Protein AF-A0AAD3SQS2-F1 (afdb_monomer)

Organism: Nepenthes gracilis (NCBI:txid150966)

Foldseek 3Di:
DDDDDDDDDDDDDDPVVVVVVVVVVVVVVVPPDPQLEAEDQEPVSVVVVLVVCLQVQAKEKEWEAEPPDPLSVVCPVLLSVVSVVDVRHRHYYYHCVRYVPVCVVVVPDAPGKMFIDGSNDTPDIDHGNDSVVVSVVVVVVVVVVVVVVVVVVVVVVVVVVVVVVVVVVDDDDDPDDPDPDDDDDDDDDDDDDDDDDDDDDDDDDDDDDDPPVPPFDWDFQPAAGDTEGPQEAADNQEHAHHQEYYYHLEYYEHCEYHEHLEYHDHNEYAEHCEYAEYNEYEDQEYAYYNEYEYEQEYFAAAFDAWDQDPVRDIDGQDADHGEYHYELEYAEYNEYAYAARPDGHYHEANEYHYPCEYHGHLEAAYYNEYHYACEYEYYNEYEYACEYEAHNEYEDYPEYEYHQEYEHHNHYHDHHDPDHDYDYDDDDDPPVVVVVVVVVVVVVVVVVVPD

Sequence (451 aa):
MGPEVTSGRKGRRSKWARAAEAERDMESQEQTNKSRVIKVDSQETWDFYISQAKDQGCPIVVHFTASWCMPSVAMNSFFEELASAYQDVLFLTVDVDDVKAVASKMEVKAMPTFLILRDGAQVDKLVGANPDEIKKRVDSFVQSIRVNLAAARGHLKNLVRSFNSRAASAKNHSALCRKECASVYFSAFHLSTCSFDLQGSSLGDAANADCVEAEVEFQKWNNGGGIFHQLAFIDPTATIEVGGVVHSRATLGADVHIGSGAIVGPGVVIGKSTKIGYNVALSNCTIGESCVIHNGVSIGQDGFGFFVDEHGNISKKLQTLSARIGNHVEIGANTCIDRGSWRDTVIGDHAKIDNLVQIGHNVIIGNRCMLCGQVGIAGSVTIGDDVILGGRVAVRDHVSIISKVRLAAGSCVTKDIKEPGDYGGFPAVPIREWRRQIAAHRRNSKKVKTQ

Nearest PDB structures (foldseek):
  6ued-assembly1_A-2  TM=9.236E-01  e=2.265E-17  Pseudomonas aeruginosa PAO1
  3pmo-assembly1_A  TM=9.241E-01  e=8.076E-16  Pseudomonas aeruginosa
  4ihf-assembly1_D  TM=8.822E-01  e=4.524E-16  Escherichia coli K-12
  4ihh-assembly2_E  TM=7.109E-01  e=2.122E-15  Escherichia coli K-12
  4e75-assembly1_B  TM=6.943E-01  e=6.544E-14  Acinetobacter baumannii

Secondary structure (DSSP, 8-state):
--------------HHHHHHHHHHHHHHHS-----SSEEE-SHHHHHHHHHHHHHHT--EEEEEE-TT-HHHHHHHHHHHHHHHH-TTSEEEEEETTT-HHHHHHTT--SSSEEEEEETTEEEEEEES--HHHHHHHHHHHHHHHHHHHHHHHHHHHHHHHHHHHHHTT---S-----S--SS---------PPPPP---------------------EE-TTTB-EE-TT-EE-TT-EEBTT-EE-TT-EE-TT-EE-TT-EE-TT-EE-TT-EE-TT-EE-SEEE-SS-EE-TT-EEEE--S-EEE-TT--EEEPP----EEE-SS-EE-TT-EEEPPSSS-EEE-TT-EE-TT-EE-TT-EE-TT-EE-TT-EE-TT-EE-TT-EE-TT-EE-TT-EE-SSEEEPTT-EE-S-B-S-EEE-------HHHHHHHHHHHHHHHHHGGG-

InterPro domains:
  IPR001451 Hexapeptide repeat [PF00132] (344-379)
  IPR007691 UDP-3-O-[3-hydroxymyristoyl] glucosamine N-acyltransferase LpxD [PTHR43378] (171-449)
  IPR007691 UDP-3-O-[3-hydroxymyristoyl] glucosamine N-acyltransferase LpxD [cd03352] (232-435)
  IPR011004 Trimeric LpxA-like superfamily [SSF51161] (220-438)
  IPR013766 Thioredoxin domain [PF00085] (40-139)
  IPR013766 Thioredoxin domain [PS51352] (17-143)
  IPR018357 Hexapeptide transferase, conserved site [PS00101] (252-280)
  IPR036249 Thioredoxin-like superfamily [SSF52833] (29-144)

Mean predicted aligned error: 19.14 Å

Structure (mmCIF, N/CA/C/O backbone):
data_AF-A0AAD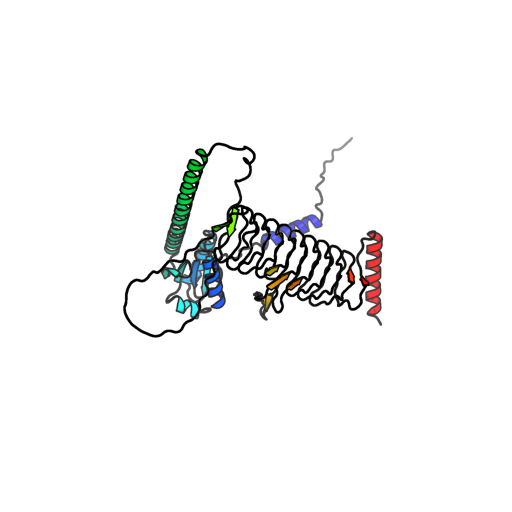3SQS2-F1
#
_entry.id   AF-A0AAD3SQS2-F1
#
loop_
_atom_site.group_PDB
_atom_site.id
_atom_site.type_symbol
_atom_site.label_atom_id
_atom_site.label_alt_id
_atom_site.label_comp_id
_atom_site.label_asym_id
_atom_site.label_entity_id
_atom_site.label_seq_id
_atom_site.pdbx_PDB_ins_code
_atom_site.Cartn_x
_atom_site.Cartn_y
_atom_site.Cartn_z
_atom_site.occupancy
_atom_site.B_iso_or_equiv
_atom_site.auth_seq_id
_atom_site.auth_comp_id
_atom_site.auth_asym_id
_atom_site.auth_atom_id
_atom_site.pdbx_PDB_model_num
ATOM 1 N N . MET A 1 1 ? 73.111 -47.332 1.647 1.00 40.31 1 MET A N 1
ATOM 2 C CA . MET A 1 1 ? 73.072 -45.924 1.200 1.00 40.31 1 MET A CA 1
ATOM 3 C C . MET A 1 1 ? 71.622 -45.506 1.078 1.00 40.31 1 MET A C 1
ATOM 5 O O . MET A 1 1 ? 70.905 -46.090 0.281 1.00 40.31 1 MET A O 1
ATOM 9 N N . GLY A 1 2 ? 71.199 -44.542 1.883 1.00 29.47 2 GLY A N 1
ATOM 10 C CA . GLY A 1 2 ? 69.888 -43.910 1.781 1.00 29.47 2 GLY A CA 1
ATOM 11 C C . GLY A 1 2 ? 69.818 -42.801 2.824 1.00 29.47 2 GLY A C 1
ATOM 12 O O . GLY A 1 2 ? 69.833 -43.134 4.007 1.00 29.47 2 GLY A O 1
ATOM 13 N N . PRO A 1 3 ? 69.850 -41.516 2.429 1.00 42.69 3 PRO A N 1
ATOM 14 C CA . PRO A 1 3 ? 69.696 -40.421 3.362 1.00 42.69 3 PRO A CA 1
ATOM 15 C C . PRO A 1 3 ? 68.233 -39.982 3.473 1.00 42.69 3 PRO A C 1
ATOM 17 O O . PRO A 1 3 ? 67.421 -40.108 2.557 1.00 42.69 3 PRO A O 1
ATOM 20 N N . GLU A 1 4 ? 67.965 -39.444 4.648 1.00 37.12 4 GLU A N 1
ATOM 21 C CA . GLU A 1 4 ? 66.775 -38.760 5.122 1.00 37.12 4 GLU A CA 1
ATOM 22 C C . GLU A 1 4 ? 66.639 -37.368 4.470 1.00 37.12 4 GLU A C 1
ATOM 24 O O . GLU A 1 4 ? 67.631 -36.649 4.354 1.00 37.12 4 GLU A O 1
ATOM 29 N N . VAL A 1 5 ? 65.423 -36.957 4.079 1.00 35.09 5 VAL A N 1
ATOM 30 C CA . VAL A 1 5 ? 65.080 -35.539 3.842 1.00 35.09 5 VAL A CA 1
ATOM 31 C C . VAL A 1 5 ? 63.652 -35.264 4.317 1.00 35.09 5 VAL A C 1
ATOM 33 O O . VAL A 1 5 ? 62.677 -35.792 3.784 1.00 35.09 5 VAL A O 1
ATOM 36 N N . THR A 1 6 ? 63.544 -34.378 5.304 1.00 40.91 6 THR A N 1
ATOM 37 C CA . THR A 1 6 ? 62.323 -33.711 5.765 1.00 40.91 6 THR A CA 1
ATOM 38 C C . THR A 1 6 ? 62.098 -32.403 4.988 1.00 40.91 6 THR A C 1
ATOM 40 O O . THR A 1 6 ? 63.033 -31.657 4.722 1.00 40.91 6 THR A O 1
ATOM 43 N N . SER A 1 7 ? 60.851 -32.102 4.608 1.00 34.06 7 SER A N 1
ATOM 44 C CA . SER A 1 7 ? 60.273 -30.749 4.409 1.00 34.06 7 SER A CA 1
ATOM 45 C C . SER A 1 7 ? 58.816 -30.939 3.940 1.00 34.06 7 SER A C 1
ATOM 47 O O . SER A 1 7 ? 58.523 -31.824 3.149 1.00 34.06 7 SER A O 1
ATOM 49 N N . GLY A 1 8 ? 57.780 -30.266 4.437 1.00 29.58 8 GLY A N 1
ATOM 50 C CA . GLY A 1 8 ? 57.664 -28.844 4.740 1.00 29.58 8 GLY A CA 1
ATOM 51 C C . GLY A 1 8 ? 56.624 -28.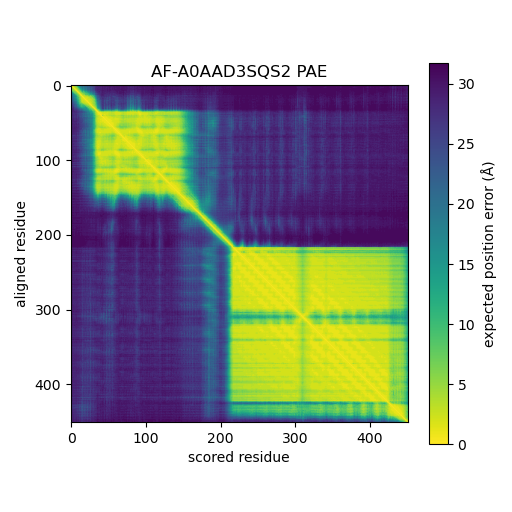205 3.805 1.00 29.58 8 GLY A C 1
ATOM 52 O O . GLY A 1 8 ? 56.941 -27.274 3.074 1.00 29.58 8 GLY A O 1
ATOM 53 N N . ARG A 1 9 ? 55.375 -28.701 3.773 1.00 30.22 9 ARG A N 1
ATOM 54 C CA . ARG A 1 9 ? 54.280 -28.083 2.994 1.00 30.22 9 ARG A CA 1
ATOM 55 C C . ARG A 1 9 ? 53.650 -26.935 3.797 1.00 30.22 9 ARG A C 1
ATOM 57 O O . ARG A 1 9 ? 52.666 -27.130 4.502 1.00 30.22 9 ARG A O 1
ATOM 64 N N . LYS A 1 10 ? 54.201 -25.721 3.682 1.00 33.78 10 LYS A N 1
ATOM 65 C CA . LYS A 1 10 ? 53.494 -24.484 4.070 1.00 33.78 10 LYS A CA 1
ATOM 66 C C . LYS A 1 10 ? 52.565 -24.060 2.929 1.00 33.78 10 LYS A C 1
ATOM 68 O O . LYS A 1 10 ? 53.013 -23.767 1.822 1.00 33.78 10 LYS A O 1
ATOM 73 N N . GLY A 1 11 ? 51.261 -24.067 3.204 1.00 34.84 11 GLY A N 1
ATOM 74 C CA . GLY A 1 11 ? 50.206 -23.673 2.273 1.00 34.84 11 GLY A CA 1
ATOM 75 C C . GLY A 1 11 ? 50.316 -22.205 1.853 1.00 34.84 11 GLY A C 1
ATOM 76 O O . GLY A 1 11 ? 50.394 -21.297 2.678 1.00 34.84 11 GLY A O 1
ATOM 77 N N . ARG A 1 12 ? 50.301 -21.974 0.542 1.00 38.31 12 ARG A N 1
ATOM 78 C CA . ARG A 1 12 ? 50.255 -20.653 -0.090 1.00 38.31 12 ARG A CA 1
ATOM 79 C C . ARG A 1 12 ? 48.801 -20.149 -0.008 1.00 38.31 12 ARG A C 1
ATOM 81 O O . ARG A 1 12 ? 47.984 -20.526 -0.844 1.00 38.31 12 ARG A O 1
ATOM 88 N N . ARG A 1 13 ? 48.444 -19.350 1.013 1.00 42.84 13 ARG A N 1
ATOM 89 C CA . ARG A 1 13 ? 47.134 -18.655 1.061 1.00 42.84 13 ARG A CA 1
ATOM 90 C C . ARG A 1 13 ? 47.023 -17.757 -0.180 1.00 42.84 13 ARG A C 1
ATOM 92 O O . ARG A 1 13 ? 47.961 -17.031 -0.512 1.00 42.84 13 ARG A O 1
ATOM 99 N N . SER A 1 14 ? 45.910 -17.869 -0.905 1.00 47.06 14 SER A N 1
ATOM 100 C CA . SER A 1 14 ? 45.703 -17.176 -2.178 1.00 47.06 14 SER A CA 1
ATOM 101 C C . SER A 1 14 ? 45.622 -15.659 -1.974 1.00 47.06 14 SER A C 1
ATOM 103 O O . SER A 1 14 ? 45.182 -15.173 -0.935 1.00 47.06 14 SER A O 1
ATOM 105 N N . LYS A 1 15 ? 46.040 -14.900 -2.992 1.00 41.97 15 LYS A N 1
ATOM 106 C CA . LYS A 1 15 ? 46.033 -13.424 -3.012 1.00 41.97 15 LYS A CA 1
ATOM 107 C C . LYS A 1 15 ? 44.643 -12.829 -2.697 1.00 41.97 15 LYS A C 1
ATOM 109 O O . LYS A 1 15 ? 44.562 -11.746 -2.136 1.00 41.97 15 LYS A O 1
ATOM 114 N N . TRP A 1 16 ? 43.580 -13.587 -2.977 1.00 39.62 16 TRP A N 1
ATOM 115 C CA . TRP A 1 16 ? 42.179 -13.273 -2.677 1.00 39.62 16 TRP A CA 1
ATOM 116 C C . TRP A 1 16 ? 41.833 -13.372 -1.186 1.00 39.62 16 TRP A C 1
ATOM 118 O O . TRP A 1 16 ? 41.059 -12.567 -0.686 1.00 39.62 16 TRP A O 1
ATOM 128 N N . ALA A 1 17 ? 42.446 -14.309 -0.453 1.00 45.84 17 ALA A N 1
ATOM 129 C CA . ALA A 1 17 ? 42.212 -14.464 0.981 1.00 45.84 17 ALA A CA 1
ATOM 130 C C . ALA A 1 17 ? 42.796 -13.297 1.789 1.00 45.84 17 ALA A C 1
ATOM 132 O O . ALA A 1 17 ? 42.183 -12.884 2.759 1.00 45.84 17 ALA A O 1
ATOM 133 N N . ARG A 1 18 ? 43.936 -12.731 1.359 1.00 48.28 18 ARG A N 1
ATOM 134 C CA . ARG A 1 18 ? 44.535 -11.539 1.992 1.00 48.28 18 ARG A CA 1
ATOM 135 C C . ARG A 1 18 ? 43.775 -10.252 1.665 1.00 48.28 18 ARG A C 1
ATOM 137 O O . ARG A 1 18 ? 43.750 -9.364 2.501 1.00 48.28 18 ARG A O 1
ATOM 144 N N . ALA A 1 19 ? 43.149 -10.164 0.488 1.00 46.31 19 ALA A N 1
ATOM 145 C CA . ALA A 1 19 ? 42.287 -9.036 0.127 1.00 46.31 19 ALA A CA 1
ATOM 146 C C . ALA A 1 19 ? 40.985 -9.036 0.947 1.00 46.31 19 ALA A C 1
ATOM 148 O O . ALA A 1 19 ? 40.616 -8.005 1.481 1.00 46.31 19 ALA A O 1
ATOM 149 N N . ALA A 1 20 ? 40.372 -10.207 1.156 1.00 46.00 20 ALA A N 1
ATOM 150 C CA . ALA A 1 20 ? 39.173 -10.353 1.989 1.00 46.00 20 ALA A CA 1
ATOM 151 C C . ALA A 1 20 ? 39.442 -10.276 3.510 1.00 46.00 20 ALA A C 1
ATOM 153 O O . ALA A 1 20 ? 38.509 -10.172 4.302 1.00 46.00 20 ALA A O 1
ATOM 154 N N . GLU A 1 21 ? 40.695 -10.434 3.946 1.00 49.69 21 GLU A N 1
ATOM 155 C CA . GLU A 1 21 ? 41.133 -10.184 5.332 1.00 49.69 21 GLU A CA 1
ATOM 156 C C . GLU A 1 21 ? 41.386 -8.674 5.503 1.00 49.69 21 GLU A C 1
ATOM 158 O O . GLU A 1 21 ? 40.859 -8.085 6.431 1.00 49.69 21 GLU A O 1
ATOM 163 N N . ALA A 1 22 ? 42.019 -8.017 4.519 1.00 47.19 22 ALA A N 1
ATOM 164 C CA . ALA A 1 22 ? 42.195 -6.561 4.492 1.00 47.19 22 ALA A CA 1
ATOM 165 C C . ALA A 1 22 ? 40.879 -5.765 4.347 1.00 47.19 22 ALA A C 1
ATOM 167 O O . ALA A 1 22 ? 40.765 -4.702 4.941 1.00 47.19 22 ALA A O 1
ATOM 168 N N . GLU A 1 23 ? 39.883 -6.267 3.605 1.00 48.03 23 GLU A N 1
ATOM 169 C CA . GLU A 1 23 ? 38.534 -5.670 3.530 1.00 48.03 23 GLU A CA 1
ATOM 170 C C . GLU A 1 23 ? 37.773 -5.817 4.857 1.00 48.03 23 GLU A C 1
ATOM 172 O O . GLU A 1 23 ? 37.104 -4.880 5.275 1.00 48.03 23 GLU A O 1
ATOM 177 N N . ARG A 1 24 ? 37.946 -6.939 5.575 1.00 46.44 24 ARG A N 1
ATOM 178 C CA . ARG A 1 24 ? 37.391 -7.125 6.930 1.00 46.44 24 ARG A CA 1
ATOM 179 C C . ARG A 1 24 ? 38.115 -6.298 7.991 1.00 46.44 24 ARG A C 1
ATOM 181 O O . ARG A 1 24 ? 37.488 -5.842 8.945 1.00 46.44 24 ARG A O 1
ATOM 188 N N . ASP A 1 25 ? 39.412 -6.074 7.820 1.00 40.31 25 ASP A N 1
ATOM 189 C CA . ASP A 1 25 ? 40.198 -5.184 8.675 1.00 40.31 25 ASP A CA 1
ATOM 190 C C . ASP A 1 25 ? 39.879 -3.698 8.384 1.00 40.31 25 ASP A C 1
ATOM 192 O O . ASP A 1 25 ? 39.887 -2.885 9.303 1.00 40.31 25 ASP A O 1
ATOM 196 N N . MET A 1 26 ? 39.502 -3.343 7.144 1.00 35.69 26 MET A N 1
ATOM 197 C CA . MET A 1 26 ? 38.949 -2.022 6.790 1.00 35.69 26 MET A CA 1
ATOM 198 C C . MET A 1 26 ? 37.529 -1.816 7.341 1.00 35.69 26 MET A C 1
ATOM 200 O O . MET A 1 26 ? 37.269 -0.785 7.957 1.00 35.69 26 MET A O 1
ATOM 204 N N . GLU A 1 27 ? 36.635 -2.804 7.211 1.00 34.97 27 GLU A N 1
ATOM 205 C CA . GLU A 1 27 ? 35.270 -2.748 7.770 1.00 34.97 27 GLU A CA 1
ATOM 206 C C . GLU A 1 27 ? 35.262 -2.734 9.309 1.00 34.97 27 GLU A C 1
ATOM 208 O O . GLU A 1 27 ? 34.355 -2.171 9.918 1.00 34.97 27 GLU A O 1
ATOM 213 N N . SER A 1 28 ? 36.285 -3.295 9.962 1.00 35.97 28 SER A N 1
ATOM 214 C CA . SER A 1 28 ? 36.425 -3.243 11.427 1.00 35.97 28 SER A CA 1
ATOM 215 C C . SER A 1 28 ? 37.118 -1.978 11.949 1.00 35.97 28 SER A C 1
ATOM 217 O O . SER A 1 28 ? 37.019 -1.693 13.143 1.00 35.97 28 SER A O 1
ATOM 219 N N . GLN A 1 29 ? 37.749 -1.176 11.083 1.00 36.47 29 GLN A N 1
ATOM 220 C CA . GLN A 1 29 ? 38.338 0.123 11.444 1.00 36.47 29 GLN A CA 1
ATOM 221 C C . GLN A 1 29 ? 37.417 1.322 11.145 1.00 36.47 29 GLN A C 1
ATOM 223 O O . GLN A 1 29 ? 37.604 2.390 11.732 1.00 36.47 29 GLN A O 1
ATOM 228 N N . GLU A 1 30 ? 36.369 1.144 10.336 1.00 33.88 30 GLU A N 1
ATOM 229 C CA . GLU A 1 30 ? 35.344 2.169 10.058 1.00 33.88 30 GLU A CA 1
ATOM 230 C C . GLU A 1 30 ? 34.159 2.149 11.052 1.00 33.88 30 GLU A C 1
ATOM 232 O O . GLU A 1 30 ? 33.222 2.939 10.955 1.00 33.88 30 GLU A O 1
ATOM 237 N N . GLN A 1 31 ? 34.238 1.302 12.085 1.00 34.62 31 GLN A N 1
ATOM 238 C CA . GLN A 1 31 ? 33.359 1.318 13.259 1.00 34.62 31 GLN A CA 1
ATOM 239 C C . GLN A 1 31 ? 34.001 2.102 14.422 1.00 34.62 31 GLN A C 1
ATOM 241 O O . GLN A 1 31 ? 34.016 1.658 15.569 1.00 34.62 31 GLN A O 1
ATOM 246 N N . THR A 1 32 ? 34.576 3.271 14.144 1.00 34.38 32 THR A N 1
ATOM 247 C CA . THR A 1 32 ? 35.073 4.188 15.177 1.00 34.38 32 THR A CA 1
ATOM 248 C C . THR A 1 32 ? 33.967 5.179 15.564 1.00 34.38 32 THR A C 1
ATOM 250 O O . THR A 1 32 ? 33.590 6.051 14.793 1.00 34.38 32 THR A O 1
ATOM 253 N N . ASN A 1 33 ? 33.403 4.980 16.765 1.00 44.25 33 ASN A N 1
ATOM 254 C CA . ASN A 1 33 ? 32.611 5.920 17.576 1.00 44.25 33 ASN A CA 1
ATOM 255 C C . ASN A 1 33 ? 31.754 6.965 16.829 1.00 44.25 33 ASN A C 1
ATOM 257 O O . ASN A 1 33 ? 32.101 8.144 16.772 1.00 44.25 33 ASN A O 1
ATOM 261 N N . LYS A 1 34 ? 30.546 6.588 16.391 1.00 51.88 34 LYS A N 1
ATOM 262 C CA . LYS A 1 34 ? 29.464 7.583 16.297 1.00 51.88 34 LYS A CA 1
ATOM 263 C C . LYS A 1 34 ? 29.008 7.908 17.721 1.00 51.88 34 LYS A C 1
ATOM 265 O O . LYS A 1 34 ? 28.424 7.051 18.383 1.00 51.88 34 LYS A O 1
ATOM 270 N N . SER A 1 35 ? 29.330 9.111 18.195 1.00 66.06 35 SER A N 1
ATOM 271 C CA . SER A 1 35 ? 28.882 9.629 19.494 1.00 66.06 35 SER A CA 1
ATOM 272 C C . SER A 1 35 ? 27.354 9.525 19.604 1.00 66.06 35 SER A C 1
ATOM 274 O O . SER A 1 35 ? 26.637 9.866 18.664 1.00 66.06 35 SER A O 1
ATOM 276 N N . ARG A 1 36 ? 26.847 9.003 20.732 1.00 84.88 36 ARG A N 1
ATOM 277 C CA . ARG A 1 36 ? 25.397 8.899 21.018 1.00 84.88 36 ARG A CA 1
ATOM 278 C C . ARG A 1 36 ? 24.776 10.243 21.398 1.00 84.88 36 ARG A C 1
ATOM 280 O O . ARG A 1 36 ? 23.557 10.340 21.516 1.00 84.88 36 ARG A O 1
ATOM 287 N N . VAL A 1 37 ? 25.613 11.250 21.620 1.00 89.44 37 VAL A N 1
ATOM 288 C CA . VAL A 1 37 ? 25.188 12.608 21.921 1.00 89.44 37 VAL A CA 1
ATOM 289 C C . VAL A 1 37 ? 24.850 13.308 20.614 1.00 89.44 37 VAL A C 1
ATOM 291 O O . VAL A 1 37 ? 25.672 13.384 19.701 1.00 89.44 37 VAL A O 1
ATOM 294 N N . ILE A 1 38 ? 23.631 13.822 20.519 1.00 91.88 38 ILE A N 1
ATOM 295 C CA . ILE A 1 38 ? 23.159 14.499 19.317 1.00 91.88 38 ILE A CA 1
ATOM 296 C C . ILE A 1 38 ? 23.431 15.995 19.452 1.00 91.88 38 ILE A C 1
ATOM 298 O O . ILE A 1 38 ? 22.922 16.643 20.368 1.00 91.88 38 ILE A O 1
ATOM 302 N N . LYS A 1 39 ? 24.207 16.564 18.524 1.00 91.88 39 LYS A N 1
ATOM 303 C CA . LYS A 1 39 ? 24.377 18.018 18.439 1.00 91.88 39 LYS A CA 1
ATOM 304 C C . LYS A 1 39 ? 23.126 18.646 17.818 1.00 91.88 39 LYS A C 1
ATOM 306 O O . LYS A 1 39 ? 22.680 18.221 16.756 1.00 91.88 39 LYS A O 1
ATOM 311 N N . VAL A 1 40 ? 22.587 19.666 18.473 1.00 91.75 40 VAL A N 1
ATOM 312 C CA . VAL A 1 40 ? 21.490 20.498 17.974 1.00 91.75 40 VAL A CA 1
ATOM 313 C C . VAL A 1 40 ? 22.088 21.743 17.326 1.00 91.75 40 VAL A C 1
ATOM 315 O O . VAL A 1 40 ? 22.815 22.495 17.972 1.00 91.75 40 VAL A O 1
ATOM 318 N N . ASP A 1 41 ? 21.789 21.939 16.048 1.00 88.06 41 ASP A N 1
ATOM 319 C CA . ASP A 1 41 ? 22.346 22.985 15.182 1.00 88.06 41 ASP A CA 1
ATOM 320 C C . ASP A 1 41 ? 21.349 24.103 14.841 1.00 88.06 41 ASP A C 1
ATOM 322 O O . ASP A 1 41 ? 21.748 25.175 14.395 1.00 88.06 41 ASP A O 1
ATOM 326 N N . SER A 1 42 ? 20.054 23.883 15.072 1.00 89.81 42 SER A N 1
ATOM 327 C CA . SER A 1 42 ? 18.998 24.851 14.786 1.00 89.81 42 SER A CA 1
ATOM 328 C C . SER A 1 42 ? 17.828 24.735 15.769 1.00 89.81 42 SER A C 1
ATOM 330 O O . SER A 1 42 ? 17.680 23.746 16.493 1.00 89.81 42 SER A O 1
ATOM 332 N N . GLN A 1 43 ? 16.961 25.752 15.787 1.00 88.38 43 GLN A N 1
ATOM 333 C CA . GLN A 1 43 ? 15.725 25.721 16.575 1.00 88.38 43 GLN A CA 1
ATOM 334 C C . GLN A 1 43 ? 14.741 24.653 16.065 1.00 88.38 43 GLN A C 1
ATOM 336 O O . GLN A 1 43 ? 14.052 24.027 16.865 1.00 88.38 43 GLN A O 1
ATOM 341 N N . GLU A 1 44 ? 14.713 24.397 14.758 1.00 87.12 44 GLU A N 1
ATOM 342 C CA . GLU A 1 44 ? 13.864 23.360 14.164 1.00 87.12 44 GLU A CA 1
ATOM 343 C C . GLU A 1 44 ? 14.309 21.962 14.615 1.00 87.12 44 GLU A C 1
ATOM 345 O O . GLU A 1 44 ? 13.485 21.142 15.022 1.00 87.12 44 GLU A O 1
ATOM 350 N N . THR A 1 45 ? 15.625 21.721 14.636 1.00 89.00 45 THR A N 1
ATOM 351 C CA . THR A 1 45 ? 16.230 20.483 15.146 1.00 89.00 45 THR A CA 1
ATOM 352 C C . THR A 1 45 ? 15.902 20.273 16.628 1.00 89.00 45 THR A C 1
ATOM 354 O O . THR A 1 45 ? 15.595 19.156 17.047 1.00 89.00 45 THR A O 1
ATOM 357 N N . TRP A 1 46 ? 15.917 21.343 17.431 1.00 90.88 46 TRP A N 1
ATOM 358 C CA . TRP A 1 46 ? 15.484 21.298 18.830 1.00 90.88 46 TRP A CA 1
ATOM 359 C C . TRP A 1 46 ? 14.021 20.863 18.957 1.00 90.88 46 TRP A C 1
ATOM 361 O O . TRP A 1 46 ? 13.733 19.877 19.637 1.00 90.88 46 TRP A O 1
ATOM 371 N N . ASP A 1 47 ? 13.104 21.563 18.285 1.00 89.56 47 ASP A N 1
ATOM 372 C CA . ASP A 1 47 ? 11.669 21.283 18.380 1.00 89.56 47 ASP A CA 1
ATOM 373 C C . ASP A 1 47 ? 11.342 19.858 17.885 1.00 89.56 47 ASP A C 1
ATOM 375 O O . ASP A 1 47 ? 10.516 19.169 18.491 1.00 89.56 47 ASP A O 1
ATOM 379 N N . PHE A 1 48 ? 12.062 19.365 16.869 1.00 89.62 48 PHE A N 1
ATOM 380 C CA . PHE A 1 48 ? 11.970 17.983 16.397 1.00 89.62 48 PHE A CA 1
ATOM 381 C C . PHE A 1 48 ? 12.326 16.960 17.485 1.00 89.62 48 PHE A C 1
ATOM 383 O O . PHE A 1 48 ? 11.520 16.069 17.766 1.00 89.62 48 PHE A O 1
ATOM 390 N N . TYR A 1 49 ? 13.494 17.080 18.129 1.00 89.75 49 TYR A N 1
ATOM 391 C CA . TYR A 1 49 ? 13.916 16.111 19.150 1.00 89.75 49 TYR A CA 1
ATOM 392 C C . TYR A 1 49 ? 13.060 16.175 20.415 1.00 89.75 49 TYR A C 1
ATOM 394 O O . TYR A 1 49 ? 12.780 15.134 21.011 1.00 89.75 49 TYR A O 1
ATOM 402 N N . ILE A 1 50 ? 12.591 17.364 20.804 1.00 89.56 50 ILE A N 1
ATOM 403 C CA . ILE A 1 50 ? 11.649 17.503 21.919 1.00 89.56 50 ILE A CA 1
ATOM 404 C C . ILE A 1 50 ? 10.312 16.824 21.588 1.00 89.56 50 ILE A C 1
ATOM 406 O O . ILE A 1 50 ? 9.794 16.077 22.422 1.00 89.56 50 ILE A O 1
ATOM 410 N N . SER A 1 51 ? 9.766 17.031 20.384 1.00 85.44 51 SER A N 1
ATOM 411 C CA . SER A 1 51 ? 8.520 16.378 19.953 1.00 85.44 51 SER A CA 1
ATOM 412 C C . SER A 1 51 ? 8.678 14.861 19.879 1.00 85.44 51 SER A C 1
ATOM 414 O O . SER A 1 51 ? 7.854 14.130 20.422 1.00 85.44 51 SER A O 1
ATOM 416 N N . GLN A 1 52 ? 9.767 14.377 19.277 1.00 84.94 52 GLN A N 1
ATOM 417 C CA . GLN A 1 52 ? 10.051 12.948 19.157 1.00 84.94 52 GLN A CA 1
ATOM 418 C C . GLN A 1 52 ? 10.171 12.274 20.529 1.00 84.94 52 GLN A C 1
ATOM 420 O O . GLN A 1 52 ? 9.608 11.202 20.749 1.00 84.94 52 GLN A O 1
ATOM 425 N N . ALA A 1 53 ? 10.891 12.897 21.461 1.00 82.75 53 ALA A N 1
ATOM 426 C CA . ALA A 1 53 ? 11.042 12.374 22.810 1.00 82.75 53 ALA A CA 1
ATOM 427 C C . ALA A 1 53 ? 9.714 12.377 23.580 1.00 82.75 53 ALA A C 1
ATOM 429 O O . ALA A 1 53 ? 9.430 11.415 24.293 1.00 82.75 53 ALA A O 1
ATOM 430 N N . LYS A 1 54 ? 8.873 13.402 23.393 1.00 82.94 54 LYS A N 1
ATOM 431 C CA . LYS A 1 54 ? 7.521 13.457 23.964 1.00 82.94 54 LYS A CA 1
ATOM 432 C C . LYS A 1 54 ? 6.637 12.322 23.440 1.00 82.94 54 LYS A C 1
ATOM 434 O O . LYS A 1 54 ? 6.010 11.635 24.239 1.00 82.94 54 LYS A O 1
ATOM 439 N N . ASP A 1 55 ? 6.643 12.073 22.133 1.00 75.62 55 ASP A N 1
ATOM 440 C CA . ASP A 1 55 ? 5.852 10.996 21.521 1.00 75.62 55 ASP A CA 1
ATOM 441 C C . ASP A 1 55 ? 6.284 9.605 22.009 1.00 75.62 55 ASP A C 1
ATOM 443 O O . ASP A 1 55 ? 5.464 8.696 22.143 1.00 75.62 55 ASP A O 1
ATOM 447 N N . GLN A 1 56 ? 7.575 9.437 22.301 1.00 76.50 56 GLN A N 1
ATOM 448 C CA . GLN A 1 56 ? 8.148 8.186 22.799 1.00 76.50 56 GLN A CA 1
ATOM 449 C C . GLN A 1 56 ? 8.095 8.052 24.330 1.00 76.50 56 GLN A C 1
ATOM 451 O O . GLN A 1 56 ? 8.460 7.000 24.858 1.00 76.50 56 GLN A O 1
ATOM 456 N N . GLY A 1 57 ? 7.687 9.099 25.057 1.00 80.38 57 GLY A N 1
ATOM 457 C CA . GLY A 1 57 ? 7.819 9.171 26.517 1.00 80.38 57 GLY A CA 1
ATOM 458 C C . GLY A 1 57 ? 9.272 9.022 26.992 1.00 80.38 57 GLY A C 1
ATOM 459 O O . GLY A 1 57 ? 9.522 8.515 28.090 1.00 80.38 57 GLY A O 1
ATOM 460 N N . CYS A 1 58 ? 10.232 9.404 26.145 1.00 83.31 58 CYS A N 1
ATOM 461 C CA . CYS A 1 58 ? 11.662 9.275 26.386 1.00 83.31 58 CYS A CA 1
ATOM 462 C C . CYS A 1 58 ? 12.171 10.488 27.184 1.00 83.31 58 CYS A C 1
ATOM 464 O O . CYS A 1 58 ? 11.924 11.631 26.788 1.00 83.31 58 CYS A O 1
ATOM 466 N N . PRO A 1 59 ? 12.886 10.290 28.302 1.00 89.88 59 PRO A N 1
ATOM 467 C CA . PRO A 1 59 ? 13.488 11.394 29.031 1.00 89.88 59 PRO A CA 1
ATOM 468 C C . PRO A 1 59 ? 14.696 11.967 28.284 1.00 89.88 59 PRO A C 1
ATOM 470 O O . PRO A 1 59 ? 15.431 11.235 27.619 1.00 89.88 59 PRO A O 1
ATOM 473 N N . ILE A 1 60 ? 14.929 13.272 28.425 1.00 93.12 60 ILE A N 1
ATOM 474 C CA . ILE A 1 60 ? 15.983 13.987 27.694 1.00 93.12 60 ILE A CA 1
ATOM 475 C C . ILE A 1 60 ? 16.940 14.637 28.685 1.00 93.12 60 ILE A C 1
ATOM 477 O O . ILE A 1 60 ? 16.508 15.253 29.660 1.00 93.12 60 ILE A O 1
ATOM 481 N N . VAL A 1 61 ? 18.236 14.555 28.408 1.00 93.88 61 VAL A N 1
ATOM 482 C CA . VAL A 1 61 ? 19.270 15.321 29.102 1.00 93.88 61 VAL A CA 1
ATOM 483 C C . VAL A 1 61 ? 19.964 16.214 28.083 1.00 93.88 61 VAL A C 1
ATOM 485 O O . VAL A 1 61 ? 20.455 15.742 27.060 1.00 93.88 61 VAL A O 1
ATOM 488 N N . VAL A 1 62 ? 19.998 17.513 28.354 1.00 94.94 62 VAL A N 1
ATOM 489 C CA . VAL A 1 62 ? 20.545 18.524 27.448 1.00 94.94 62 VAL A CA 1
ATOM 490 C C . VAL A 1 62 ? 21.764 19.171 28.079 1.00 94.94 62 VAL A C 1
ATOM 492 O O . VAL A 1 62 ? 21.672 19.681 29.191 1.00 94.94 62 VAL A O 1
ATOM 495 N N . HIS A 1 63 ? 22.881 19.204 27.361 1.00 95.12 63 HIS A N 1
ATOM 496 C CA . HIS A 1 63 ? 24.079 19.962 27.708 1.00 95.12 63 HIS A CA 1
ATOM 497 C C . HIS A 1 63 ? 24.148 21.237 26.866 1.00 95.12 63 HIS A C 1
ATOM 499 O O . HIS A 1 63 ? 24.414 21.190 25.667 1.00 95.12 63 HIS A O 1
ATOM 505 N N . PHE A 1 64 ? 23.927 22.386 27.499 1.00 93.88 64 PHE A N 1
ATOM 506 C CA . PHE A 1 64 ? 24.220 23.685 26.904 1.00 93.88 64 PHE A CA 1
ATOM 507 C C . PHE A 1 64 ? 25.705 23.991 27.073 1.00 93.88 64 PHE A C 1
ATOM 509 O O . PHE A 1 64 ? 26.201 24.086 28.204 1.00 93.88 64 PHE A O 1
ATOM 516 N N . THR A 1 65 ? 26.393 24.124 25.944 1.00 93.19 65 THR A N 1
ATOM 517 C CA . THR A 1 65 ? 27.837 24.325 25.848 1.00 93.19 65 THR A CA 1
ATOM 518 C C . THR A 1 65 ? 28.171 25.616 25.111 1.00 93.19 65 THR A C 1
ATOM 520 O O . THR A 1 65 ? 27.311 26.223 24.478 1.00 93.19 65 THR A O 1
ATOM 523 N N . ALA A 1 66 ? 29.428 26.035 25.210 1.00 89.75 66 ALA A N 1
ATOM 524 C CA . ALA A 1 66 ? 29.980 27.122 24.421 1.00 89.75 66 ALA A CA 1
ATOM 525 C C . ALA A 1 66 ? 31.458 26.854 24.152 1.00 89.75 66 ALA A C 1
ATOM 527 O O . ALA A 1 66 ? 32.201 26.482 25.069 1.00 89.75 66 ALA A O 1
ATOM 528 N N . SER A 1 67 ? 31.895 27.088 22.918 1.00 87.00 67 SER A N 1
ATOM 529 C CA . SER A 1 67 ? 33.287 26.875 22.493 1.00 87.00 67 SER A CA 1
ATOM 530 C C . SER A 1 67 ? 34.318 27.671 23.313 1.00 87.00 67 SER A C 1
ATOM 532 O O . SER A 1 67 ? 35.425 27.190 23.551 1.00 87.00 67 SER A O 1
ATOM 534 N N . TRP A 1 68 ? 33.950 28.853 23.817 1.00 86.62 68 TRP A N 1
ATOM 535 C CA . TRP A 1 68 ? 34.795 2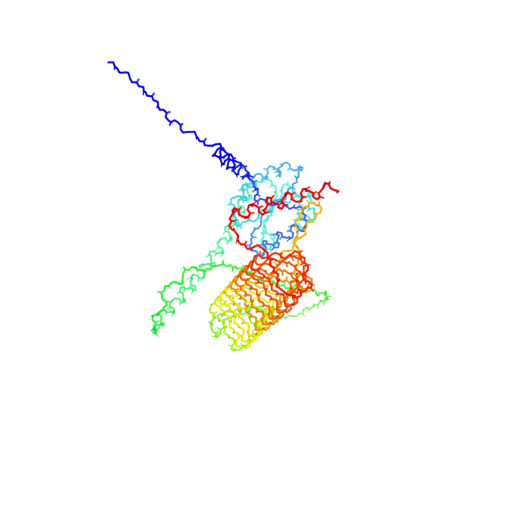9.704 24.667 1.00 86.62 68 TRP A CA 1
ATOM 536 C C . TRP A 1 68 ? 34.801 29.302 26.154 1.00 86.62 68 TRP A C 1
ATOM 538 O O . TRP A 1 68 ? 35.560 29.864 26.946 1.00 86.62 68 TRP A O 1
ATOM 548 N N . CYS A 1 69 ? 33.984 28.330 26.567 1.00 87.88 69 CYS A N 1
ATOM 549 C CA . CYS A 1 69 ? 33.890 27.883 27.955 1.00 87.88 69 CYS A CA 1
ATOM 550 C C . CYS A 1 69 ? 34.681 26.582 28.167 1.00 87.88 69 CYS A C 1
ATOM 552 O O . CYS A 1 69 ? 34.145 25.482 28.040 1.00 87.88 69 CYS A O 1
ATOM 554 N N . MET A 1 70 ? 35.954 26.695 28.558 1.00 87.75 70 MET A N 1
ATOM 555 C CA . MET A 1 70 ? 36.823 25.531 28.807 1.00 87.75 70 MET A CA 1
ATOM 556 C C . MET A 1 70 ? 36.244 24.502 29.801 1.00 87.75 70 MET A C 1
ATOM 558 O O . MET A 1 70 ? 36.324 23.308 29.509 1.00 87.75 70 MET A O 1
ATOM 562 N N . PRO A 1 71 ? 35.607 24.898 30.926 1.00 86.81 71 PRO A N 1
ATOM 563 C CA . PRO A 1 71 ? 34.917 23.945 31.798 1.00 86.81 71 PRO A CA 1
ATOM 564 C C . PRO A 1 71 ? 33.779 23.187 31.105 1.00 86.81 71 PRO A C 1
ATOM 566 O O . PRO A 1 71 ? 33.535 22.033 31.433 1.00 86.81 71 PRO A O 1
ATOM 569 N N . SER A 1 72 ? 33.091 23.805 30.141 1.00 88.44 72 SER A N 1
ATOM 570 C CA . SER A 1 72 ? 32.047 23.141 29.355 1.00 88.44 72 SER A CA 1
ATOM 571 C C . SER A 1 72 ? 32.634 22.146 28.358 1.00 88.44 72 SER A C 1
ATOM 573 O O . SER A 1 72 ? 32.156 21.020 28.265 1.00 88.44 72 SER A O 1
ATOM 575 N N . VAL A 1 73 ? 33.711 22.526 27.665 1.00 87.31 73 VAL A N 1
ATOM 576 C CA . VAL A 1 73 ? 34.421 21.637 26.731 1.00 87.31 73 VAL A CA 1
ATOM 577 C C . VAL A 1 73 ? 34.968 20.405 27.457 1.00 87.31 73 VAL A C 1
ATOM 579 O O . VAL A 1 73 ? 34.855 19.292 26.948 1.00 87.31 73 VAL A O 1
ATOM 582 N N . ALA A 1 74 ? 35.486 20.576 28.677 1.00 87.06 74 ALA A N 1
ATOM 583 C CA . ALA A 1 74 ? 35.956 19.469 29.512 1.00 87.06 74 ALA A CA 1
ATOM 584 C C . ALA A 1 74 ? 34.840 18.476 29.897 1.00 87.06 74 ALA A C 1
ATOM 586 O O . ALA A 1 74 ? 35.120 17.301 30.123 1.00 87.06 74 ALA A O 1
ATOM 587 N N . MET A 1 75 ? 33.580 18.923 29.942 1.00 90.19 75 MET A N 1
ATOM 588 C CA . MET A 1 75 ? 32.432 18.069 30.260 1.00 90.19 75 MET A CA 1
ATOM 589 C C . MET A 1 75 ? 31.962 17.207 29.081 1.00 90.19 75 MET A C 1
ATOM 591 O O . MET A 1 75 ? 31.241 16.241 29.319 1.00 90.19 75 MET A O 1
ATOM 595 N N . ASN A 1 76 ? 32.376 17.503 27.842 1.00 89.50 76 ASN A N 1
ATOM 596 C CA . ASN A 1 76 ? 31.921 16.778 26.650 1.00 89.50 76 ASN A CA 1
ATOM 597 C C . ASN A 1 76 ? 32.214 15.272 26.749 1.00 89.50 76 ASN A C 1
ATOM 599 O O . ASN A 1 76 ? 31.300 14.465 26.610 1.00 89.50 76 ASN A O 1
ATOM 603 N N . SER A 1 77 ? 33.456 14.885 27.068 1.00 89.12 77 SER A N 1
ATOM 604 C CA . SER A 1 77 ? 33.854 13.469 27.146 1.00 89.12 77 SER A CA 1
ATOM 605 C C . SER A 1 77 ? 33.067 12.696 28.207 1.00 89.12 77 SER A C 1
ATOM 607 O O . SER A 1 77 ? 32.687 11.547 28.007 1.00 89.12 77 SER A O 1
ATOM 609 N N . PHE A 1 78 ? 32.786 13.345 29.337 1.00 90.94 78 PHE A N 1
ATOM 610 C CA . PHE A 1 78 ? 31.984 12.761 30.405 1.00 90.94 78 PHE A CA 1
ATOM 611 C C . PHE A 1 78 ? 30.501 12.648 30.010 1.00 90.94 78 PHE A C 1
ATOM 613 O O . PHE A 1 78 ? 29.835 11.664 30.332 1.00 90.94 78 PHE A O 1
ATOM 620 N N . PHE A 1 79 ? 29.973 13.631 29.280 1.00 92.44 79 PHE A N 1
ATOM 621 C CA . PHE A 1 79 ? 28.602 13.593 28.777 1.00 92.44 79 PHE A CA 1
ATOM 622 C C . PHE A 1 79 ? 28.405 12.470 27.744 1.00 92.44 79 PHE A C 1
ATOM 624 O O . PHE A 1 79 ? 27.379 11.789 27.762 1.00 92.44 79 PHE A O 1
ATOM 631 N N . GLU A 1 80 ? 29.413 12.203 26.911 1.00 90.12 80 GLU A N 1
ATOM 632 C CA . GLU A 1 80 ? 29.435 11.048 26.003 1.00 90.12 80 GLU A CA 1
ATOM 633 C C . GLU A 1 80 ? 29.475 9.704 26.749 1.00 90.12 80 GLU A C 1
ATOM 635 O O . GLU A 1 80 ? 28.791 8.748 26.359 1.00 90.12 80 GLU A O 1
ATOM 640 N N . GLU A 1 81 ? 30.225 9.628 27.851 1.00 89.06 81 GLU A N 1
ATOM 641 C CA . GLU A 1 81 ? 30.242 8.453 28.728 1.00 89.06 81 GLU A CA 1
ATOM 642 C C . GLU A 1 81 ? 28.860 8.213 29.361 1.00 89.06 81 GLU A C 1
ATOM 644 O O . GLU A 1 81 ? 28.342 7.092 29.321 1.00 89.06 81 GLU A O 1
ATOM 649 N N . LEU A 1 82 ? 28.206 9.268 29.863 1.00 89.44 82 LEU A N 1
ATOM 650 C CA . LEU A 1 82 ? 26.837 9.187 30.387 1.00 89.44 82 LEU A CA 1
ATOM 651 C C . LEU A 1 82 ? 25.831 8.728 29.323 1.00 89.44 82 LEU A C 1
ATOM 653 O O . LEU A 1 82 ? 25.002 7.859 29.605 1.00 89.44 82 LEU A O 1
ATOM 657 N N . ALA A 1 83 ? 25.926 9.253 28.101 1.00 90.81 83 ALA A N 1
ATOM 658 C CA . ALA A 1 83 ? 25.064 8.854 26.987 1.00 90.81 83 ALA A CA 1
ATOM 659 C C . ALA A 1 83 ? 25.243 7.383 26.579 1.00 90.81 83 ALA A C 1
ATOM 661 O O . ALA A 1 83 ? 24.327 6.756 26.034 1.00 90.81 83 ALA A O 1
ATOM 662 N N . SER A 1 84 ? 26.420 6.818 26.851 1.00 87.94 84 SER A N 1
ATOM 663 C CA . SER A 1 84 ? 26.720 5.402 26.629 1.00 87.94 84 SER A CA 1
ATOM 664 C C . SER A 1 84 ? 26.195 4.514 27.762 1.00 87.94 84 SER A C 1
ATOM 666 O O . SER A 1 84 ? 25.750 3.393 27.505 1.00 87.94 84 SER A O 1
ATOM 668 N N . ALA A 1 85 ? 26.191 5.016 29.001 1.00 87.19 85 ALA A N 1
ATOM 669 C CA . ALA A 1 85 ? 25.657 4.308 30.165 1.00 87.19 85 ALA A CA 1
ATOM 670 C C . ALA A 1 85 ? 24.118 4.208 30.156 1.00 87.19 85 ALA A C 1
ATOM 672 O O . ALA A 1 85 ? 23.561 3.200 30.599 1.00 87.19 85 ALA A O 1
ATOM 673 N N . TYR A 1 86 ? 23.428 5.225 29.629 1.00 87.12 86 TYR A N 1
ATOM 674 C CA . TYR A 1 86 ? 21.966 5.318 29.633 1.00 87.12 86 TYR A CA 1
ATOM 675 C C . TYR A 1 86 ? 21.375 5.198 28.228 1.00 87.12 86 TYR A C 1
ATOM 677 O O . TYR A 1 86 ? 21.250 6.176 27.497 1.00 87.12 86 TYR A O 1
ATOM 685 N N . GLN A 1 87 ? 20.959 3.983 27.856 1.00 82.88 87 GLN A N 1
ATOM 686 C CA . GLN A 1 87 ? 20.378 3.726 26.531 1.00 82.88 87 GLN A CA 1
ATOM 687 C C . GLN A 1 87 ? 18.926 4.200 26.384 1.00 82.88 87 GLN A C 1
ATOM 689 O O . GLN A 1 87 ? 18.498 4.480 25.267 1.00 82.88 87 GLN A O 1
ATOM 694 N N . ASP A 1 88 ? 18.209 4.319 27.504 1.00 82.56 88 ASP A N 1
ATOM 695 C CA . ASP A 1 88 ? 16.787 4.682 27.570 1.00 82.56 88 ASP A CA 1
ATOM 696 C C . ASP A 1 88 ? 16.559 6.207 27.672 1.00 82.56 88 ASP A C 1
ATOM 698 O O . ASP A 1 88 ? 15.457 6.642 27.993 1.00 82.56 88 ASP A O 1
ATOM 702 N N . VAL A 1 89 ? 17.610 7.016 27.493 1.00 88.50 89 VAL A N 1
ATOM 703 C CA . VAL A 1 89 ? 17.598 8.477 27.665 1.00 88.50 89 VAL A CA 1
ATOM 704 C C . VAL A 1 89 ? 18.219 9.132 26.434 1.00 88.50 89 VAL A C 1
ATOM 706 O O . VAL A 1 89 ? 19.243 8.672 25.925 1.00 88.50 89 VAL A O 1
ATOM 709 N N . LEU A 1 90 ? 17.605 10.213 25.956 1.00 91.56 90 LEU A N 1
ATOM 710 C CA . LEU A 1 90 ? 18.099 10.999 24.829 1.00 91.56 90 LEU A CA 1
ATOM 711 C C . LEU A 1 90 ? 19.072 12.081 25.318 1.00 91.56 90 LEU A C 1
ATOM 713 O O . LEU A 1 90 ? 18.705 12.906 26.151 1.00 91.56 90 LEU A O 1
ATOM 717 N N . PHE A 1 91 ? 20.295 12.104 24.787 1.00 94.69 91 PHE A N 1
ATOM 718 C CA . PHE A 1 91 ? 21.315 13.095 25.146 1.00 94.69 91 PHE A CA 1
ATOM 719 C C . PHE A 1 91 ? 21.513 14.097 24.010 1.00 94.69 91 PHE A C 1
ATOM 721 O O . PHE A 1 91 ? 21.871 13.712 22.896 1.00 94.69 91 PHE A O 1
ATOM 728 N N . LEU A 1 92 ? 21.295 15.379 24.302 1.00 94.56 92 LEU A N 1
ATOM 729 C CA . LEU A 1 92 ? 21.428 16.480 23.349 1.00 94.56 92 LEU A CA 1
ATOM 730 C C . LEU A 1 92 ? 22.530 17.444 23.796 1.00 94.56 92 LEU A C 1
ATOM 732 O O . LEU A 1 92 ? 22.623 17.765 24.979 1.00 94.56 92 LEU A O 1
ATOM 736 N N . THR A 1 93 ? 23.303 17.975 22.855 1.00 94.62 93 THR A N 1
ATOM 737 C CA . THR A 1 93 ? 24.232 19.087 23.097 1.00 94.62 93 THR A CA 1
ATOM 738 C C . THR A 1 93 ? 23.817 20.288 22.263 1.00 94.62 93 THR A C 1
ATOM 740 O O . THR A 1 93 ? 23.633 20.173 21.054 1.00 94.62 93 THR A O 1
ATOM 743 N N . VAL A 1 94 ? 23.688 21.446 22.905 1.00 93.25 94 VAL A N 1
ATOM 744 C CA . VAL A 1 94 ? 23.290 22.710 22.276 1.00 93.25 94 VAL A CA 1
ATOM 745 C C . VAL A 1 94 ? 24.417 23.711 22.486 1.00 93.25 94 VAL A C 1
ATOM 747 O O . VAL A 1 94 ? 24.743 24.025 23.630 1.00 93.25 94 VAL A O 1
ATOM 750 N N . ASP A 1 95 ? 25.008 24.222 21.408 1.00 91.06 95 ASP A N 1
ATOM 751 C CA . ASP A 1 95 ? 25.911 25.368 21.523 1.00 91.06 95 ASP A CA 1
ATOM 752 C C . ASP A 1 95 ? 25.074 26.653 21.614 1.00 91.06 95 ASP A C 1
ATOM 754 O O . ASP A 1 95 ? 24.202 26.908 20.776 1.00 91.06 95 ASP A O 1
ATOM 758 N N . VAL A 1 96 ? 25.290 27.444 22.665 1.00 89.69 96 VAL A N 1
ATOM 759 C CA . VAL A 1 96 ? 24.539 28.689 22.886 1.00 89.69 96 VAL A CA 1
ATOM 760 C C . VAL A 1 96 ? 24.834 29.754 21.836 1.00 89.69 96 VAL A C 1
ATOM 762 O O . VAL A 1 96 ? 23.984 30.620 21.624 1.00 89.69 96 VAL A O 1
ATOM 765 N N . ASP A 1 97 ? 25.994 29.698 21.180 1.00 87.12 97 ASP A N 1
ATOM 766 C CA . ASP A 1 97 ? 26.341 30.622 20.102 1.00 87.12 97 ASP A CA 1
ATOM 767 C C . ASP A 1 97 ? 25.630 30.249 18.795 1.00 87.12 97 ASP A C 1
ATOM 769 O O . ASP A 1 97 ? 25.182 31.153 18.080 1.00 87.12 97 ASP A O 1
ATOM 773 N N . ASP A 1 98 ? 25.452 28.946 18.544 1.00 87.12 98 ASP A N 1
ATOM 774 C CA . ASP A 1 98 ? 24.764 28.406 17.365 1.00 87.12 98 ASP A CA 1
ATOM 775 C C . ASP A 1 98 ? 23.233 28.595 17.477 1.00 87.12 98 ASP A C 1
ATOM 777 O O . ASP A 1 98 ? 22.585 29.033 16.526 1.00 87.12 98 ASP A O 1
ATOM 781 N N . VAL A 1 99 ? 22.632 28.324 18.649 1.00 89.94 99 VAL A N 1
ATOM 782 C CA . VAL A 1 99 ? 21.160 28.285 18.825 1.00 89.94 99 VAL A CA 1
ATOM 783 C C . VAL A 1 99 ? 20.670 29.187 19.970 1.00 89.94 99 VAL A C 1
ATOM 785 O O . VAL A 1 99 ? 20.037 28.759 20.943 1.00 89.94 99 VAL A O 1
ATOM 788 N N . LYS A 1 100 ? 20.906 30.497 19.830 1.00 88.12 100 LYS A N 1
ATOM 789 C CA . LYS A 1 100 ? 20.580 31.529 20.842 1.00 88.12 100 LYS A CA 1
ATOM 790 C C . LYS A 1 100 ? 19.107 31.574 21.260 1.00 88.12 100 LYS A C 1
ATOM 792 O O . LYS A 1 100 ? 18.804 31.862 22.420 1.00 88.12 100 LYS A O 1
ATOM 797 N N . ALA A 1 101 ? 18.187 31.288 20.338 1.00 88.00 101 ALA A N 1
ATOM 798 C CA . ALA A 1 101 ? 16.749 31.315 20.607 1.00 88.00 101 ALA A CA 1
ATOM 799 C C . ALA A 1 101 ? 16.336 30.250 21.639 1.00 88.00 101 ALA A C 1
ATOM 801 O O . ALA A 1 101 ? 15.592 30.543 22.576 1.00 88.00 101 ALA A O 1
ATOM 802 N N . VAL A 1 102 ? 16.885 29.037 21.523 1.00 88.62 102 VAL A N 1
ATOM 803 C CA . VAL A 1 102 ? 16.620 27.925 22.447 1.00 88.62 102 VAL A CA 1
ATOM 804 C C . VAL A 1 102 ? 17.265 28.183 23.806 1.00 88.62 102 VAL A C 1
ATOM 806 O O . VAL A 1 102 ? 16.607 28.028 24.833 1.00 88.62 102 VAL A O 1
ATOM 809 N N . ALA A 1 103 ? 18.519 28.644 23.827 1.00 88.88 103 ALA A N 1
ATOM 810 C CA . ALA A 1 103 ? 19.202 29.010 25.069 1.00 88.88 103 ALA A CA 1
ATOM 811 C C . ALA A 1 103 ? 18.431 30.089 25.854 1.00 88.88 103 ALA A C 1
ATOM 813 O O . ALA A 1 103 ? 18.287 29.989 27.074 1.00 88.88 103 ALA A O 1
ATOM 814 N N . SER A 1 104 ? 17.871 31.076 25.145 1.00 88.69 104 SER A N 1
ATOM 815 C CA . SER A 1 104 ? 17.033 32.124 25.743 1.00 88.69 104 SER A CA 1
ATOM 816 C C . SER A 1 104 ? 15.709 31.566 26.275 1.00 88.69 104 SER A C 1
ATOM 818 O O . SER A 1 104 ? 15.334 31.869 27.406 1.00 88.69 104 SER A O 1
ATOM 820 N N . LYS A 1 105 ? 15.032 30.704 25.498 1.00 88.69 105 LYS A N 1
ATOM 821 C CA . LYS A 1 105 ? 13.762 30.048 25.871 1.00 88.69 105 LYS A CA 1
ATOM 822 C C . LYS A 1 105 ? 13.898 29.169 27.117 1.00 88.69 105 LYS A C 1
ATOM 824 O O . LYS A 1 105 ? 12.976 29.111 27.921 1.00 88.69 105 LYS A O 1
ATOM 829 N N . MET A 1 106 ? 15.046 28.516 27.289 1.00 88.56 106 MET A N 1
ATOM 830 C CA . MET A 1 106 ? 15.349 27.654 28.440 1.00 88.56 106 MET A CA 1
ATOM 831 C C . MET A 1 106 ? 16.049 28.405 29.596 1.00 88.56 106 MET A C 1
ATOM 833 O O . MET A 1 106 ? 16.591 27.796 30.528 1.00 88.56 106 MET A O 1
ATOM 837 N N . GLU A 1 107 ? 16.062 29.743 29.536 1.00 88.50 107 GLU A N 1
ATOM 838 C CA . GLU A 1 107 ? 16.627 30.649 30.542 1.00 88.50 107 GLU A CA 1
ATOM 839 C C . GLU A 1 107 ? 18.078 30.318 30.933 1.00 88.50 107 GLU A C 1
ATOM 841 O O . GLU A 1 107 ? 18.456 30.301 32.116 1.00 88.50 107 GLU A O 1
ATOM 846 N N . VAL A 1 108 ? 18.916 29.991 29.953 1.00 90.00 108 VAL A N 1
ATOM 847 C CA . VAL A 1 108 ? 20.302 29.596 30.199 1.00 90.00 108 VAL A CA 1
ATOM 848 C C . VAL A 1 108 ? 21.190 30.837 30.309 1.00 90.00 108 V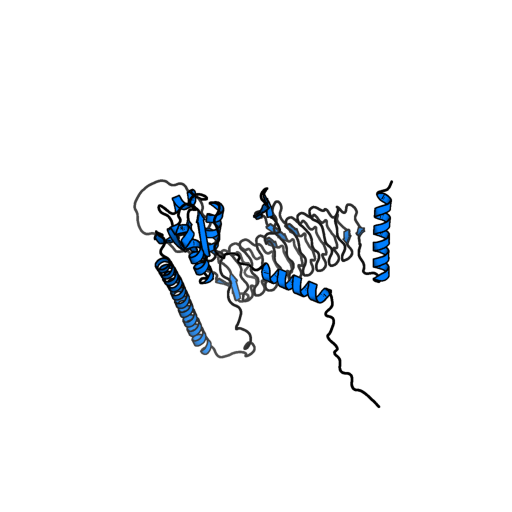AL A C 1
ATOM 850 O O . VAL A 1 108 ? 21.346 31.589 29.354 1.00 90.00 108 VAL A O 1
ATOM 853 N N . LYS A 1 109 ? 21.768 31.066 31.497 1.00 87.06 109 LYS A N 1
ATOM 854 C CA . LYS A 1 109 ? 22.537 32.287 31.824 1.00 87.06 109 LYS A CA 1
ATOM 855 C C . LYS A 1 109 ? 24.034 32.055 32.057 1.00 87.06 109 LYS A C 1
ATOM 857 O O . LYS A 1 109 ? 24.784 33.021 32.142 1.00 87.06 109 LYS A O 1
ATOM 862 N N . ALA A 1 110 ? 24.471 30.803 32.194 1.00 87.19 110 ALA A N 1
ATOM 863 C CA . ALA A 1 110 ? 25.861 30.447 32.479 1.00 87.19 110 ALA A CA 1
ATOM 864 C C . ALA A 1 110 ? 26.214 29.085 31.868 1.00 87.19 110 ALA A C 1
ATOM 866 O O . ALA A 1 110 ? 25.357 28.208 31.788 1.00 87.19 110 ALA A O 1
ATOM 867 N N . MET A 1 111 ? 27.468 28.909 31.453 1.00 88.25 111 MET A N 1
ATOM 868 C CA . MET A 1 111 ? 27.975 27.679 30.833 1.00 88.25 111 MET A CA 1
ATOM 869 C C . MET A 1 111 ? 28.950 26.939 31.764 1.00 88.25 111 MET A C 1
ATOM 871 O O . MET A 1 111 ? 29.743 27.606 32.435 1.00 88.25 111 MET A O 1
ATOM 875 N N . PRO A 1 112 ? 28.955 25.591 31.778 1.00 90.62 112 PRO A N 1
ATOM 876 C CA . PRO A 1 112 ? 27.941 24.706 31.193 1.00 90.62 112 PRO A CA 1
ATOM 877 C C . PRO A 1 112 ? 26.633 24.730 31.997 1.00 90.62 112 PRO A C 1
ATOM 879 O O . PRO A 1 112 ? 26.649 24.908 33.215 1.00 90.62 112 PRO A O 1
ATOM 882 N N . THR A 1 113 ? 25.502 24.503 31.332 1.00 93.38 113 THR A N 1
ATOM 883 C CA . THR A 1 113 ? 24.220 24.215 32.000 1.00 93.38 113 THR A CA 1
ATOM 884 C C . THR A 1 113 ? 23.672 22.894 31.483 1.00 93.38 113 THR A C 1
ATOM 886 O O . THR A 1 113 ? 23.631 22.670 30.277 1.00 93.38 113 THR A O 1
ATOM 889 N N . PHE A 1 114 ? 23.211 22.039 32.388 1.00 93.75 114 PHE A N 1
ATOM 890 C CA . PHE A 1 114 ? 22.556 20.779 32.073 1.00 93.75 114 PHE A CA 1
ATOM 891 C C . PHE A 1 114 ? 21.079 20.848 32.450 1.00 93.75 114 PHE A C 1
ATOM 893 O O . PHE A 1 114 ? 20.748 21.261 33.563 1.00 93.75 114 PHE A O 1
ATOM 900 N N . LEU A 1 115 ? 20.196 20.435 31.544 1.00 93.56 115 LEU A N 1
ATOM 901 C CA . LEU A 1 115 ? 18.757 20.343 31.793 1.00 93.56 115 LEU A CA 1
ATOM 902 C C . LEU A 1 115 ? 18.289 18.902 31.673 1.00 93.56 115 LEU A C 1
ATOM 904 O O . LEU A 1 115 ? 18.703 18.188 30.763 1.00 93.56 115 LEU A O 1
ATOM 908 N N . ILE A 1 116 ? 17.385 18.504 32.561 1.00 92.50 116 ILE A N 1
ATOM 909 C CA . ILE A 1 116 ? 16.663 17.238 32.475 1.00 92.50 116 ILE A CA 1
ATOM 910 C C . ILE A 1 116 ? 15.219 17.564 32.106 1.00 92.50 116 ILE A C 1
ATOM 912 O O . ILE A 1 116 ? 14.541 18.307 32.822 1.00 92.50 116 ILE A O 1
ATOM 916 N N . LEU A 1 117 ? 14.761 17.024 30.980 1.00 90.75 117 LEU A N 1
ATOM 917 C CA . LEU A 1 117 ? 13.431 17.260 30.433 1.00 90.75 117 LEU A CA 1
ATOM 918 C C . LEU A 1 117 ? 12.615 15.969 30.413 1.00 90.75 117 LEU A C 1
ATOM 920 O O . LEU A 1 117 ? 13.135 14.875 30.168 1.00 90.75 117 LEU A O 1
ATOM 924 N N . ARG A 1 118 ? 11.308 16.120 30.614 1.00 85.12 118 ARG A N 1
ATOM 925 C CA . ARG A 1 118 ? 10.317 15.057 30.448 1.00 85.12 118 ARG A CA 1
ATOM 926 C C . ARG A 1 118 ? 9.051 15.634 29.843 1.00 85.12 118 ARG A C 1
ATOM 928 O O . ARG A 1 118 ? 8.583 16.668 30.305 1.00 85.12 118 ARG A O 1
ATOM 935 N N . ASP A 1 119 ? 8.521 14.982 28.813 1.00 79.94 119 ASP A N 1
ATOM 936 C CA . ASP A 1 119 ? 7.283 15.389 28.132 1.00 79.94 119 ASP A CA 1
ATOM 937 C C . ASP A 1 119 ? 7.302 16.861 27.650 1.00 79.94 119 ASP A C 1
ATOM 939 O O . ASP A 1 119 ? 6.269 17.519 27.529 1.00 79.94 119 ASP A O 1
ATOM 943 N N . GLY A 1 120 ? 8.504 17.384 27.369 1.00 74.94 120 GLY A N 1
ATOM 944 C CA . GLY A 1 120 ? 8.753 18.773 26.967 1.00 74.94 120 GLY A CA 1
ATOM 945 C C . GLY A 1 120 ? 8.881 19.786 28.115 1.00 74.94 120 GLY A C 1
ATOM 946 O O . GLY A 1 120 ? 9.157 20.953 27.847 1.00 74.94 120 GLY A O 1
ATOM 947 N N . ALA A 1 121 ? 8.725 19.370 29.375 1.00 83.50 121 ALA A N 1
ATOM 948 C CA . ALA A 1 121 ? 8.853 20.227 30.554 1.00 83.50 121 ALA A CA 1
ATOM 949 C C . ALA A 1 121 ? 10.208 20.053 31.262 1.00 83.50 121 ALA A C 1
ATOM 951 O O . ALA A 1 121 ? 10.773 18.957 31.298 1.00 83.50 121 ALA A O 1
ATOM 952 N N . GLN A 1 122 ? 10.716 21.135 31.862 1.00 88.19 122 GLN A N 1
ATOM 953 C CA . GLN A 1 122 ? 11.937 21.113 32.669 1.00 88.19 122 GLN A CA 1
ATOM 954 C C . GLN A 1 122 ? 11.676 20.492 34.040 1.00 88.19 122 GLN A C 1
ATOM 956 O O . GLN A 1 122 ? 10.933 21.046 34.845 1.00 88.19 122 GLN A O 1
ATOM 961 N N . VAL A 1 123 ? 12.322 19.355 34.301 1.00 88.06 123 VAL A N 1
ATOM 962 C CA . VAL A 1 123 ? 12.243 18.638 35.580 1.00 88.06 123 VAL A CA 1
ATOM 963 C C . VAL A 1 123 ? 13.367 19.075 36.510 1.00 88.06 123 VAL A C 1
ATOM 965 O O . VAL A 1 123 ? 13.131 19.295 37.693 1.00 88.06 123 VAL A O 1
ATOM 968 N N . ASP A 1 124 ? 14.585 19.215 35.982 1.00 90.06 124 ASP A N 1
ATOM 969 C CA . ASP A 1 124 ? 15.742 19.632 36.772 1.00 90.06 124 ASP A CA 1
ATOM 970 C C . ASP A 1 124 ? 16.735 20.459 35.941 1.00 90.06 124 ASP A C 1
ATOM 972 O O . ASP A 1 124 ? 16.770 20.371 34.708 1.00 90.06 124 ASP A O 1
ATOM 976 N N . LYS A 1 125 ? 17.534 21.280 36.626 1.00 92.19 125 LYS A N 1
ATOM 977 C CA . LYS A 1 125 ? 18.545 22.172 36.050 1.00 92.19 125 LYS A CA 1
ATOM 978 C C . LYS A 1 125 ? 19.783 22.203 36.935 1.00 92.19 125 LYS A C 1
ATOM 980 O O . LYS A 1 125 ? 19.708 22.535 38.116 1.00 92.19 125 LYS A O 1
ATOM 985 N N . LEU A 1 126 ? 20.936 21.929 36.335 1.00 91.94 126 LEU A N 1
ATOM 986 C CA . LEU A 1 126 ? 22.245 22.042 36.967 1.00 91.94 126 LEU A CA 1
ATOM 987 C C . LEU A 1 126 ? 23.085 23.073 36.214 1.00 91.94 126 LEU A C 1
ATOM 989 O O . LEU A 1 126 ? 23.225 22.995 34.999 1.00 91.94 126 LEU A O 1
ATOM 993 N N . VAL A 1 127 ? 23.672 24.021 36.938 1.00 91.56 127 VAL A N 1
ATOM 994 C CA . VAL A 1 127 ? 24.584 25.024 36.375 1.00 91.56 127 VAL A CA 1
ATOM 995 C C . VAL A 1 127 ? 25.988 24.758 36.909 1.00 91.56 127 VAL A C 1
ATOM 997 O O . VAL A 1 127 ? 26.174 24.651 38.121 1.00 91.56 127 VAL A O 1
ATOM 1000 N N . GLY A 1 128 ? 26.971 24.678 36.014 1.00 88.81 128 GLY A N 1
ATOM 1001 C CA . GLY A 1 128 ? 28.377 24.443 36.336 1.00 88.81 128 GLY A CA 1
ATOM 1002 C C . GLY A 1 128 ? 28.883 23.046 35.962 1.00 88.81 128 GLY A C 1
ATOM 1003 O O . GLY A 1 128 ? 28.121 22.101 35.759 1.00 88.81 128 GLY A O 1
ATOM 1004 N N . ALA A 1 129 ? 30.207 22.928 35.846 1.00 87.88 129 ALA A N 1
ATOM 1005 C CA . ALA A 1 129 ? 30.893 21.689 35.492 1.00 87.88 129 ALA A CA 1
ATOM 1006 C C . ALA A 1 129 ? 31.090 20.815 36.742 1.00 87.88 129 ALA A C 1
ATOM 1008 O O . ALA A 1 129 ? 32.102 20.926 37.431 1.00 87.88 129 ALA A O 1
ATOM 1009 N N . ASN A 1 130 ? 30.102 19.977 37.057 1.00 90.06 130 ASN A N 1
ATOM 1010 C CA . ASN A 1 130 ? 30.186 19.012 38.154 1.00 90.06 130 ASN A CA 1
ATOM 1011 C C . ASN A 1 130 ? 29.709 17.621 37.685 1.00 90.06 130 ASN A C 1
ATOM 1013 O O . ASN A 1 130 ? 28.497 17.393 37.630 1.00 90.06 130 ASN A O 1
ATOM 1017 N N . PRO A 1 131 ? 30.631 16.704 37.330 1.00 88.19 131 PRO A N 1
ATOM 1018 C CA . PRO A 1 131 ? 30.296 15.393 36.768 1.00 88.19 131 PRO A CA 1
ATOM 1019 C C . PRO A 1 131 ? 29.590 14.459 37.762 1.00 88.19 131 PRO A C 1
ATOM 1021 O O . PRO A 1 131 ? 28.644 13.761 37.393 1.00 88.19 131 PRO A O 1
ATOM 1024 N N . ASP A 1 132 ? 29.977 14.475 39.037 1.00 89.12 132 ASP A N 1
ATOM 1025 C CA . ASP A 1 132 ? 29.365 13.599 40.043 1.00 89.12 132 ASP A CA 1
ATOM 1026 C C . ASP A 1 132 ? 27.911 13.996 40.329 1.00 89.12 132 ASP A C 1
ATOM 1028 O O . ASP A 1 132 ? 27.025 13.143 40.439 1.00 89.12 132 ASP A O 1
ATOM 1032 N N . GLU A 1 133 ? 27.644 15.302 40.395 1.00 89.38 133 GLU A N 1
ATOM 1033 C CA . GLU A 1 133 ? 26.310 15.829 40.685 1.00 89.38 133 GLU A CA 1
ATOM 1034 C C . GLU A 1 133 ? 25.329 15.590 39.527 1.00 89.38 133 GLU A C 1
ATOM 1036 O O . GLU A 1 133 ? 24.187 15.189 39.766 1.00 89.38 133 GLU A O 1
ATOM 1041 N N . ILE A 1 134 ? 25.757 15.768 38.270 1.00 89.69 134 ILE A N 1
ATOM 1042 C CA . ILE A 1 134 ? 24.892 15.481 37.114 1.00 89.69 134 ILE A CA 1
ATOM 1043 C C . ILE A 1 134 ? 24.594 13.984 37.001 1.00 89.69 134 ILE A C 1
ATOM 1045 O O . ILE A 1 134 ? 23.442 13.618 36.767 1.00 89.69 134 ILE A O 1
ATOM 1049 N N . LYS A 1 135 ? 25.582 13.113 37.253 1.00 90.62 135 LYS A N 1
ATOM 1050 C CA . LYS A 1 135 ? 25.370 11.660 37.276 1.00 90.62 135 LYS A CA 1
ATOM 1051 C C . LYS A 1 135 ? 24.325 11.291 38.319 1.00 90.62 135 LYS A C 1
ATOM 1053 O O . LYS A 1 135 ? 23.330 10.656 37.998 1.00 90.62 135 LYS A O 1
ATOM 1058 N N . LYS A 1 136 ? 24.483 11.783 39.548 1.00 91.06 136 LYS A N 1
ATOM 1059 C CA . LYS A 1 136 ? 23.538 11.533 40.643 1.00 91.06 136 LYS A CA 1
ATOM 1060 C C . LYS A 1 136 ? 22.109 11.983 40.313 1.00 91.06 136 LYS A C 1
ATOM 1062 O O . LYS A 1 136 ? 21.154 11.281 40.654 1.00 91.06 136 LYS A O 1
ATOM 1067 N N . ARG A 1 137 ? 21.944 13.135 39.655 1.00 89.38 137 ARG A N 1
ATOM 1068 C CA . ARG A 1 137 ? 20.627 13.658 39.244 1.00 89.38 137 ARG A CA 1
ATOM 1069 C C . ARG A 1 137 ? 19.985 12.812 38.151 1.00 89.38 137 ARG A C 1
ATOM 1071 O O . ARG A 1 137 ? 18.811 12.468 38.276 1.00 89.38 137 ARG A O 1
ATOM 1078 N N . VAL A 1 138 ? 20.757 12.414 37.139 1.00 89.31 138 VAL A N 1
ATOM 1079 C CA . VAL A 1 138 ? 20.291 11.503 36.083 1.00 89.31 138 VAL A CA 1
ATOM 1080 C C . VAL A 1 138 ? 19.912 10.142 36.675 1.00 89.31 138 VAL A C 1
ATOM 1082 O O . VAL A 1 138 ? 18.823 9.644 36.395 1.00 89.31 138 VAL A O 1
ATOM 1085 N N . ASP A 1 139 ? 20.733 9.581 37.566 1.00 88.19 139 ASP A N 1
ATOM 1086 C CA . ASP A 1 139 ? 20.476 8.302 38.239 1.00 88.19 139 ASP A CA 1
ATOM 1087 C C . ASP A 1 139 ? 19.167 8.338 39.041 1.00 88.19 139 ASP A C 1
ATOM 1089 O O . ASP A 1 139 ? 18.309 7.467 38.883 1.00 88.19 139 ASP A O 1
ATOM 1093 N N . SER A 1 140 ? 18.993 9.366 39.879 1.00 87.31 140 SER A N 1
ATOM 1094 C CA . SER A 1 140 ? 17.786 9.572 40.691 1.00 87.31 140 SER A CA 1
ATOM 1095 C C . SER A 1 140 ? 16.535 9.690 39.817 1.00 87.31 140 SER A C 1
ATOM 1097 O O . SER A 1 140 ? 15.509 9.047 40.061 1.00 87.31 140 SER A O 1
ATOM 1099 N N . PHE A 1 141 ? 16.637 10.460 38.735 1.00 86.44 141 PHE A N 1
ATOM 1100 C CA . PHE A 1 141 ? 15.539 10.673 37.808 1.00 86.44 141 PHE A CA 1
ATOM 1101 C C . PHE A 1 141 ? 15.155 9.388 37.057 1.00 86.44 141 PHE A C 1
ATOM 1103 O O . PHE A 1 141 ? 13.980 9.009 37.049 1.00 86.44 141 PHE A O 1
ATOM 1110 N N . VAL A 1 142 ? 16.126 8.646 36.518 1.00 85.19 142 VAL A N 1
ATOM 1111 C CA . VAL A 1 142 ? 15.892 7.357 35.840 1.00 85.19 142 VAL A CA 1
ATOM 1112 C C . VAL A 1 142 ? 15.319 6.316 36.809 1.00 85.19 142 VAL A C 1
ATOM 1114 O O . VAL A 1 142 ? 14.410 5.563 36.446 1.00 85.19 142 VAL A O 1
ATOM 1117 N N . GLN A 1 143 ? 15.785 6.283 38.060 1.00 83.44 143 GLN A N 1
ATOM 1118 C CA . GLN A 1 143 ? 15.215 5.414 39.094 1.00 83.44 143 GLN A CA 1
ATOM 1119 C C . GLN A 1 143 ? 13.751 5.761 39.386 1.00 83.44 143 GLN A C 1
ATOM 1121 O O . GLN A 1 143 ? 12.921 4.851 39.443 1.00 83.44 143 GLN A O 1
ATOM 1126 N N . SER A 1 144 ? 13.404 7.048 39.487 1.00 80.94 144 SER A N 1
ATOM 1127 C CA . SER A 1 144 ? 12.014 7.483 39.695 1.00 80.94 144 SER A CA 1
ATOM 1128 C C . SER A 1 144 ? 11.082 7.014 38.566 1.00 80.94 144 SER A C 1
ATOM 1130 O O . SER A 1 144 ? 9.968 6.547 38.814 1.00 80.94 144 SER A O 1
ATOM 1132 N N . ILE A 1 145 ? 11.565 7.035 37.318 1.00 79.31 145 ILE A N 1
ATOM 1133 C CA . ILE A 1 145 ? 10.833 6.539 36.146 1.00 79.31 145 ILE A CA 1
ATOM 1134 C C . ILE A 1 145 ? 10.637 5.020 36.234 1.00 79.31 145 ILE A C 1
ATOM 1136 O O . ILE A 1 145 ? 9.522 4.523 36.050 1.00 79.31 145 ILE A O 1
ATOM 1140 N N . ARG A 1 146 ? 11.697 4.273 36.568 1.00 76.81 146 ARG A N 1
ATOM 1141 C CA . ARG A 1 146 ? 11.658 2.804 36.674 1.00 76.81 146 ARG A CA 1
ATOM 1142 C C . ARG A 1 146 ? 10.745 2.318 37.799 1.00 76.81 146 ARG A C 1
ATOM 1144 O O . ARG A 1 146 ? 10.033 1.335 37.597 1.00 76.81 146 ARG A O 1
ATOM 1151 N N . VAL A 1 147 ? 10.718 3.000 38.945 1.00 70.19 147 VAL A N 1
ATOM 1152 C CA . VAL A 1 147 ? 9.819 2.673 40.067 1.00 70.19 147 VAL A CA 1
ATOM 1153 C C . VAL A 1 147 ? 8.353 2.868 39.670 1.00 70.19 147 VAL A C 1
ATOM 1155 O O . VAL A 1 147 ? 7.543 1.971 39.904 1.00 70.19 147 VAL A O 1
ATOM 1158 N N . ASN A 1 148 ? 8.018 3.965 38.984 1.00 62.38 148 ASN A N 1
ATOM 1159 C CA . ASN A 1 148 ? 6.656 4.216 38.497 1.00 62.38 148 ASN A CA 1
ATOM 1160 C C . ASN A 1 148 ? 6.205 3.178 37.450 1.00 62.38 148 ASN A C 1
ATOM 1162 O O . ASN A 1 148 ? 5.095 2.648 37.528 1.00 62.38 148 ASN A O 1
ATOM 1166 N N . LEU A 1 149 ? 7.092 2.795 36.525 1.00 59.12 149 LEU A N 1
ATOM 1167 C CA . LEU A 1 149 ? 6.850 1.714 35.558 1.00 59.12 149 LEU A CA 1
ATOM 1168 C C . LEU A 1 149 ? 6.706 0.334 36.226 1.00 59.12 149 LEU A C 1
ATOM 1170 O O . LEU A 1 149 ? 5.885 -0.485 35.800 1.00 59.12 149 LEU A O 1
ATOM 1174 N N . ALA A 1 150 ? 7.483 0.052 37.275 1.00 55.44 150 ALA A N 1
ATOM 1175 C CA . ALA A 1 150 ? 7.396 -1.193 38.036 1.00 55.44 150 ALA A CA 1
ATOM 1176 C C . ALA A 1 150 ? 6.104 -1.275 38.867 1.00 55.44 150 ALA A C 1
ATOM 1178 O O . ALA A 1 150 ? 5.478 -2.338 38.904 1.00 55.44 150 ALA A O 1
ATOM 1179 N N . ALA A 1 151 ? 5.666 -0.165 39.467 1.00 53.31 151 ALA A N 1
ATOM 1180 C CA . ALA A 1 151 ? 4.394 -0.066 40.182 1.00 53.31 151 ALA A CA 1
ATOM 1181 C C . ALA A 1 151 ? 3.196 -0.280 39.239 1.00 53.31 151 ALA A C 1
ATOM 1183 O O . ALA A 1 151 ? 2.315 -1.089 39.543 1.00 53.31 151 ALA A O 1
ATOM 1184 N N . ALA A 1 152 ? 3.216 0.334 38.049 1.00 48.62 152 ALA A N 1
ATOM 1185 C CA . ALA A 1 152 ? 2.208 0.118 37.007 1.00 48.62 152 ALA A CA 1
ATOM 1186 C C . ALA A 1 152 ? 2.162 -1.351 36.535 1.00 48.62 152 ALA A C 1
ATOM 1188 O O . ALA A 1 152 ? 1.092 -1.954 36.435 1.00 48.62 152 ALA A O 1
ATOM 1189 N N . ARG A 1 153 ? 3.329 -1.986 36.340 1.00 47.94 153 ARG A N 1
ATOM 1190 C CA . ARG A 1 153 ? 3.432 -3.424 36.017 1.00 47.94 153 ARG A CA 1
ATOM 1191 C C . ARG A 1 153 ? 2.958 -4.335 37.156 1.00 47.94 153 ARG A C 1
ATOM 1193 O O . ARG A 1 153 ? 2.395 -5.397 36.887 1.00 47.94 153 ARG A O 1
ATOM 1200 N N . GLY A 1 154 ? 3.183 -3.955 38.414 1.00 43.50 154 GLY A N 1
ATOM 1201 C CA . GLY A 1 154 ? 2.705 -4.678 39.597 1.00 43.50 154 GLY A CA 1
ATOM 1202 C C . GLY A 1 154 ? 1.179 -4.665 39.708 1.00 43.50 154 GLY A C 1
ATOM 1203 O O . GLY A 1 154 ? 0.570 -5.718 39.911 1.00 43.50 154 GLY A O 1
ATOM 1204 N N . HIS A 1 155 ? 0.561 -3.505 39.469 1.00 46.25 155 HIS A N 1
ATOM 1205 C CA . HIS A 1 155 ? -0.895 -3.360 39.408 1.00 46.25 155 HIS A CA 1
ATOM 1206 C C . HIS A 1 155 ? -1.505 -4.231 38.299 1.00 46.25 155 HIS A C 1
ATOM 1208 O O . HIS A 1 155 ? -2.465 -4.963 38.544 1.00 46.25 155 HIS A O 1
ATOM 1214 N N . LEU A 1 156 ? -0.876 -4.256 37.119 1.00 40.31 156 LEU A N 1
ATOM 1215 C CA . LEU A 1 156 ? -1.301 -5.084 35.987 1.00 40.31 156 LEU A CA 1
ATOM 1216 C C . LEU A 1 156 ? -1.218 -6.592 36.297 1.00 40.31 156 LEU A C 1
ATOM 1218 O O . LEU A 1 156 ? -2.134 -7.349 35.980 1.00 40.31 156 LEU A O 1
ATOM 1222 N N . LYS A 1 157 ? -0.155 -7.044 36.980 1.00 42.22 157 LYS A N 1
ATOM 1223 C CA . LYS A 1 157 ? -0.008 -8.448 37.416 1.00 42.22 157 LYS A CA 1
ATOM 1224 C C . LYS A 1 157 ? -1.070 -8.859 38.439 1.00 42.22 157 LYS A C 1
ATOM 1226 O O . LYS A 1 157 ? -1.551 -9.993 38.392 1.00 42.22 157 LYS A O 1
ATOM 1231 N N . ASN A 1 158 ? -1.448 -7.958 39.344 1.00 43.41 158 ASN A N 1
ATOM 1232 C CA . ASN A 1 158 ? -2.518 -8.205 40.312 1.00 43.41 158 ASN A CA 1
ATOM 1233 C C . ASN A 1 158 ? -3.896 -8.257 39.633 1.00 43.41 158 ASN A C 1
ATOM 1235 O O . ASN A 1 158 ? -4.701 -9.131 39.962 1.00 43.41 158 ASN A O 1
ATOM 1239 N N . LEU A 1 159 ? -4.125 -7.419 38.618 1.00 45.34 159 LEU A N 1
ATOM 1240 C CA . LEU A 1 159 ? -5.329 -7.456 37.786 1.00 45.34 159 LEU A CA 1
ATOM 1241 C C . LEU A 1 159 ? -5.454 -8.792 37.029 1.00 45.34 159 LEU A C 1
ATOM 1243 O O . LEU A 1 159 ? -6.500 -9.436 37.068 1.00 45.34 159 LEU A O 1
ATOM 1247 N N . VAL A 1 160 ? -4.356 -9.270 36.431 1.00 47.44 160 VAL A N 1
ATOM 1248 C CA . VAL A 1 160 ? -4.296 -10.563 35.721 1.00 47.44 160 VAL A CA 1
ATOM 1249 C C . VAL A 1 160 ? -4.501 -11.754 36.671 1.00 47.44 160 VAL A C 1
A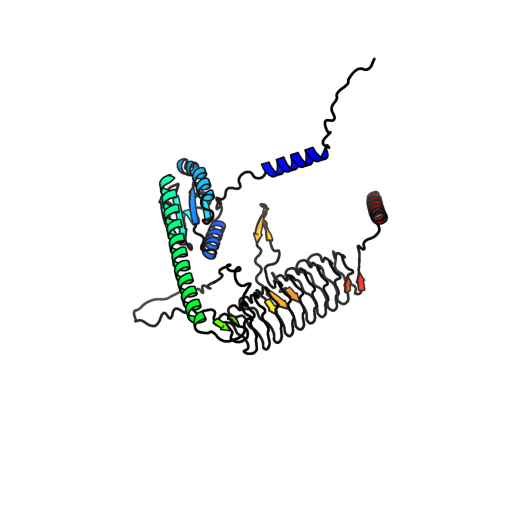TOM 1251 O O . VAL A 1 160 ? -5.169 -12.725 36.313 1.00 47.44 160 VAL A O 1
ATOM 1254 N N . ARG A 1 161 ? -3.988 -11.696 37.908 1.00 40.78 161 ARG A N 1
ATOM 1255 C CA . ARG A 1 161 ? -4.252 -12.728 38.934 1.00 40.78 161 ARG A CA 1
ATOM 1256 C C . ARG A 1 161 ? -5.717 -12.758 39.375 1.00 40.78 161 ARG A C 1
ATOM 1258 O O . ARG A 1 161 ? -6.268 -13.848 39.511 1.00 40.78 161 ARG A O 1
ATOM 1265 N N . SER A 1 162 ? -6.344 -11.594 39.549 1.00 43.19 162 SER A N 1
ATOM 1266 C CA . SER A 1 162 ? -7.781 -11.463 39.848 1.00 43.19 162 SER A CA 1
ATOM 1267 C C . SER A 1 162 ? -8.658 -12.002 38.708 1.00 43.19 162 SER A C 1
ATOM 1269 O O . SER A 1 162 ? -9.679 -12.650 38.935 1.00 43.19 162 SER A O 1
ATOM 1271 N N . PHE A 1 163 ? -8.215 -11.819 37.464 1.00 45.34 163 PHE A N 1
ATOM 1272 C CA . PHE A 1 163 ? -8.893 -12.369 36.292 1.00 45.34 163 PHE A CA 1
ATOM 1273 C C . PHE A 1 163 ? -8.788 -13.904 36.228 1.00 45.34 163 PHE A C 1
ATOM 1275 O O . PHE A 1 163 ? -9.779 -14.594 35.988 1.00 45.34 163 PHE A O 1
ATOM 1282 N N . ASN A 1 164 ? -7.609 -14.459 36.527 1.00 42.97 164 ASN A N 1
ATOM 1283 C CA . ASN A 1 164 ? -7.382 -15.908 36.533 1.00 42.97 164 ASN A CA 1
ATOM 1284 C C . ASN A 1 164 ? -8.096 -16.642 37.682 1.00 42.97 164 ASN A C 1
ATOM 1286 O O . ASN A 1 164 ? -8.527 -17.781 37.495 1.00 42.97 164 ASN A O 1
ATOM 1290 N N . SER A 1 165 ? -8.273 -16.014 38.850 1.00 41.38 165 SER A N 1
ATOM 1291 C CA . SER A 1 165 ? -9.052 -16.614 39.943 1.00 41.38 165 SER A CA 1
ATOM 1292 C C . SER A 1 165 ? -10.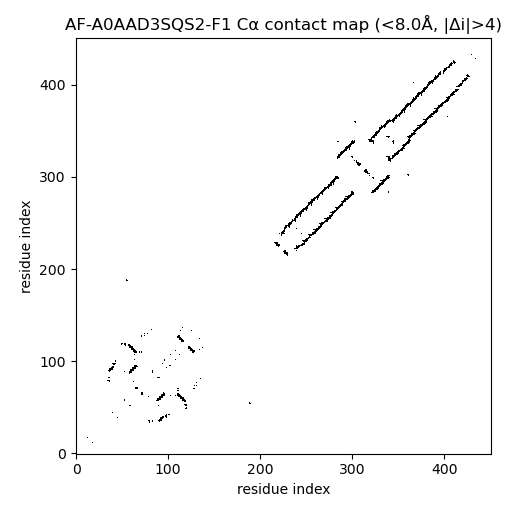552 -16.668 39.626 1.00 41.38 165 SER A C 1
ATOM 1294 O O . SER A 1 165 ? -11.209 -17.649 39.970 1.00 41.38 165 SER A O 1
ATOM 1296 N N . ARG A 1 166 ? -11.084 -15.683 38.886 1.00 44.34 166 ARG A N 1
ATOM 1297 C CA . ARG A 1 166 ? -12.467 -15.705 38.373 1.00 44.34 166 ARG A CA 1
ATOM 1298 C C . ARG A 1 166 ? -12.659 -16.728 37.247 1.00 44.34 166 ARG A C 1
ATOM 1300 O O . ARG A 1 166 ? -13.684 -17.403 37.218 1.00 44.34 166 ARG A O 1
ATOM 1307 N N . ALA A 1 167 ? -11.655 -16.926 36.389 1.00 38.97 167 ALA A N 1
ATOM 1308 C CA . ALA A 1 167 ? -11.676 -17.951 35.340 1.00 38.97 167 ALA A CA 1
ATOM 1309 C C . ALA A 1 167 ? -11.646 -19.395 35.887 1.00 38.97 167 ALA A C 1
ATOM 1311 O O . ALA A 1 167 ? -12.201 -20.300 35.269 1.00 38.97 167 ALA A O 1
ATOM 1312 N N . ALA A 1 168 ? -11.062 -19.629 37.069 1.00 35.59 168 ALA A N 1
ATOM 1313 C CA . ALA A 1 168 ? -11.070 -20.947 37.711 1.00 35.59 168 ALA A CA 1
ATOM 1314 C C . ALA A 1 168 ? -12.467 -21.389 38.202 1.00 35.59 168 ALA A C 1
ATOM 1316 O O . ALA A 1 168 ? -12.693 -22.591 38.355 1.00 35.59 168 ALA A O 1
ATOM 1317 N N . SER A 1 169 ? -13.393 -20.442 38.406 1.00 37.38 169 SER A N 1
ATOM 1318 C CA . SER A 1 169 ? -14.784 -20.703 38.812 1.00 37.38 169 SER A CA 1
ATOM 1319 C C . SER A 1 169 ? -15.683 -21.120 37.634 1.00 37.38 169 SER A C 1
ATOM 1321 O O . SER A 1 169 ? -16.678 -21.814 37.814 1.00 37.38 169 SER A O 1
ATOM 1323 N N . ALA A 1 170 ? -15.301 -20.783 36.399 1.00 37.62 170 ALA A N 1
ATOM 1324 C CA . ALA A 1 170 ? -16.030 -21.143 35.185 1.00 37.62 170 ALA A CA 1
ATOM 1325 C C . ALA A 1 170 ? -15.441 -22.411 34.538 1.00 37.62 170 ALA A C 1
ATOM 1327 O O . ALA A 1 170 ? -14.863 -22.378 33.452 1.00 37.62 170 ALA A O 1
ATOM 1328 N N . LYS A 1 171 ? -15.551 -23.560 35.216 1.00 34.03 171 LYS A N 1
ATOM 1329 C CA . LYS A 1 171 ? -15.273 -24.870 34.605 1.00 34.03 171 LYS A CA 1
ATOM 1330 C C . LYS A 1 171 ? -16.577 -25.508 34.143 1.00 34.03 171 LYS A C 1
ATOM 1332 O O . LYS A 1 171 ? -17.297 -26.057 34.963 1.00 34.03 171 LYS A O 1
ATOM 1337 N N . ASN A 1 172 ? -16.838 -25.441 32.839 1.00 32.78 172 ASN A N 1
ATOM 1338 C CA . ASN A 1 172 ? -17.359 -26.536 32.011 1.00 32.78 172 ASN A CA 1
ATOM 1339 C C . ASN A 1 172 ? -17.623 -25.996 30.599 1.00 32.78 172 ASN A C 1
ATOM 1341 O O . ASN A 1 172 ? -18.604 -25.299 30.389 1.00 32.78 172 ASN A O 1
ATOM 1345 N N . HIS A 1 173 ? -16.718 -26.283 29.661 1.00 30.72 173 HIS A N 1
ATOM 1346 C CA . HIS A 1 173 ? -16.994 -26.855 28.334 1.00 30.72 173 HIS A CA 1
ATOM 1347 C C . HIS A 1 173 ? -15.762 -26.724 27.414 1.00 30.72 173 HIS A C 1
ATOM 1349 O O . HIS A 1 173 ? -15.121 -25.682 27.327 1.00 30.72 173 HIS A O 1
ATOM 1355 N N . SER A 1 174 ? -15.453 -27.851 26.763 1.00 31.20 174 SER A N 1
ATOM 1356 C CA . SER A 1 174 ? -14.531 -28.094 25.639 1.00 31.20 174 SER A CA 1
ATOM 1357 C C . SER A 1 174 ? -13.059 -27.666 25.764 1.00 31.20 174 SER A C 1
ATOM 1359 O O . SER A 1 174 ? -12.667 -26.517 25.580 1.00 31.20 174 SER A O 1
ATOM 1361 N N . ALA A 1 175 ? -12.216 -28.677 25.978 1.00 35.00 175 ALA A N 1
ATOM 1362 C CA . ALA A 1 175 ? -10.770 -28.631 25.852 1.00 35.00 175 ALA A CA 1
ATOM 1363 C C . ALA A 1 175 ? -10.351 -28.747 24.377 1.00 35.00 175 ALA A C 1
ATOM 1365 O O . ALA A 1 175 ? -10.313 -29.851 23.848 1.00 35.00 175 ALA A O 1
ATOM 1366 N N . LEU A 1 176 ? -10.013 -27.627 23.730 1.00 31.89 176 LEU A N 1
ATOM 1367 C CA . LEU A 1 176 ? -9.208 -27.623 22.499 1.00 31.89 176 LEU A CA 1
ATOM 1368 C C . LEU A 1 176 ? -8.564 -26.250 22.216 1.00 31.89 176 LEU A C 1
ATOM 1370 O O . LEU A 1 176 ? -8.618 -25.753 21.105 1.00 31.89 176 LEU A O 1
ATOM 1374 N N . CYS A 1 177 ? -7.987 -25.586 23.222 1.00 28.64 177 CYS A N 1
ATOM 1375 C CA . CYS A 1 177 ? -7.168 -24.384 22.988 1.00 28.64 177 CYS A CA 1
ATOM 1376 C C . CYS A 1 177 ? -6.229 -24.108 24.173 1.00 28.64 177 CYS A C 1
ATOM 1378 O O . CYS A 1 177 ? -6.243 -23.043 24.785 1.00 28.64 177 CYS A O 1
ATOM 1380 N N . ARG A 1 178 ? -5.454 -25.116 24.588 1.00 34.16 178 ARG A N 1
ATOM 1381 C CA . ARG A 1 178 ? -4.384 -24.941 25.582 1.00 34.16 178 ARG A CA 1
ATOM 1382 C C . ARG A 1 178 ? -3.069 -25.405 24.996 1.00 34.16 178 ARG A C 1
ATOM 1384 O O . ARG A 1 178 ? -2.692 -26.557 25.188 1.00 34.16 178 ARG A O 1
ATOM 1391 N N . LYS A 1 179 ? -2.422 -24.483 24.294 1.00 32.34 179 LYS A N 1
ATOM 1392 C CA . LYS A 1 179 ? -0.975 -24.262 24.143 1.00 32.34 179 LYS A CA 1
ATOM 1393 C C . LYS A 1 179 ? -0.837 -23.253 22.998 1.00 32.34 179 LYS A C 1
ATOM 1395 O O . LYS A 1 179 ? -1.575 -23.367 22.035 1.00 32.34 179 LYS A O 1
ATOM 1400 N N . GLU A 1 180 ? 0.057 -22.278 23.159 1.00 32.19 180 GLU A N 1
ATOM 1401 C CA . GLU A 1 180 ? 0.328 -21.154 22.234 1.00 32.19 180 GLU A CA 1
ATOM 1402 C C . GLU A 1 180 ? -0.471 -19.851 22.441 1.00 32.19 180 GLU A C 1
ATOM 1404 O O . GLU A 1 180 ? -0.950 -19.234 21.503 1.00 32.19 180 GLU A O 1
ATOM 1409 N N . CYS A 1 181 ? -0.532 -19.341 23.675 1.00 28.88 181 CYS A N 1
ATOM 1410 C CA . CYS A 1 181 ? -0.688 -17.895 23.915 1.00 28.88 181 CYS A CA 1
ATOM 1411 C C . CYS A 1 181 ? 0.255 -17.462 25.037 1.00 28.88 181 CYS A C 1
ATOM 1413 O O . CYS A 1 181 ? -0.154 -17.285 26.181 1.00 28.88 181 CYS A O 1
ATOM 1415 N N . ALA A 1 182 ? 1.545 -17.360 24.730 1.00 28.12 182 ALA A N 1
ATOM 1416 C CA . ALA A 1 182 ? 2.518 -16.749 25.630 1.00 28.12 182 ALA A CA 1
ATOM 1417 C C . ALA A 1 182 ? 3.746 -16.283 24.843 1.00 28.12 182 ALA A C 1
ATOM 1419 O O . ALA A 1 182 ? 4.809 -16.867 24.997 1.00 28.12 182 ALA A O 1
ATOM 1420 N N . SER A 1 183 ? 3.584 -15.289 23.962 1.00 29.17 183 SER A N 1
ATOM 1421 C CA . SER A 1 183 ? 4.633 -14.318 23.593 1.00 29.17 183 SER A CA 1
ATOM 1422 C C . SER A 1 183 ? 4.224 -13.524 22.348 1.00 29.17 183 SER A C 1
ATOM 1424 O O . SER A 1 183 ? 4.710 -13.835 21.273 1.00 29.17 183 SER A O 1
ATOM 1426 N N . VAL A 1 184 ? 3.374 -12.498 22.487 1.00 27.39 184 VAL A N 1
ATOM 1427 C CA . VAL A 1 184 ? 3.456 -11.258 21.684 1.00 27.39 184 VAL A CA 1
ATOM 1428 C C . VAL A 1 184 ? 2.756 -10.142 22.475 1.00 27.39 184 VAL A C 1
ATOM 1430 O O . VAL A 1 184 ? 1.538 -10.146 22.592 1.00 27.39 184 VAL A O 1
ATOM 1433 N N . TYR A 1 185 ? 3.513 -9.207 23.053 1.00 27.62 185 TYR A N 1
ATOM 1434 C CA . TYR A 1 185 ? 3.012 -7.910 23.533 1.00 27.62 185 TYR A CA 1
ATOM 1435 C C . TYR A 1 185 ? 4.178 -6.916 23.582 1.00 27.62 185 TYR A C 1
ATOM 1437 O O . TYR A 1 185 ? 5.074 -7.094 24.403 1.00 27.62 185 TYR A O 1
ATOM 1445 N N . PHE A 1 186 ? 4.161 -5.909 22.699 1.00 27.50 186 PHE A N 1
ATOM 1446 C CA . PHE A 1 186 ? 4.201 -4.459 22.985 1.00 27.50 186 PHE A CA 1
ATOM 1447 C C . PHE A 1 186 ? 4.675 -3.661 21.754 1.00 27.50 186 PHE A C 1
ATOM 1449 O O . PHE A 1 186 ? 5.829 -3.762 21.354 1.00 27.50 186 PHE A O 1
ATOM 1456 N N . SER A 1 187 ? 3.817 -2.777 21.242 1.00 24.66 187 SER A N 1
ATOM 1457 C CA . SER A 1 187 ? 4.216 -1.474 20.691 1.00 24.66 187 SER A CA 1
ATOM 1458 C C . SER A 1 187 ? 3.101 -0.478 21.003 1.00 24.66 187 SER A C 1
ATOM 1460 O O . SER A 1 187 ? 1.928 -0.776 20.777 1.00 24.66 187 SER A O 1
ATOM 1462 N N . ALA A 1 188 ? 3.461 0.658 21.592 1.00 27.45 188 ALA A N 1
ATOM 1463 C CA . ALA A 1 188 ? 2.547 1.631 22.172 1.00 27.45 188 ALA A CA 1
ATOM 1464 C C . ALA A 1 188 ? 2.519 2.945 21.361 1.00 27.45 188 ALA A C 1
ATOM 1466 O O . ALA A 1 188 ? 3.537 3.337 20.803 1.00 27.45 188 ALA A O 1
ATOM 1467 N N . PHE A 1 189 ? 1.351 3.600 21.403 1.00 26.61 189 PHE A N 1
ATOM 1468 C CA . PHE A 1 189 ? 1.033 5.020 21.159 1.00 26.61 189 PHE A CA 1
ATOM 1469 C C . PHE A 1 189 ? 1.002 5.632 19.744 1.00 26.61 189 PHE A C 1
ATOM 1471 O O . PHE A 1 189 ? 2.012 5.771 19.064 1.00 26.61 189 PHE A O 1
ATOM 1478 N N . HIS A 1 190 ? -0.170 6.207 19.424 1.00 24.70 190 HIS A N 1
ATOM 1479 C CA . HIS A 1 190 ? -0.276 7.598 18.963 1.00 24.70 190 HIS A CA 1
ATOM 1480 C C . HIS A 1 190 ? -1.653 8.192 19.340 1.00 24.70 190 HIS A C 1
ATOM 1482 O O . HIS A 1 190 ? -2.693 7.725 18.875 1.00 24.70 190 HIS A O 1
ATOM 1488 N N . LEU A 1 191 ? -1.651 9.213 20.204 1.00 26.42 191 LEU A N 1
ATOM 1489 C CA . LEU A 1 191 ? -2.774 10.106 20.513 1.00 26.42 191 LEU A CA 1
ATOM 1490 C C . LEU A 1 191 ? -2.303 11.505 20.098 1.00 26.42 191 LEU A C 1
ATOM 1492 O O . LEU A 1 191 ? -1.426 12.077 20.733 1.00 26.42 191 LEU A O 1
ATOM 1496 N N . SER A 1 192 ? -2.841 12.017 18.993 1.00 25.02 192 SER A N 1
ATOM 1497 C CA . SER A 1 192 ? -2.612 13.386 18.529 1.00 25.02 192 SER A CA 1
ATOM 1498 C C . SER A 1 192 ? -3.844 14.209 18.890 1.00 25.02 192 SER A C 1
ATOM 1500 O O . SER A 1 192 ? -4.942 13.934 18.404 1.00 25.02 192 SER A O 1
ATOM 1502 N N . THR A 1 193 ? -3.674 15.190 19.772 1.00 27.69 193 THR A N 1
ATOM 1503 C CA . THR A 1 193 ? -4.671 16.225 20.051 1.00 27.69 193 THR A CA 1
ATOM 1504 C C . THR A 1 193 ? -4.452 17.400 19.101 1.00 27.69 193 THR A C 1
ATOM 1506 O O . THR A 1 193 ? -3.378 17.999 19.086 1.00 27.69 193 THR A O 1
ATOM 1509 N N . CYS A 1 194 ? -5.482 17.732 18.322 1.00 22.12 194 CYS A N 1
ATOM 1510 C CA . CYS A 1 194 ? -5.598 18.997 17.604 1.00 22.12 194 CYS A CA 1
ATOM 1511 C C . CYS A 1 194 ? -5.684 20.166 18.597 1.00 22.12 194 CYS A C 1
ATOM 1513 O O . CYS A 1 194 ? -6.516 20.128 19.500 1.00 22.12 194 CYS A O 1
ATOM 1515 N N . SER A 1 195 ? -4.905 21.226 18.377 1.00 26.05 195 SER A N 1
ATOM 1516 C CA . SER A 1 195 ? -5.147 22.537 18.989 1.00 26.05 195 SER A CA 1
ATOM 1517 C C . SER A 1 195 ? -5.831 23.436 17.963 1.00 26.05 195 SER A C 1
ATOM 1519 O O . SER A 1 195 ? -5.307 23.650 16.871 1.00 26.05 195 SER A O 1
ATOM 1521 N N . PHE A 1 196 ? -7.024 23.911 18.312 1.00 24.39 196 PHE A N 1
ATOM 1522 C CA . PHE A 1 196 ? -7.790 24.922 17.589 1.00 24.39 196 PHE A CA 1
ATOM 1523 C C . PHE A 1 196 ? -7.577 26.252 18.324 1.00 24.39 196 PHE A C 1
ATOM 1525 O O . PHE A 1 196 ? -7.829 26.327 19.526 1.00 24.39 196 PHE A O 1
ATOM 1532 N N . ASP A 1 197 ? -7.090 27.274 17.622 1.00 22.70 197 ASP A N 1
ATOM 1533 C CA . ASP A 1 197 ? -6.937 28.630 18.152 1.00 22.70 197 ASP A CA 1
ATOM 1534 C C . ASP A 1 197 ? -8.305 29.320 18.258 1.00 22.70 197 ASP A C 1
ATOM 1536 O O . ASP A 1 197 ? -9.017 29.466 17.262 1.00 22.70 197 ASP A O 1
ATOM 1540 N N . LEU A 1 198 ? -8.648 29.811 19.450 1.00 26.02 198 LEU A N 1
ATOM 1541 C CA . LEU A 1 198 ? -9.670 30.841 19.642 1.00 26.02 198 LEU A CA 1
ATOM 1542 C C . LEU A 1 198 ? -9.086 31.962 20.506 1.00 26.02 198 LEU A C 1
ATOM 1544 O O . LEU A 1 198 ? -8.794 31.786 21.688 1.00 26.02 198 LEU A O 1
ATOM 1548 N N . GLN A 1 199 ? -8.899 33.122 19.875 1.00 26.38 199 GLN A N 1
ATOM 1549 C CA . GLN A 1 199 ? -8.550 34.386 20.520 1.00 26.38 199 GLN A CA 1
ATOM 1550 C C . GLN A 1 199 ? -9.690 34.843 21.446 1.00 26.38 199 GLN A C 1
ATOM 1552 O O . GLN A 1 199 ? -10.866 34.683 21.126 1.00 26.38 199 GLN A O 1
ATOM 1557 N N . GLY A 1 200 ? -9.318 35.364 22.617 1.00 25.17 200 GLY A N 1
ATOM 1558 C CA . GLY A 1 200 ? -10.208 35.498 23.768 1.00 25.17 200 GLY A CA 1
ATOM 1559 C C . GLY A 1 200 ? -11.024 36.783 23.902 1.00 25.17 200 GLY A C 1
ATOM 1560 O O . GLY A 1 200 ? -10.943 37.691 23.086 1.00 25.17 200 GLY A O 1
ATOM 1561 N N . SER A 1 201 ? -11.744 36.857 25.027 1.00 24.20 201 SER A N 1
ATOM 1562 C CA . SER A 1 201 ? -12.100 38.090 25.746 1.00 24.20 201 SER A CA 1
ATOM 1563 C C . SER A 1 201 ? -12.765 37.771 27.099 1.00 24.20 201 SER A C 1
ATOM 1565 O O . SER A 1 201 ? -13.837 37.183 27.141 1.00 24.20 201 SER A O 1
ATOM 1567 N N . SER A 1 202 ? -12.094 38.198 28.174 1.00 25.58 202 SER A N 1
ATOM 1568 C CA . SER A 1 202 ? -12.596 38.799 29.428 1.00 25.58 202 SER A CA 1
ATOM 1569 C C . SER A 1 202 ? -13.735 38.185 30.278 1.00 25.58 202 SER A C 1
ATOM 1571 O O . SER A 1 202 ? -14.891 38.188 29.876 1.00 25.58 202 SER A O 1
ATOM 1573 N N . LEU A 1 203 ? -13.366 37.982 31.557 1.00 26.17 203 LEU A N 1
ATOM 1574 C CA . LEU A 1 203 ? -14.077 38.314 32.814 1.00 26.17 203 LEU A CA 1
ATOM 1575 C C . LEU A 1 203 ? -15.254 37.442 33.300 1.00 26.17 203 LEU A C 1
ATOM 1577 O O . LEU A 1 203 ? -16.328 37.446 32.714 1.00 26.17 203 LEU A O 1
ATOM 1581 N N . GLY A 1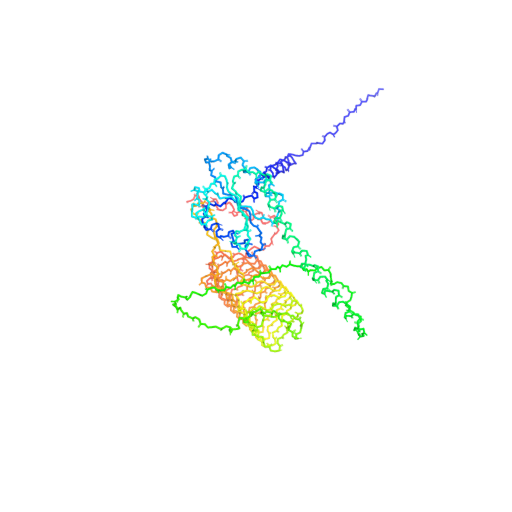 204 ? -15.085 36.909 34.521 1.00 24.14 204 GLY A N 1
ATOM 1582 C CA . GLY A 1 204 ? -16.126 36.934 35.560 1.00 24.14 204 GLY A CA 1
ATOM 1583 C C . GLY A 1 204 ? -16.679 35.585 36.028 1.00 24.14 204 GLY A C 1
ATOM 1584 O O . GLY A 1 204 ? -17.437 34.950 35.312 1.00 24.14 204 GLY A O 1
ATOM 1585 N N . ASP A 1 205 ? -16.307 35.212 37.256 1.00 26.73 205 ASP A N 1
ATOM 1586 C CA . ASP A 1 205 ? -16.978 34.332 38.229 1.00 26.73 205 ASP A CA 1
ATOM 1587 C C . ASP A 1 205 ? -18.266 33.594 37.810 1.00 26.73 205 ASP A C 1
ATOM 1589 O O . ASP A 1 205 ? -19.308 34.219 37.631 1.00 26.73 205 ASP A O 1
ATOM 1593 N N . ALA A 1 206 ? -18.235 32.253 37.833 1.00 26.19 206 ALA A N 1
ATOM 1594 C CA . ALA A 1 206 ? -19.233 31.414 38.517 1.00 26.19 206 ALA A CA 1
ATOM 1595 C C . ALA A 1 206 ? -18.963 29.912 38.303 1.00 26.19 206 ALA A C 1
ATOM 1597 O O . ALA A 1 206 ? -18.944 29.422 37.183 1.00 26.19 206 ALA A O 1
ATOM 1598 N N . ALA A 1 207 ? -18.834 29.211 39.431 1.00 27.53 207 ALA A N 1
ATOM 1599 C CA . ALA A 1 207 ? -19.401 27.893 39.724 1.00 27.53 207 ALA A CA 1
ATOM 1600 C C . ALA A 1 207 ? -19.161 26.710 38.757 1.00 27.53 207 ALA A C 1
ATOM 1602 O O . ALA A 1 207 ? -19.717 26.637 37.669 1.00 27.53 207 ALA A O 1
ATOM 1603 N N . ASN A 1 208 ? -18.439 25.712 39.286 1.00 35.94 208 ASN A N 1
ATOM 1604 C CA . ASN A 1 208 ? -18.656 24.268 39.112 1.00 35.94 208 ASN A CA 1
ATOM 1605 C C . ASN A 1 208 ? -19.727 23.869 38.082 1.00 35.94 208 ASN A C 1
ATOM 1607 O O . ASN A 1 208 ? -20.913 23.802 38.406 1.00 35.94 208 ASN A O 1
ATOM 1611 N N . ALA A 1 209 ? -19.271 23.487 36.895 1.00 29.00 209 ALA A N 1
ATOM 1612 C CA . ALA A 1 209 ? -19.987 22.581 36.014 1.00 29.00 209 ALA A CA 1
ATOM 1613 C C . ALA A 1 209 ? -18.950 21.734 35.269 1.00 29.00 209 ALA A C 1
ATOM 1615 O O . ALA A 1 209 ? -18.304 22.193 34.332 1.00 29.00 209 ALA A O 1
ATOM 1616 N N . ASP A 1 210 ? -18.764 20.517 35.775 1.00 29.14 210 ASP A N 1
ATOM 1617 C CA . ASP A 1 210 ? -18.438 19.320 35.009 1.00 29.14 210 ASP A CA 1
ATOM 1618 C C . ASP A 1 210 ? -17.323 19.441 33.959 1.00 29.14 210 ASP A C 1
ATOM 1620 O O . ASP A 1 210 ? -17.550 19.393 32.750 1.00 29.14 210 ASP A O 1
ATOM 1624 N N . CYS A 1 211 ? -16.075 19.426 34.434 1.00 28.22 211 CYS A N 1
ATOM 1625 C CA . CYS A 1 211 ? -15.007 18.777 33.679 1.00 28.22 211 CYS A CA 1
ATOM 1626 C C . CYS A 1 211 ? -15.294 17.267 33.671 1.00 28.22 211 CYS A C 1
ATOM 1628 O O . CYS A 1 211 ? -14.724 16.516 34.461 1.00 28.22 211 CYS A O 1
ATOM 1630 N N . VAL A 1 212 ? -16.212 16.815 32.813 1.00 33.00 212 VAL A N 1
ATOM 1631 C CA . VAL A 1 212 ? -16.250 15.404 32.425 1.00 33.00 212 VAL A CA 1
ATOM 1632 C C . VAL A 1 212 ? -14.973 15.166 31.632 1.00 33.00 212 VAL A C 1
ATOM 1634 O O . VAL A 1 212 ? -14.877 15.528 30.460 1.00 33.00 212 VAL A O 1
ATOM 1637 N N . GLU A 1 213 ? -13.962 14.618 32.301 1.00 34.53 213 GLU A N 1
ATOM 1638 C CA . GLU A 1 213 ? -12.820 13.988 31.651 1.00 34.53 213 GLU A CA 1
ATOM 1639 C C . GLU A 1 213 ? -13.364 12.963 30.649 1.00 34.53 213 GLU A C 1
ATOM 1641 O O . GLU A 1 213 ? -13.826 11.887 31.019 1.00 34.53 213 GLU A O 1
ATOM 1646 N N . ALA A 1 214 ? -13.372 13.308 29.362 1.00 38.50 214 ALA A N 1
ATOM 1647 C CA . ALA A 1 214 ? -13.743 12.384 28.299 1.00 38.50 214 ALA A CA 1
ATOM 1648 C C . ALA A 1 214 ? -12.561 11.445 27.992 1.00 38.50 214 ALA A C 1
ATOM 1650 O O . ALA A 1 214 ? -12.058 11.401 26.870 1.00 38.50 214 ALA A O 1
ATOM 1651 N N . GLU A 1 215 ? -12.084 10.707 28.997 1.00 50.16 215 GLU A N 1
ATOM 1652 C CA . GLU A 1 215 ? -11.253 9.523 28.778 1.00 50.16 215 GLU A CA 1
ATOM 1653 C C . GLU A 1 215 ? -12.159 8.397 28.300 1.00 50.16 215 GLU A C 1
ATOM 1655 O O . GLU A 1 215 ? -12.788 7.698 29.087 1.00 50.16 215 GLU A O 1
ATOM 1660 N N . VAL A 1 216 ? -12.286 8.260 26.984 1.00 52.56 216 VAL A N 1
ATOM 1661 C CA . VAL A 1 216 ? -13.173 7.266 26.397 1.00 52.56 216 VAL A CA 1
ATOM 1662 C C . VAL A 1 216 ? -12.490 6.683 25.148 1.00 52.56 216 VAL A C 1
ATOM 1664 O O . VAL A 1 216 ? -12.494 7.312 24.092 1.00 52.56 216 VAL A O 1
ATOM 1667 N N . GLU A 1 217 ? -11.702 5.598 25.199 1.00 71.62 217 GLU A N 1
ATOM 1668 C CA . GLU A 1 217 ? -11.892 4.218 25.716 1.00 71.62 217 GLU A CA 1
ATOM 1669 C C . GLU A 1 217 ? -12.174 3.273 24.543 1.00 71.62 217 GLU A C 1
ATOM 1671 O O . GLU A 1 217 ? -13.312 3.132 24.095 1.00 71.62 217 GLU A O 1
ATOM 1676 N N . PHE A 1 218 ? -11.138 2.601 24.036 1.00 93.81 218 PHE A N 1
ATOM 1677 C CA . PHE A 1 218 ? -11.341 1.472 23.129 1.00 93.81 218 PHE A CA 1
ATOM 1678 C C . PHE A 1 218 ? -12.266 0.440 23.787 1.00 93.81 218 PHE A C 1
ATOM 1680 O O . PHE A 1 218 ? -12.024 -0.001 24.909 1.00 93.81 218 PHE A O 1
ATOM 1687 N N . GLN A 1 219 ? -13.306 0.034 23.070 1.00 95.75 219 GLN A N 1
ATOM 1688 C CA . GLN A 1 219 ? -14.272 -0.960 23.509 1.00 95.75 219 GLN A CA 1
ATOM 1689 C C . GLN A 1 219 ? -14.065 -2.278 22.772 1.00 95.75 219 GLN A C 1
ATOM 1691 O O . GLN A 1 219 ? -13.456 -2.338 21.703 1.00 95.75 219 GLN A O 1
ATOM 1696 N N . LYS A 1 220 ? -14.607 -3.356 23.338 1.00 96.44 220 LYS A N 1
ATOM 1697 C CA . LYS A 1 220 ? -14.633 -4.662 22.687 1.00 96.44 220 LYS A CA 1
ATOM 1698 C C . LYS A 1 220 ? -15.802 -4.735 21.705 1.00 96.44 220 LYS A C 1
ATOM 1700 O O . LYS A 1 220 ? -16.936 -4.451 22.078 1.00 96.44 220 LYS A O 1
ATOM 1705 N N . TRP A 1 221 ? -15.539 -5.172 20.480 1.00 96.62 221 TRP A N 1
ATOM 1706 C CA . TRP A 1 221 ? -16.576 -5.451 19.495 1.00 96.62 221 TRP A CA 1
ATOM 1707 C C . TRP A 1 221 ? -17.184 -6.835 19.737 1.00 96.62 221 TRP A C 1
ATOM 1709 O O . TRP A 1 221 ? -16.466 -7.827 19.885 1.00 96.62 221 TRP A O 1
ATOM 1719 N N . ASN A 1 222 ? -18.513 -6.919 19.783 1.00 94.00 222 ASN A N 1
ATOM 1720 C CA . ASN A 1 222 ? -19.202 -8.165 20.130 1.00 94.00 222 ASN A CA 1
ATOM 1721 C C . ASN A 1 222 ? -19.055 -9.241 19.044 1.00 94.00 222 ASN A C 1
ATOM 1723 O O . ASN A 1 222 ? -18.897 -10.419 19.366 1.00 94.00 222 ASN A O 1
ATOM 1727 N N . ASN A 1 223 ? -19.064 -8.848 17.767 1.00 93.69 223 ASN A N 1
ATOM 1728 C CA . ASN A 1 223 ? -18.989 -9.778 16.645 1.00 93.69 223 ASN A CA 1
ATOM 1729 C C . ASN A 1 223 ? -17.526 -10.075 16.262 1.00 93.69 223 ASN A C 1
ATOM 1731 O O . ASN A 1 223 ? -16.943 -9.401 15.418 1.00 93.69 223 ASN A O 1
ATOM 1735 N N . GLY A 1 224 ? -16.911 -11.056 16.927 1.00 92.88 224 GLY A N 1
ATOM 1736 C CA . GLY A 1 224 ? -15.527 -11.495 16.677 1.00 92.88 224 GLY A CA 1
ATOM 1737 C C . GLY A 1 224 ? -14.525 -11.142 17.784 1.00 92.88 224 GLY A C 1
ATOM 1738 O O . GLY A 1 224 ? -13.477 -11.777 17.881 1.00 92.88 224 GLY A O 1
ATOM 1739 N N . GLY A 1 225 ? -14.865 -10.217 18.689 1.00 93.75 225 GLY A N 1
ATOM 1740 C CA . GLY A 1 225 ? -14.109 -9.973 19.921 1.00 93.75 225 GLY A CA 1
ATOM 1741 C C . GLY A 1 225 ? -12.884 -9.060 19.807 1.00 93.75 225 GLY A C 1
ATOM 1742 O O . GLY A 1 225 ? -12.126 -8.995 20.779 1.00 93.75 225 GLY A O 1
ATOM 1743 N N . GLY A 1 226 ? -12.678 -8.382 18.675 1.00 97.25 226 GLY A N 1
ATOM 1744 C CA . GLY A 1 226 ? -11.658 -7.342 18.498 1.00 97.25 226 GLY A CA 1
ATOM 1745 C C . GLY A 1 226 ? -11.943 -6.056 19.280 1.00 97.25 226 GLY A C 1
ATOM 1746 O O . GLY A 1 226 ? -12.878 -5.999 20.083 1.00 97.25 226 GLY A O 1
ATOM 1747 N N . ILE A 1 227 ? -11.134 -5.018 19.060 1.00 97.94 227 ILE A N 1
ATOM 1748 C CA . ILE A 1 227 ? -11.277 -3.720 19.737 1.00 97.94 227 ILE A CA 1
ATOM 1749 C C . ILE A 1 227 ? -11.535 -2.584 18.748 1.00 97.94 227 ILE A C 1
ATOM 1751 O O . ILE A 1 227 ? -11.000 -2.565 17.639 1.00 97.94 227 ILE A O 1
ATOM 1755 N N . PHE A 1 228 ? -12.333 -1.608 19.161 1.00 97.94 228 PHE A N 1
ATOM 1756 C CA . PHE A 1 228 ? -12.652 -0.436 18.355 1.00 97.94 228 PHE A CA 1
ATOM 1757 C C . PHE A 1 228 ? -12.715 0.829 19.206 1.00 97.94 228 PHE A C 1
ATOM 1759 O O . PHE A 1 228 ? -13.019 0.785 20.395 1.00 97.94 228 PHE A O 1
ATOM 1766 N N . HIS A 1 229 ? -12.424 1.969 18.598 1.00 97.56 229 HIS A N 1
ATOM 1767 C CA . HIS A 1 229 ? -12.585 3.275 19.221 1.00 97.56 229 HIS A CA 1
ATOM 1768 C C . HIS A 1 229 ? -14.050 3.730 19.137 1.00 97.56 229 HIS A C 1
ATOM 1770 O O . HIS A 1 229 ? -14.664 3.591 18.085 1.00 97.56 229 HIS A O 1
ATOM 1776 N N . GLN A 1 230 ? -14.605 4.353 20.182 1.00 95.62 230 GLN A N 1
ATOM 1777 C CA . GLN A 1 230 ? -16.039 4.714 20.226 1.00 95.62 230 GLN A CA 1
ATOM 1778 C C . GLN A 1 230 ? -16.485 5.687 19.126 1.00 95.62 230 GLN A C 1
ATOM 1780 O O . GLN A 1 230 ? -17.618 5.642 18.669 1.00 95.62 230 GLN A O 1
ATOM 1785 N N . LEU A 1 231 ? -15.569 6.541 18.665 1.00 95.81 231 LEU A N 1
ATOM 1786 C CA . LEU A 1 231 ? -15.771 7.422 17.506 1.00 95.81 231 LEU A CA 1
ATOM 1787 C C . LEU A 1 231 ? -15.686 6.717 16.133 1.00 95.81 231 LEU A C 1
ATOM 1789 O O . LEU A 1 231 ? -15.616 7.406 15.116 1.00 95.81 231 LEU A O 1
ATOM 1793 N N . ALA A 1 232 ? -15.570 5.391 16.067 1.00 97.19 232 ALA A N 1
ATOM 1794 C CA . ALA A 1 232 ? -15.610 4.648 14.807 1.00 97.19 232 ALA A CA 1
ATOM 1795 C C . ALA A 1 232 ? -17.063 4.368 14.387 1.00 97.19 232 ALA A C 1
ATOM 1797 O O . ALA A 1 232 ? -17.919 4.077 15.219 1.00 97.19 232 ALA A O 1
ATOM 1798 N N . PHE A 1 233 ? -17.327 4.415 13.084 1.00 97.94 233 PHE A N 1
ATOM 1799 C CA . PHE A 1 233 ? -18.632 4.129 12.492 1.00 97.94 233 PHE A CA 1
ATOM 1800 C C . PHE A 1 233 ? -18.612 2.716 11.915 1.00 97.94 233 PHE A C 1
ATOM 1802 O O . PHE A 1 233 ? -18.108 2.490 10.817 1.00 97.94 233 PHE A O 1
ATOM 1809 N N . ILE A 1 234 ? -19.105 1.744 12.675 1.00 98.25 234 ILE A N 1
ATOM 1810 C CA . ILE A 1 234 ? -19.020 0.326 12.317 1.00 98.25 234 ILE A CA 1
ATOM 1811 C C . ILE A 1 234 ? -20.433 -0.214 12.137 1.00 98.25 234 ILE A C 1
ATOM 1813 O O . ILE A 1 234 ? -21.250 -0.124 13.054 1.00 98.25 234 ILE A O 1
ATOM 1817 N N . ASP A 1 235 ? -20.719 -0.775 10.963 1.00 98.56 235 ASP A N 1
ATOM 1818 C CA . ASP A 1 235 ? -21.983 -1.467 10.734 1.00 98.56 235 ASP A CA 1
ATOM 1819 C C . ASP A 1 235 ? -22.129 -2.676 11.688 1.00 98.56 235 ASP A C 1
ATOM 1821 O O . ASP A 1 235 ? -21.167 -3.432 11.857 1.00 98.56 235 ASP A O 1
ATOM 1825 N N . PRO A 1 236 ? -23.305 -2.914 12.302 1.00 97.44 236 PRO A N 1
ATOM 1826 C CA . PRO A 1 236 ? -23.504 -4.019 13.246 1.00 97.44 236 PRO A CA 1
ATOM 1827 C C . PRO A 1 236 ? -23.204 -5.418 12.689 1.00 97.44 236 PRO A C 1
ATOM 1829 O O . PRO A 1 236 ? -22.931 -6.336 13.463 1.00 97.44 236 PRO A O 1
ATOM 1832 N N . THR A 1 237 ? -23.266 -5.597 11.367 1.00 98.38 237 THR A N 1
ATOM 1833 C CA . THR A 1 237 ? -22.963 -6.872 10.694 1.00 98.38 237 THR A CA 1
ATOM 1834 C C . THR A 1 237 ? -21.462 -7.111 10.513 1.00 98.38 237 THR A C 1
ATOM 1836 O O . THR A 1 237 ? -21.044 -8.246 10.274 1.00 98.38 237 THR A O 1
ATOM 1839 N N . ALA A 1 238 ? -20.625 -6.080 10.672 1.00 98.38 238 ALA A N 1
ATOM 1840 C CA . ALA A 1 238 ? -19.182 -6.213 10.542 1.00 98.38 238 ALA A CA 1
ATOM 1841 C C . ALA A 1 238 ? -18.610 -7.159 11.609 1.00 98.38 238 ALA A C 1
ATOM 1843 O O . ALA A 1 238 ? -19.029 -7.166 12.772 1.00 98.38 238 ALA A O 1
ATOM 1844 N N . THR A 1 239 ? -17.623 -7.957 11.214 1.00 98.69 239 THR A N 1
ATOM 1845 C CA . THR A 1 239 ? -16.901 -8.882 12.092 1.00 98.69 239 THR A CA 1
ATOM 1846 C C . THR A 1 239 ? -15.489 -8.361 12.310 1.00 98.69 239 THR A C 1
ATOM 1848 O O . THR A 1 239 ? -14.774 -8.074 11.353 1.00 98.69 239 THR A O 1
ATOM 1851 N N . ILE A 1 240 ? -15.076 -8.242 13.570 1.00 98.56 240 ILE A N 1
ATOM 1852 C CA . ILE A 1 240 ? -13.723 -7.835 13.956 1.00 98.56 240 ILE A CA 1
ATOM 1853 C C . ILE A 1 240 ? -13.164 -8.930 14.848 1.00 98.56 240 ILE A C 1
ATOM 1855 O O . ILE A 1 240 ? -13.577 -9.067 16.001 1.00 98.56 240 ILE A O 1
ATOM 1859 N N . GLU A 1 241 ? -12.250 -9.727 14.306 1.00 98.50 241 GLU A N 1
ATOM 1860 C CA . GLU A 1 241 ? -11.626 -10.832 15.027 1.00 98.50 241 GLU A CA 1
ATOM 1861 C C . GLU A 1 241 ? -10.771 -10.348 16.206 1.00 98.50 241 GLU A C 1
ATOM 1863 O O . GLU A 1 241 ? -10.315 -9.202 16.269 1.00 98.50 241 GLU A O 1
ATOM 1868 N N . VAL A 1 242 ? -10.510 -11.255 17.151 1.00 97.62 242 VAL A N 1
ATOM 1869 C CA . VAL A 1 242 ? -9.641 -10.998 18.303 1.00 97.62 242 VAL A CA 1
ATOM 1870 C C . VAL A 1 242 ? -8.283 -10.469 17.837 1.00 97.62 242 VAL A C 1
ATOM 1872 O O . VAL A 1 242 ? -7.627 -11.053 16.976 1.00 97.62 242 VAL A O 1
ATOM 1875 N N . GLY A 1 243 ? -7.854 -9.355 18.432 1.00 96.75 243 GLY A N 1
ATOM 1876 C CA . GLY A 1 243 ? -6.609 -8.670 18.080 1.00 96.75 243 GLY A CA 1
ATOM 1877 C C . GLY A 1 243 ? -6.718 -7.716 16.887 1.00 96.75 243 GLY A C 1
ATOM 1878 O O . GLY A 1 243 ? -5.763 -6.988 16.641 1.00 96.75 243 GLY A O 1
ATOM 1879 N N . GLY A 1 244 ? -7.841 -7.689 16.162 1.00 98.19 244 GLY A N 1
ATOM 1880 C CA . GLY A 1 244 ? -8.146 -6.623 15.208 1.00 98.19 244 GLY A CA 1
ATOM 1881 C C . GLY A 1 244 ? -8.440 -5.305 15.933 1.00 98.19 244 GLY A C 1
ATOM 1882 O O . GLY A 1 244 ? -9.089 -5.307 16.985 1.00 98.19 244 GLY A O 1
ATOM 1883 N N . VAL A 1 245 ? -7.949 -4.191 15.386 1.00 98.44 245 VAL A N 1
ATOM 1884 C CA . VAL A 1 245 ? -8.045 -2.853 15.992 1.00 98.44 245 VAL A CA 1
ATOM 1885 C C . VAL A 1 245 ? -8.624 -1.856 14.999 1.00 98.44 245 VAL A C 1
ATOM 1887 O O . VAL A 1 245 ? -8.084 -1.676 13.909 1.00 98.44 245 VAL A O 1
ATOM 1890 N N . VAL A 1 246 ? -9.688 -1.158 15.396 1.00 98.44 246 VAL A N 1
ATOM 1891 C CA . VAL A 1 246 ? -10.313 -0.098 14.592 1.00 98.44 246 VAL A CA 1
ATOM 1892 C C . VAL A 1 246 ? -10.201 1.247 15.305 1.00 98.44 246 VAL A C 1
ATOM 1894 O O . VAL A 1 246 ? -10.716 1.421 16.408 1.00 98.44 246 VAL A O 1
ATOM 1897 N N . HIS A 1 247 ? -9.512 2.206 14.690 1.00 98.06 247 HIS A N 1
ATOM 1898 C CA . HIS A 1 247 ? -9.268 3.527 15.269 1.00 98.06 247 HIS A CA 1
ATOM 1899 C C . HIS A 1 247 ? -10.417 4.522 15.037 1.00 98.06 247 HIS A C 1
ATOM 1901 O O . HIS A 1 247 ? -11.389 4.263 14.329 1.00 98.06 247 HIS A O 1
ATOM 1907 N N . SER A 1 248 ? -10.302 5.692 15.671 1.00 96.88 248 SER A N 1
ATOM 1908 C CA . SER A 1 248 ? -11.306 6.755 15.645 1.00 96.88 248 SER A CA 1
ATOM 1909 C C . SER A 1 248 ? -11.641 7.224 14.228 1.00 96.88 248 SER A C 1
ATOM 1911 O O . SER A 1 248 ? -10.772 7.341 13.363 1.00 96.88 248 SER A O 1
ATOM 1913 N N . ARG A 1 249 ? -12.919 7.539 13.991 1.00 96.62 249 ARG A N 1
ATOM 1914 C CA . ARG A 1 249 ? -13.451 8.015 12.703 1.00 96.62 249 ARG A CA 1
ATOM 1915 C C . ARG A 1 249 ? -13.309 7.028 11.538 1.00 96.62 249 ARG A C 1
ATOM 1917 O O . ARG A 1 249 ? -13.679 7.379 10.422 1.00 96.62 249 ARG A O 1
ATOM 1924 N N . ALA A 1 250 ? -12.779 5.823 11.759 1.00 98.19 250 ALA A N 1
ATOM 1925 C CA . ALA A 1 250 ? -12.808 4.781 10.744 1.00 98.19 250 ALA A CA 1
ATOM 1926 C C . ALA A 1 250 ? -14.262 4.389 10.447 1.00 98.19 250 ALA A C 1
ATOM 1928 O O . ALA A 1 250 ? -15.105 4.417 11.345 1.00 98.19 250 ALA A O 1
ATOM 1929 N N . THR A 1 251 ? -14.552 4.046 9.194 1.00 98.69 251 THR A N 1
ATOM 1930 C CA . THR A 1 251 ? -15.888 3.641 8.743 1.00 98.69 251 THR A CA 1
ATOM 1931 C C . THR A 1 251 ? -15.828 2.246 8.139 1.00 98.69 251 THR A C 1
ATOM 1933 O O . THR A 1 251 ? -15.115 2.043 7.157 1.00 98.69 251 THR A O 1
ATOM 1936 N N . LEU A 1 252 ? -16.575 1.298 8.705 1.00 98.69 252 LEU A N 1
ATOM 1937 C CA . LEU A 1 252 ? -16.699 -0.070 8.200 1.00 98.69 252 LEU A CA 1
ATOM 1938 C C . LEU A 1 252 ? -18.131 -0.316 7.718 1.00 98.69 252 LEU A C 1
ATOM 1940 O O . LEU A 1 252 ? -19.074 -0.196 8.501 1.00 98.69 252 LEU A O 1
ATOM 1944 N N . GLY A 1 253 ? -18.286 -0.657 6.439 1.00 98.56 253 GLY A N 1
ATOM 1945 C CA . GLY A 1 253 ? -19.575 -1.019 5.851 1.00 98.56 253 GLY A CA 1
ATOM 1946 C C . GLY A 1 253 ? -20.114 -2.376 6.320 1.00 98.56 253 GLY A C 1
ATOM 1947 O O . GLY A 1 253 ? -19.443 -3.127 7.029 1.00 98.56 253 GLY A O 1
ATOM 1948 N N . ALA A 1 254 ? -21.330 -2.699 5.877 1.00 98.56 254 ALA A N 1
ATOM 1949 C CA . ALA A 1 254 ? -21.982 -3.973 6.176 1.00 98.56 254 ALA A CA 1
ATOM 1950 C C . ALA A 1 254 ? -21.154 -5.180 5.711 1.00 98.56 254 ALA A C 1
ATOM 1952 O O . ALA A 1 254 ? -20.496 -5.125 4.672 1.00 98.56 254 ALA A O 1
ATOM 1953 N N . ASP A 1 255 ? -21.190 -6.270 6.472 1.00 98.50 255 ASP A N 1
ATOM 1954 C CA . ASP A 1 255 ? -20.508 -7.539 6.197 1.00 98.50 255 ASP A CA 1
ATOM 1955 C C . ASP A 1 255 ? -18.985 -7.418 5.978 1.00 98.50 255 ASP A C 1
ATOM 1957 O O . ASP A 1 255 ? -18.365 -8.276 5.343 1.00 98.50 255 ASP A O 1
ATOM 1961 N N . VAL A 1 256 ? -18.357 -6.346 6.475 1.00 98.81 256 VAL A N 1
ATOM 1962 C CA . VAL A 1 256 ? -16.895 -6.213 6.481 1.00 98.81 256 VAL A CA 1
ATOM 1963 C C . VAL A 1 256 ? -16.290 -7.195 7.478 1.00 98.81 256 VAL A C 1
ATOM 1965 O O . VAL A 1 256 ? -16.771 -7.329 8.603 1.00 98.81 256 VAL A O 1
ATOM 1968 N N . HIS A 1 257 ? -15.198 -7.850 7.087 1.00 98.81 257 HIS A N 1
ATOM 1969 C CA . HIS A 1 257 ? -14.446 -8.759 7.953 1.00 98.81 257 HIS A CA 1
ATOM 1970 C C . HIS A 1 257 ? -13.042 -8.221 8.204 1.00 98.81 257 HIS A C 1
ATOM 1972 O O . HIS A 1 257 ? -12.282 -8.035 7.255 1.00 98.81 257 HIS A O 1
ATOM 1978 N N . ILE A 1 258 ? -12.685 -8.006 9.467 1.00 98.81 258 ILE A N 1
ATOM 1979 C CA . ILE A 1 258 ? -11.352 -7.584 9.903 1.00 98.81 258 ILE A CA 1
ATOM 1980 C C . ILE A 1 258 ? -10.660 -8.758 10.597 1.00 98.81 258 ILE A C 1
ATOM 1982 O O . ILE A 1 258 ? -11.093 -9.192 11.666 1.00 98.81 258 ILE A O 1
ATOM 1986 N N . GLY A 1 259 ? -9.585 -9.261 9.991 1.00 98.56 259 GLY A N 1
ATOM 1987 C CA . GLY A 1 259 ? -8.790 -10.362 10.526 1.00 98.56 259 GLY A CA 1
ATOM 1988 C C . GLY A 1 259 ? -7.962 -9.991 11.761 1.00 98.56 259 GLY A C 1
ATOM 1989 O O . GLY A 1 259 ? -7.637 -8.825 12.005 1.00 98.56 259 GLY A O 1
ATOM 1990 N N . SER A 1 260 ? -7.571 -11.003 12.535 1.00 98.44 260 SER A N 1
ATOM 1991 C CA . SER A 1 260 ? -6.673 -10.853 13.685 1.00 98.44 260 SER A CA 1
ATOM 1992 C C . SER A 1 260 ? -5.391 -10.074 13.363 1.00 98.44 260 SER A C 1
ATOM 1994 O O . SER A 1 260 ? -4.715 -10.314 12.360 1.00 98.44 260 SER A O 1
ATOM 1996 N N . GLY A 1 261 ? -5.040 -9.140 14.250 1.00 97.56 261 GLY A N 1
ATOM 1997 C CA . GLY A 1 261 ? -3.843 -8.304 14.138 1.00 97.56 261 GLY A CA 1
ATOM 1998 C C . GLY A 1 261 ? -3.927 -7.205 13.076 1.00 97.56 261 GLY A C 1
ATOM 1999 O O . GLY A 1 261 ? -2.985 -6.425 12.952 1.00 97.56 261 GLY A O 1
ATOM 2000 N N . ALA A 1 262 ? -5.020 -7.117 12.310 1.00 98.62 262 ALA A N 1
ATOM 2001 C CA . ALA A 1 262 ? -5.219 -6.015 11.381 1.00 98.62 262 ALA A CA 1
ATOM 2002 C C . ALA A 1 262 ? -5.493 -4.703 12.131 1.00 98.62 262 ALA A C 1
ATOM 2004 O O . ALA A 1 262 ? -6.248 -4.670 13.107 1.00 98.62 262 ALA A O 1
ATOM 2005 N N . ILE A 1 263 ? -4.898 -3.617 11.646 1.00 98.62 263 ILE A N 1
ATOM 2006 C CA . ILE A 1 263 ? -5.035 -2.270 12.194 1.00 98.62 263 ILE A CA 1
ATOM 2007 C C . ILE A 1 263 ? -5.694 -1.387 11.137 1.00 98.62 263 ILE A C 1
ATOM 2009 O O . ILE A 1 263 ? -5.119 -1.110 10.082 1.00 98.62 263 ILE A O 1
ATOM 2013 N N . VAL A 1 264 ? -6.900 -0.916 11.445 1.00 98.69 264 VAL A N 1
ATOM 2014 C CA . VAL A 1 264 ? -7.631 0.079 10.659 1.00 98.69 264 VAL A CA 1
ATOM 2015 C C . VAL A 1 264 ? -7.382 1.448 11.282 1.00 98.69 264 VAL A C 1
ATOM 2017 O O . VAL A 1 264 ? -7.918 1.758 12.346 1.00 98.69 264 VAL A O 1
ATOM 2020 N N . GLY A 1 265 ? -6.533 2.253 10.645 1.00 98.12 265 GLY A N 1
ATOM 2021 C CA . GLY A 1 265 ? -6.128 3.567 11.137 1.00 98.12 265 GLY A CA 1
ATOM 2022 C C . GLY A 1 265 ? -7.249 4.618 11.136 1.00 98.12 265 GLY A C 1
ATOM 2023 O O . GLY A 1 265 ? -8.335 4.390 10.595 1.00 98.12 265 GLY A O 1
ATOM 2024 N N . PRO A 1 266 ? -7.003 5.795 11.743 1.00 96.94 266 PRO A N 1
ATOM 2025 C CA . PRO A 1 266 ? -8.027 6.821 11.888 1.00 96.94 266 PRO A CA 1
ATOM 2026 C C . PRO A 1 266 ? -8.562 7.318 10.542 1.00 96.94 266 PRO A C 1
ATOM 2028 O O . PRO A 1 266 ? -7.788 7.620 9.634 1.00 96.94 266 PRO A O 1
ATOM 2031 N N . GLY A 1 267 ? -9.884 7.447 10.424 1.00 95.62 267 GLY A N 1
ATOM 2032 C CA . GLY A 1 267 ? -10.529 7.961 9.209 1.00 95.62 267 GLY A CA 1
ATOM 2033 C C . GLY A 1 267 ? -10.460 7.043 7.981 1.00 95.62 267 GLY A C 1
ATOM 2034 O O . GLY A 1 267 ? -10.877 7.465 6.904 1.00 95.62 267 GLY A O 1
ATOM 2035 N N . VAL A 1 268 ? -9.944 5.814 8.107 1.00 98.69 268 VAL A N 1
ATOM 2036 C CA . VAL A 1 268 ? -9.964 4.825 7.017 1.00 98.69 268 VAL A CA 1
ATOM 2037 C C . VAL A 1 268 ? -11.403 4.399 6.730 1.00 98.69 268 VAL A C 1
ATOM 2039 O O . VAL A 1 268 ? -12.168 4.124 7.653 1.00 98.69 268 VAL A O 1
ATOM 2042 N N . VAL A 1 269 ? -11.764 4.314 5.450 1.00 98.81 269 VAL A N 1
ATOM 2043 C CA . VAL A 1 269 ? -13.100 3.884 5.006 1.00 98.81 269 VAL A CA 1
ATOM 2044 C C . VAL A 1 269 ? -12.990 2.541 4.298 1.00 98.81 269 VAL A C 1
ATOM 2046 O O . VAL A 1 269 ? -12.160 2.396 3.402 1.00 98.81 269 VAL A O 1
ATOM 2049 N N . ILE A 1 270 ? -13.825 1.576 4.677 1.00 98.88 270 ILE A N 1
ATOM 2050 C CA . ILE A 1 270 ? -13.892 0.241 4.076 1.00 98.88 270 ILE A CA 1
ATOM 2051 C C . ILE A 1 270 ? -15.334 -0.039 3.647 1.00 98.88 270 ILE A C 1
ATOM 2053 O O . ILE A 1 270 ? -16.247 -0.044 4.474 1.00 98.88 270 ILE A O 1
ATOM 2057 N N . GLY A 1 271 ? -15.532 -0.262 2.348 1.00 98.62 271 GLY A N 1
ATOM 2058 C CA . GLY A 1 271 ? -16.827 -0.570 1.749 1.00 98.62 271 GLY A CA 1
ATOM 2059 C C . GLY A 1 271 ? -17.361 -1.945 2.146 1.00 98.62 271 GLY A C 1
ATOM 2060 O O . GLY A 1 271 ? -16.630 -2.803 2.640 1.00 98.62 271 GLY A O 1
ATOM 2061 N N . LYS A 1 272 ? -18.660 -2.156 1.920 1.00 98.69 272 LYS A N 1
ATOM 2062 C CA . LYS A 1 272 ? -19.372 -3.378 2.323 1.00 98.69 272 LYS A CA 1
ATOM 2063 C C . LYS A 1 272 ? -18.770 -4.656 1.733 1.00 98.69 272 LYS A C 1
ATOM 2065 O O . LYS A 1 272 ? -18.202 -4.647 0.639 1.00 98.69 272 LYS A O 1
ATOM 2070 N N . SER A 1 273 ? -18.949 -5.765 2.444 1.00 98.69 273 SER A N 1
ATOM 2071 C CA . SER A 1 273 ? -18.546 -7.117 2.038 1.00 98.69 273 SER A CA 1
ATOM 2072 C C . SER A 1 273 ? -17.051 -7.261 1.711 1.00 98.69 273 SER A C 1
ATOM 2074 O O . SER A 1 273 ? -16.651 -8.195 1.014 1.00 98.69 273 SER A O 1
ATOM 2076 N N . THR A 1 274 ? -16.216 -6.340 2.197 1.00 98.88 274 THR A N 1
ATOM 2077 C CA . THR A 1 274 ? -14.761 -6.373 2.023 1.00 98.88 274 THR A CA 1
ATOM 2078 C C . THR A 1 274 ? -14.105 -7.182 3.138 1.00 98.88 274 THR A C 1
ATOM 2080 O O . THR A 1 274 ? -14.436 -7.042 4.316 1.00 98.88 274 THR A O 1
ATOM 2083 N N . LYS A 1 275 ? -13.145 -8.030 2.764 1.00 98.88 275 LYS A N 1
ATOM 2084 C CA . LYS A 1 275 ? -12.393 -8.893 3.677 1.00 98.88 275 LYS A CA 1
ATOM 2085 C C . LYS A 1 275 ? -10.966 -8.390 3.825 1.00 98.88 275 LYS A C 1
ATOM 2087 O O . LYS A 1 275 ? -10.233 -8.303 2.841 1.00 98.88 275 LYS A O 1
ATOM 2092 N N . ILE A 1 276 ? -10.575 -8.109 5.058 1.00 98.88 276 ILE A N 1
ATOM 2093 C CA . ILE A 1 276 ? -9.227 -7.720 5.453 1.00 98.88 276 ILE A CA 1
ATOM 2094 C C . ILE A 1 276 ? -8.576 -8.900 6.174 1.00 98.88 276 ILE A C 1
ATOM 2096 O O . ILE A 1 276 ? -9.105 -9.395 7.168 1.00 98.88 276 ILE A O 1
ATOM 2100 N N . GLY A 1 277 ? -7.444 -9.363 5.652 1.00 98.62 277 GLY A N 1
ATOM 2101 C CA . GLY A 1 277 ? -6.671 -10.474 6.193 1.00 98.62 277 GLY A CA 1
ATOM 2102 C C . GLY A 1 277 ? -5.916 -10.125 7.474 1.00 98.62 277 GLY A C 1
ATOM 2103 O O . GLY A 1 277 ? -6.070 -9.056 8.063 1.00 98.62 277 GLY A O 1
ATOM 2104 N N . TYR A 1 278 ? -5.066 -11.049 7.906 1.00 98.69 278 TYR A N 1
ATOM 2105 C CA . TYR A 1 278 ? -4.304 -10.934 9.145 1.00 98.69 278 TYR A CA 1
ATOM 2106 C C . TYR A 1 278 ? -3.156 -9.936 9.027 1.00 98.69 278 TYR A C 1
ATOM 2108 O O . TYR A 1 278 ? -2.476 -9.878 7.999 1.00 98.69 278 TYR A O 1
ATOM 2116 N N . ASN A 1 279 ? -2.880 -9.217 10.116 1.00 98.50 279 ASN A N 1
ATOM 2117 C CA . ASN A 1 279 ? -1.745 -8.291 10.223 1.00 98.50 279 ASN A CA 1
ATOM 2118 C C . ASN A 1 279 ? -1.683 -7.241 9.094 1.00 98.50 279 ASN A C 1
ATOM 2120 O O . ASN A 1 279 ? -0.600 -6.829 8.685 1.00 98.50 279 ASN A O 1
ATOM 2124 N N . VAL A 1 280 ? -2.835 -6.844 8.549 1.00 98.81 280 VAL A N 1
ATOM 2125 C CA . VAL A 1 280 ? -2.932 -5.772 7.550 1.00 98.81 280 VAL A CA 1
ATOM 2126 C C . VAL A 1 280 ? -2.859 -4.417 8.252 1.00 98.81 280 VAL A C 1
ATOM 2128 O O . VAL A 1 280 ? -3.516 -4.218 9.271 1.00 98.81 280 VAL A O 1
ATOM 2131 N N . ALA A 1 281 ? -2.107 -3.469 7.697 1.00 98.62 281 ALA A N 1
ATOM 2132 C CA . ALA A 1 281 ? -2.004 -2.107 8.215 1.00 98.62 281 ALA A CA 1
ATOM 2133 C C . ALA A 1 281 ? -2.614 -1.104 7.226 1.00 98.62 281 ALA A C 1
ATOM 2135 O O . ALA A 1 281 ? -2.125 -0.940 6.107 1.00 98.62 281 ALA A O 1
ATOM 2136 N N . LEU A 1 282 ? -3.681 -0.420 7.639 1.00 98.75 282 LEU A N 1
ATOM 2137 C CA . LEU A 1 282 ? -4.384 0.567 6.820 1.00 98.75 282 LEU A CA 1
ATOM 2138 C C . LEU A 1 282 ? -4.259 1.957 7.439 1.00 98.75 282 LEU A C 1
ATOM 2140 O O . LEU A 1 282 ? -4.572 2.156 8.611 1.00 98.75 282 LEU A O 1
ATOM 2144 N N . SER A 1 283 ? -3.860 2.940 6.643 1.00 97.88 283 SER A N 1
ATOM 2145 C CA . SER A 1 283 ? -3.756 4.338 7.062 1.00 97.88 283 SER A CA 1
ATOM 2146 C C . SER A 1 283 ? -4.046 5.251 5.882 1.00 97.88 283 SER A C 1
ATOM 2148 O O . SER A 1 283 ? -3.631 4.945 4.777 1.00 97.88 283 SER A O 1
ATOM 2150 N N . ASN A 1 284 ? -4.725 6.384 6.087 1.00 97.81 284 ASN A N 1
ATOM 2151 C CA . ASN A 1 284 ? -4.945 7.391 5.035 1.00 97.81 284 ASN A CA 1
ATOM 2152 C C . ASN A 1 284 ? -5.513 6.809 3.725 1.00 97.81 284 ASN A C 1
ATOM 2154 O O . ASN A 1 284 ? -5.069 7.173 2.633 1.00 97.81 284 ASN A O 1
ATOM 2158 N N . CYS A 1 285 ? -6.454 5.868 3.809 1.00 98.56 285 CYS A N 1
ATOM 2159 C CA . CYS A 1 285 ? -6.959 5.181 2.629 1.00 98.56 285 CYS A CA 1
ATOM 2160 C C . CYS A 1 285 ? -8.471 4.969 2.646 1.00 98.56 285 CYS A C 1
ATOM 2162 O O . CYS A 1 285 ? -9.102 4.892 3.702 1.00 98.56 285 CYS A O 1
ATOM 2164 N N . THR A 1 286 ? -9.036 4.823 1.452 1.00 98.75 286 THR A N 1
ATOM 2165 C CA . THR A 1 286 ? -10.415 4.381 1.239 1.00 98.75 286 THR A CA 1
ATOM 2166 C C . THR A 1 286 ? -10.397 3.111 0.403 1.00 98.75 286 THR A C 1
ATOM 2168 O O . THR A 1 286 ? -9.761 3.090 -0.650 1.00 98.75 286 THR A O 1
ATOM 2171 N N . ILE A 1 287 ? -11.097 2.075 0.849 1.00 98.88 287 ILE A N 1
ATOM 2172 C CA . ILE A 1 287 ? -11.241 0.798 0.154 1.00 98.88 287 ILE A CA 1
ATOM 2173 C C . ILE A 1 287 ? -12.704 0.617 -0.227 1.00 98.88 287 ILE A C 1
ATOM 2175 O O . ILE A 1 287 ? -13.580 0.790 0.618 1.00 98.88 287 ILE A O 1
ATOM 2179 N N . GLY A 1 288 ? -12.959 0.278 -1.488 1.00 98.69 288 GLY A N 1
ATOM 2180 C CA . GLY A 1 288 ? -14.294 0.013 -2.003 1.00 98.69 288 GLY A CA 1
ATOM 2181 C C . GLY A 1 288 ? -14.927 -1.270 -1.463 1.00 98.69 288 GLY A C 1
ATOM 2182 O O . GLY A 1 288 ? -14.534 -1.838 -0.439 1.00 98.69 288 GLY A O 1
ATOM 2183 N N . GLU A 1 289 ? -15.962 -1.705 -2.164 1.00 98.75 289 GLU A N 1
ATOM 2184 C CA . GLU A 1 289 ? -16.817 -2.822 -1.783 1.00 98.75 289 GLU A CA 1
ATOM 2185 C C . GLU A 1 289 ? -16.318 -4.151 -2.350 1.00 98.75 289 GLU A C 1
ATOM 2187 O O . GLU A 1 289 ? -15.737 -4.208 -3.437 1.00 98.75 289 GLU A O 1
ATOM 2192 N N . SER A 1 290 ? -16.641 -5.248 -1.661 1.00 98.75 290 SER A N 1
ATOM 2193 C CA . SER A 1 290 ? -16.370 -6.619 -2.117 1.00 98.75 290 SER A CA 1
ATOM 2194 C C . SER A 1 290 ? -14.897 -6.876 -2.462 1.00 98.75 290 SER A C 1
ATOM 2196 O O . SER A 1 290 ? -14.589 -7.634 -3.388 1.00 98.75 290 SER A O 1
ATOM 2198 N N . CYS A 1 291 ? -13.985 -6.227 -1.739 1.00 98.88 291 CYS A N 1
ATOM 2199 C CA . CYS A 1 291 ? -12.546 -6.383 -1.913 1.00 98.88 291 CYS A CA 1
ATOM 2200 C C . CYS A 1 291 ? -11.991 -7.516 -1.039 1.00 98.88 291 CYS A C 1
ATOM 2202 O O . CYS A 1 291 ? -12.569 -7.881 -0.014 1.00 98.88 291 CYS A O 1
ATOM 2204 N N . VAL A 1 292 ? -10.839 -8.059 -1.428 1.00 98.88 292 VAL A N 1
ATOM 2205 C CA . VAL A 1 292 ? -10.098 -9.062 -0.649 1.00 98.88 292 VAL A CA 1
ATOM 2206 C C . VAL A 1 292 ? -8.664 -8.584 -0.469 1.00 98.88 292 VAL A C 1
ATOM 2208 O O . VAL A 1 292 ? -7.908 -8.480 -1.431 1.00 98.88 292 VAL A O 1
ATOM 2211 N N . ILE A 1 293 ? -8.289 -8.287 0.770 1.00 98.81 293 ILE A N 1
ATOM 2212 C CA . ILE A 1 293 ? -6.951 -7.829 1.139 1.00 98.81 293 ILE A CA 1
ATOM 2213 C C . ILE A 1 293 ? -6.270 -8.953 1.911 1.00 98.81 293 ILE A C 1
ATOM 2215 O O . ILE A 1 293 ? -6.697 -9.295 3.010 1.00 98.81 293 ILE A O 1
ATOM 2219 N N . HIS A 1 294 ? -5.238 -9.558 1.331 1.00 98.81 294 HIS A N 1
ATOM 2220 C CA . HIS A 1 294 ? -4.515 -10.673 1.938 1.00 98.81 294 HIS A CA 1
ATOM 2221 C C . HIS A 1 294 ? -3.568 -10.207 3.053 1.00 98.81 294 HIS A C 1
ATOM 2223 O O . HIS A 1 294 ? -3.393 -9.019 3.320 1.00 98.81 294 HIS A O 1
ATOM 2229 N N . ASN A 1 295 ? -2.969 -11.175 3.742 1.00 98.69 295 ASN A N 1
ATOM 2230 C CA . ASN A 1 295 ? -2.224 -10.947 4.978 1.00 98.69 295 ASN A CA 1
ATOM 2231 C C . ASN A 1 295 ? -0.994 -10.043 4.787 1.00 98.69 295 ASN A C 1
ATOM 2233 O O . ASN A 1 295 ? -0.294 -10.131 3.777 1.00 98.69 295 ASN A O 1
ATOM 2237 N N . GLY A 1 296 ? -0.692 -9.218 5.791 1.00 98.44 296 GLY A N 1
ATOM 2238 C CA . GLY A 1 296 ? 0.516 -8.383 5.823 1.00 98.44 296 GLY A CA 1
ATOM 2239 C C . GLY A 1 296 ? 0.537 -7.221 4.823 1.00 98.44 296 GLY A C 1
ATOM 2240 O O . GLY A 1 296 ? 1.559 -6.555 4.680 1.00 98.44 296 GLY A O 1
ATOM 2241 N N . VAL A 1 297 ? -0.565 -6.970 4.112 1.00 98.88 297 VAL A N 1
ATOM 2242 C CA . VAL A 1 297 ? -0.688 -5.822 3.204 1.00 98.88 297 VAL A CA 1
ATOM 2243 C C . VAL A 1 297 ? -0.605 -4.508 3.985 1.00 98.88 297 VAL A C 1
ATOM 2245 O O . VAL A 1 297 ? -1.163 -4.385 5.075 1.00 98.88 297 VAL A O 1
ATOM 2248 N N . SER A 1 298 ? 0.070 -3.515 3.408 1.00 98.69 298 SER A N 1
ATOM 2249 C CA . SER A 1 298 ? 0.173 -2.161 3.964 1.00 98.69 298 SER A CA 1
ATOM 2250 C C . SER A 1 298 ? -0.329 -1.128 2.957 1.00 98.69 298 SER A C 1
ATOM 2252 O O . SER A 1 298 ? 0.159 -1.077 1.827 1.00 98.69 298 SER A O 1
ATOM 2254 N N . ILE A 1 299 ? -1.302 -0.297 3.345 1.00 98.75 299 ILE A N 1
ATOM 2255 C CA . ILE A 1 299 ? -1.924 0.695 2.450 1.00 98.75 299 ILE A CA 1
ATOM 2256 C C . ILE A 1 299 ? -1.908 2.086 3.083 1.00 98.75 299 ILE A C 1
ATOM 2258 O O . ILE A 1 299 ? -2.326 2.274 4.225 1.00 98.75 299 ILE A O 1
ATOM 2262 N N . GLY A 1 300 ? -1.469 3.060 2.288 1.00 97.25 300 GLY A N 1
ATOM 2263 C CA . GLY A 1 300 ? -1.513 4.494 2.556 1.00 97.25 300 GLY A CA 1
ATOM 2264 C C . GLY A 1 300 ? -0.477 4.990 3.570 1.00 97.25 300 GLY A C 1
ATOM 2265 O O . GLY A 1 300 ? -0.689 6.000 4.249 1.00 97.25 300 GLY A O 1
ATOM 2266 N N . GLN A 1 301 ? 0.652 4.285 3.650 1.00 95.69 301 GLN A N 1
ATOM 2267 C CA . GLN A 1 301 ? 1.892 4.790 4.242 1.00 95.69 301 GLN A CA 1
ATOM 2268 C C . GLN A 1 301 ? 2.553 5.843 3.347 1.00 95.69 301 GLN A C 1
ATOM 2270 O O . GLN A 1 301 ? 2.234 5.954 2.161 1.00 95.69 301 GLN A O 1
ATOM 2275 N N . ASP A 1 302 ? 3.473 6.617 3.919 1.00 94.44 302 ASP A N 1
ATOM 2276 C CA . ASP A 1 302 ? 4.272 7.573 3.155 1.00 94.44 302 ASP A CA 1
ATOM 2277 C C . ASP A 1 302 ? 5.190 6.828 2.174 1.00 94.44 302 ASP A C 1
ATOM 2279 O O . ASP A 1 302 ? 5.961 5.955 2.567 1.00 94.44 302 ASP A O 1
ATOM 2283 N N . GLY A 1 303 ? 5.137 7.205 0.900 1.00 90.44 303 GLY A N 1
ATOM 2284 C CA . GLY A 1 303 ? 6.082 6.747 -0.108 1.00 90.44 303 GLY A CA 1
ATOM 2285 C C . GLY A 1 303 ? 7.435 7.455 -0.033 1.00 90.44 303 GLY A C 1
ATOM 2286 O O . GLY A 1 303 ? 7.673 8.345 0.788 1.00 90.44 303 GLY A O 1
ATOM 2287 N N . PHE A 1 304 ? 8.326 7.100 -0.957 1.00 90.69 304 PHE A N 1
ATOM 2288 C CA . PHE A 1 304 ? 9.684 7.643 -1.013 1.00 90.69 304 PHE A CA 1
ATOM 2289 C C . PHE A 1 304 ? 9.715 9.110 -1.489 1.00 90.69 304 PHE A C 1
ATOM 2291 O O . PHE A 1 304 ? 9.811 9.391 -2.681 1.00 90.69 304 PHE A O 1
ATOM 2298 N N . GLY A 1 305 ? 9.630 10.060 -0.555 1.00 87.62 305 GLY A N 1
ATOM 2299 C CA . GLY A 1 305 ? 9.693 11.496 -0.835 1.00 87.62 305 GLY A CA 1
ATOM 2300 C C . GLY A 1 305 ? 10.697 12.207 0.063 1.00 87.62 305 GLY A C 1
ATOM 2301 O O . GLY A 1 305 ? 10.403 12.467 1.227 1.00 87.62 305 GLY A O 1
ATOM 2302 N N . PHE A 1 306 ? 11.851 12.570 -0.493 1.00 90.50 306 PHE A N 1
ATOM 2303 C CA . PHE A 1 306 ? 12.901 13.306 0.209 1.00 90.50 306 PHE A CA 1
ATOM 2304 C C . PHE A 1 306 ? 13.436 14.439 -0.668 1.00 90.50 306 PHE A C 1
ATOM 2306 O O . PHE A 1 306 ? 13.562 14.276 -1.882 1.00 90.50 306 PHE A O 1
ATOM 2313 N N . PHE A 1 307 ? 13.744 15.576 -0.056 1.00 85.38 307 PHE A N 1
ATOM 2314 C CA . PHE A 1 307 ? 14.497 16.652 -0.683 1.00 85.38 307 PHE A CA 1
ATOM 2315 C C . PHE A 1 307 ? 15.952 16.561 -0.249 1.00 85.38 307 PHE A C 1
ATOM 2317 O O . PHE A 1 307 ? 16.236 16.184 0.885 1.00 85.38 307 PHE A O 1
ATOM 2324 N N . VAL A 1 308 ? 16.851 16.914 -1.161 1.00 90.06 308 VAL A N 1
ATOM 2325 C CA . VAL A 1 308 ? 18.267 17.113 -0.865 1.00 90.06 308 VAL A CA 1
ATOM 2326 C C . VAL A 1 308 ? 18.541 18.591 -1.086 1.00 90.06 308 VAL A C 1
ATOM 2328 O O . VAL A 1 308 ? 18.264 19.096 -2.177 1.00 90.06 308 VAL A O 1
ATOM 2331 N N . ASP A 1 309 ? 18.990 19.289 -0.049 1.00 88.12 309 ASP A N 1
ATOM 2332 C CA . ASP A 1 309 ? 19.352 20.704 -0.154 1.00 88.12 309 ASP A CA 1
ATOM 2333 C C . ASP A 1 309 ? 20.732 20.896 -0.818 1.00 88.12 309 ASP A C 1
ATOM 2335 O O . ASP A 1 309 ? 21.425 19.935 -1.163 1.00 88.12 309 ASP A O 1
ATOM 2339 N N . GLU A 1 310 ? 21.144 22.151 -1.012 1.00 91.00 310 GLU A N 1
ATOM 2340 C CA . GLU A 1 310 ? 22.441 22.497 -1.619 1.00 91.00 310 GLU A CA 1
ATOM 2341 C C . GLU A 1 310 ? 23.650 22.012 -0.797 1.00 91.00 310 GLU A C 1
ATOM 2343 O O . GLU A 1 310 ? 24.752 21.877 -1.332 1.00 91.00 310 GLU A O 1
ATOM 2348 N N . HIS A 1 311 ? 23.450 21.719 0.489 1.00 91.19 311 HIS A N 1
ATOM 2349 C CA . HIS A 1 311 ? 24.467 21.219 1.411 1.00 91.19 311 HIS A CA 1
ATOM 2350 C C . HIS A 1 311 ? 24.469 19.685 1.523 1.00 91.19 311 HIS A C 1
ATOM 2352 O O . HIS A 1 311 ? 25.339 19.120 2.186 1.00 91.19 311 HIS A O 1
ATOM 2358 N N . GLY A 1 312 ? 23.542 19.00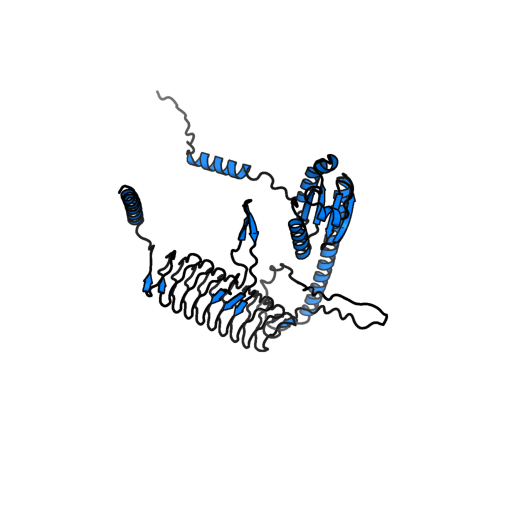0 0.847 1.00 90.56 312 GLY A N 1
ATOM 2359 C CA . GLY A 1 312 ? 23.401 17.547 0.876 1.00 90.56 312 GLY A CA 1
ATOM 2360 C C . GLY A 1 312 ? 22.550 17.010 2.031 1.00 90.56 312 GLY A C 1
ATOM 2361 O O . GLY A 1 312 ? 22.475 15.788 2.192 1.00 90.56 312 GLY A O 1
ATOM 2362 N N . ASN A 1 313 ? 21.896 17.865 2.823 1.00 91.81 313 ASN A N 1
ATOM 2363 C CA . ASN A 1 313 ? 20.997 17.416 3.885 1.00 91.81 313 ASN A CA 1
ATOM 2364 C C . ASN A 1 313 ? 19.703 16.864 3.291 1.00 91.81 313 ASN A C 1
ATOM 2366 O O . ASN A 1 313 ? 19.132 17.423 2.353 1.00 91.81 313 ASN A O 1
ATOM 2370 N N . ILE A 1 314 ? 19.227 15.766 3.879 1.00 93.69 314 ILE A N 1
ATOM 2371 C CA . ILE A 1 314 ? 18.028 15.061 3.436 1.00 93.69 314 ILE A CA 1
ATOM 2372 C C . ILE A 1 314 ? 16.860 15.451 4.341 1.00 93.69 314 ILE A C 1
ATOM 2374 O O . ILE A 1 314 ? 16.861 15.122 5.527 1.00 93.69 314 ILE A O 1
ATOM 2378 N N . SER A 1 315 ? 15.832 16.088 3.783 1.00 91.12 315 SER A N 1
ATOM 2379 C CA . SER A 1 315 ? 14.589 16.398 4.497 1.00 91.12 315 SER A CA 1
ATOM 2380 C C . SER A 1 315 ? 13.414 15.608 3.927 1.00 91.12 315 SER A C 1
ATOM 2382 O O . SER A 1 315 ? 13.312 15.364 2.722 1.00 91.12 315 SER A O 1
ATOM 2384 N N . LYS A 1 316 ? 12.514 15.147 4.800 1.00 90.31 316 LYS A N 1
ATOM 2385 C CA . LYS A 1 316 ? 11.342 14.370 4.383 1.00 90.31 316 LYS A CA 1
ATOM 2386 C C . LYS A 1 316 ? 10.314 15.287 3.726 1.00 90.31 316 LYS A C 1
ATOM 2388 O O . LYS A 1 316 ? 9.882 16.276 4.315 1.00 90.31 316 LYS A O 1
ATOM 2393 N N . LYS A 1 317 ? 9.851 14.917 2.533 1.00 88.12 317 LYS A N 1
ATOM 2394 C CA . LYS A 1 317 ? 8.702 15.560 1.897 1.00 88.12 317 LYS A CA 1
ATOM 2395 C C . LYS A 1 317 ? 7.422 15.031 2.532 1.00 88.12 317 LYS A C 1
ATOM 2397 O O . LYS A 1 317 ? 7.138 13.837 2.460 1.00 88.12 317 LYS A O 1
ATOM 2402 N N . LEU A 1 318 ? 6.629 15.927 3.112 1.00 86.94 318 LEU A N 1
ATOM 2403 C CA . LEU A 1 318 ? 5.342 15.561 3.693 1.00 86.94 318 LEU A CA 1
ATOM 2404 C C . LEU A 1 318 ? 4.377 15.060 2.607 1.00 86.94 318 LEU A C 1
ATOM 2406 O O . LEU A 1 318 ? 4.214 15.692 1.560 1.00 86.94 318 LEU A O 1
ATOM 2410 N N . GLN A 1 319 ? 3.725 13.928 2.869 1.00 90.06 319 GLN A N 1
ATOM 2411 C CA . GLN A 1 319 ? 2.678 13.368 2.020 1.00 90.06 319 GLN A CA 1
ATOM 2412 C C . GLN A 1 319 ? 1.353 13.433 2.774 1.00 90.06 319 GLN A C 1
ATOM 2414 O O . GLN A 1 319 ? 1.206 12.814 3.822 1.00 90.06 319 GLN A O 1
ATOM 2419 N N . THR A 1 320 ? 0.403 14.229 2.283 1.00 90.00 320 THR A N 1
ATOM 2420 C CA . THR A 1 320 ? -0.836 14.555 3.015 1.00 90.00 320 THR A CA 1
ATOM 2421 C C . THR A 1 320 ? -2.092 13.949 2.402 1.00 90.00 320 THR A C 1
ATOM 2423 O O . THR A 1 320 ? -3.147 13.982 3.032 1.00 90.00 320 THR A O 1
ATOM 2426 N N . LEU A 1 321 ? -2.004 13.358 1.210 1.00 95.25 321 LEU A N 1
ATOM 2427 C CA . LEU A 1 321 ? -3.167 12.825 0.499 1.00 95.25 321 LEU A CA 1
ATOM 2428 C C . LEU A 1 321 ? -3.399 11.351 0.837 1.00 95.25 321 LEU A C 1
ATOM 2430 O O . LEU A 1 321 ? -2.937 10.874 1.867 1.00 95.25 321 LEU A O 1
ATOM 2434 N N . SER A 1 322 ? -4.160 10.622 0.036 1.00 97.31 322 SER A N 1
ATOM 2435 C CA . SER A 1 322 ? -4.649 9.288 0.384 1.00 97.31 322 SER A CA 1
ATOM 2436 C C . SER A 1 322 ? -4.324 8.237 -0.676 1.00 97.31 322 SER A C 1
ATOM 2438 O O . SER A 1 322 ? -3.800 8.544 -1.753 1.00 97.31 322 SER A O 1
ATOM 2440 N N . ALA A 1 323 ? -4.601 6.978 -0.345 1.00 98.50 323 ALA A N 1
ATOM 2441 C CA . ALA A 1 323 ? -4.719 5.890 -1.309 1.00 98.50 323 ALA A CA 1
ATOM 2442 C C . ALA A 1 323 ? -6.200 5.508 -1.477 1.00 98.50 323 ALA A C 1
ATOM 2444 O O . ALA A 1 323 ? -6.906 5.289 -0.492 1.00 98.50 323 ALA A O 1
ATOM 2445 N N . ARG A 1 324 ? -6.680 5.413 -2.718 1.00 98.75 324 ARG A N 1
ATOM 2446 C CA . ARG A 1 324 ? -8.059 5.047 -3.059 1.00 98.75 324 ARG A CA 1
ATOM 2447 C C . ARG A 1 324 ? -8.076 3.729 -3.814 1.00 98.75 324 ARG A C 1
ATOM 2449 O O . ARG A 1 324 ? -7.536 3.637 -4.913 1.00 98.75 324 ARG A O 1
ATOM 2456 N N . ILE A 1 325 ? -8.705 2.726 -3.225 1.00 98.88 325 ILE A N 1
ATOM 2457 C CA . ILE A 1 325 ? -8.895 1.404 -3.814 1.00 98.88 325 ILE A CA 1
ATOM 2458 C C . ILE A 1 325 ? -10.357 1.280 -4.239 1.00 98.88 325 ILE A C 1
ATOM 2460 O O . ILE A 1 325 ? -11.249 1.538 -3.430 1.00 98.88 325 ILE A O 1
ATOM 2464 N N . GLY A 1 326 ? -10.587 0.905 -5.495 1.00 98.81 326 GLY A N 1
ATOM 2465 C CA . GLY A 1 326 ? -11.911 0.679 -6.066 1.00 98.81 326 GLY A CA 1
ATOM 2466 C C . GLY A 1 326 ? -12.624 -0.560 -5.516 1.00 98.81 326 GLY A C 1
ATOM 2467 O O . GLY A 1 326 ? -12.241 -1.127 -4.491 1.00 98.81 326 GLY A O 1
ATOM 2468 N N . ASN A 1 327 ? -13.670 -0.981 -6.218 1.00 98.88 327 ASN A N 1
ATOM 2469 C CA . ASN A 1 327 ? -14.515 -2.126 -5.884 1.00 98.88 327 ASN A CA 1
ATOM 2470 C C . ASN A 1 327 ? -13.982 -3.425 -6.494 1.00 98.88 327 ASN A C 1
ATOM 2472 O O . ASN A 1 327 ? -13.346 -3.423 -7.550 1.00 98.88 327 ASN A O 1
ATOM 2476 N N . HIS A 1 328 ? -14.291 -4.563 -5.872 1.00 98.81 328 HIS A N 1
ATOM 2477 C CA . HIS A 1 328 ? -13.926 -5.900 -6.360 1.00 98.81 328 HIS A CA 1
ATOM 2478 C C . HIS A 1 328 ? -12.415 -6.107 -6.581 1.00 98.81 328 HIS A C 1
ATOM 2480 O O . HIS A 1 328 ? -11.996 -6.952 -7.387 1.00 98.81 328 HIS A O 1
ATOM 2486 N N . VAL A 1 329 ? -11.590 -5.341 -5.868 1.00 98.94 329 VAL A N 1
ATOM 2487 C CA . VAL A 1 329 ? -10.130 -5.415 -5.936 1.00 98.94 329 VAL A CA 1
ATOM 2488 C C . VAL A 1 329 ? -9.626 -6.546 -5.045 1.00 98.94 329 VAL A C 1
ATOM 2490 O O . VAL A 1 329 ? -10.117 -6.752 -3.936 1.00 98.94 329 VAL A O 1
ATOM 2493 N N . GLU A 1 330 ? -8.633 -7.287 -5.526 1.00 98.88 330 GLU A N 1
ATOM 2494 C CA . GLU A 1 330 ? -7.916 -8.278 -4.721 1.00 98.88 330 GLU A CA 1
ATOM 2495 C C . GLU A 1 330 ? -6.435 -7.913 -4.630 1.00 98.88 330 GLU A C 1
ATOM 2497 O O . GLU A 1 330 ? -5.811 -7.646 -5.657 1.00 98.88 330 GLU A O 1
ATOM 2502 N N . ILE A 1 331 ? -5.892 -7.876 -3.410 1.00 98.88 331 ILE A N 1
ATOM 2503 C CA . ILE A 1 331 ? -4.504 -7.489 -3.124 1.00 98.88 331 ILE A CA 1
ATOM 2504 C C . ILE A 1 331 ? -3.817 -8.614 -2.355 1.00 98.88 331 ILE A C 1
ATOM 2506 O O . ILE A 1 331 ? -4.203 -8.916 -1.229 1.00 98.88 331 ILE A O 1
ATOM 2510 N N . GLY A 1 332 ? -2.800 -9.214 -2.968 1.00 98.75 332 GLY A N 1
ATOM 2511 C CA . GLY A 1 332 ? -2.008 -10.323 -2.450 1.00 98.75 332 GLY A CA 1
ATOM 2512 C C . GLY A 1 332 ? -1.133 -9.941 -1.259 1.00 98.75 332 GLY A C 1
ATOM 2513 O O . GLY A 1 332 ? -0.927 -8.771 -0.948 1.00 98.75 332 GLY A O 1
ATOM 2514 N N . ALA A 1 333 ? -0.621 -10.956 -0.572 1.00 98.69 333 ALA A N 1
ATOM 2515 C CA . ALA A 1 333 ? 0.069 -10.821 0.698 1.00 98.69 333 ALA A CA 1
ATOM 2516 C C . ALA A 1 333 ? 1.337 -9.960 0.602 1.00 98.69 333 ALA A C 1
ATOM 2518 O O . ALA A 1 333 ? 2.097 -10.037 -0.370 1.00 98.69 333 ALA A O 1
ATOM 2519 N N . ASN A 1 334 ? 1.591 -9.189 1.663 1.00 98.69 334 ASN A N 1
ATOM 2520 C CA . ASN A 1 334 ? 2.763 -8.316 1.814 1.00 98.69 334 ASN A CA 1
ATOM 2521 C C . ASN A 1 334 ? 2.960 -7.306 0.666 1.00 98.69 334 ASN A C 1
ATOM 2523 O O . ASN A 1 334 ? 4.083 -6.884 0.393 1.00 98.69 334 ASN A O 1
ATOM 2527 N N . THR A 1 335 ? 1.886 -6.947 -0.036 1.00 98.88 335 THR A N 1
ATOM 2528 C CA . THR A 1 335 ? 1.891 -5.853 -1.010 1.00 98.88 335 THR A CA 1
ATOM 2529 C C . THR A 1 335 ? 1.805 -4.509 -0.290 1.00 98.88 335 THR A C 1
ATOM 2531 O O . THR A 1 335 ? 1.082 -4.366 0.699 1.00 98.88 335 THR A O 1
ATOM 2534 N N . CYS A 1 336 ? 2.535 -3.521 -0.804 1.00 98.75 336 CYS A N 1
ATOM 2535 C CA . CYS A 1 336 ? 2.605 -2.172 -0.254 1.00 98.75 336 CYS A CA 1
ATOM 2536 C C . CYS A 1 336 ? 2.070 -1.152 -1.265 1.00 98.75 336 CYS A C 1
ATOM 2538 O O . CYS A 1 336 ? 2.461 -1.160 -2.436 1.00 98.75 336 CYS A O 1
ATOM 2540 N N . ILE A 1 337 ? 1.180 -0.272 -0.805 1.00 98.75 337 ILE A N 1
ATOM 2541 C CA . ILE A 1 337 ? 0.593 0.805 -1.610 1.00 98.75 337 ILE A CA 1
ATOM 2542 C C . ILE A 1 337 ? 0.784 2.129 -0.883 1.00 98.75 337 ILE A C 1
ATOM 2544 O O . ILE A 1 337 ? 0.152 2.376 0.145 1.00 98.75 337 ILE A O 1
ATOM 2548 N N . ASP A 1 338 ? 1.622 2.994 -1.437 1.00 98.44 338 ASP A N 1
ATOM 2549 C CA . ASP A 1 338 ? 1.936 4.287 -0.838 1.00 98.44 338 ASP A CA 1
ATOM 2550 C C . ASP A 1 338 ? 0.806 5.300 -1.084 1.00 98.44 338 ASP A C 1
ATOM 2552 O O . ASP A 1 338 ? 0.143 5.296 -2.128 1.00 98.44 338 ASP A O 1
ATOM 2556 N N . ARG A 1 339 ? 0.599 6.223 -0.141 1.00 97.50 339 ARG A N 1
ATOM 2557 C CA . ARG A 1 339 ? -0.354 7.332 -0.285 1.00 97.50 339 ARG A CA 1
ATOM 2558 C C . ARG A 1 339 ? 0.128 8.373 -1.295 1.00 97.50 339 ARG A C 1
ATOM 2560 O O . ARG A 1 339 ? 1.298 8.456 -1.661 1.00 97.50 339 ARG A O 1
ATOM 2567 N N . GLY A 1 340 ? -0.796 9.225 -1.717 1.00 94.06 340 GLY A N 1
ATOM 2568 C CA . GLY A 1 340 ? -0.493 10.375 -2.552 1.00 94.06 340 GLY A CA 1
ATOM 2569 C C . GLY A 1 340 ? 0.262 11.506 -1.841 1.00 94.06 340 GLY A C 1
ATOM 2570 O O . GLY A 1 340 ? 0.029 11.800 -0.671 1.00 94.06 340 GLY A O 1
ATOM 2571 N N . SER A 1 341 ? 1.106 12.215 -2.597 1.00 92.25 341 SER A N 1
ATOM 2572 C CA . SER A 1 341 ? 1.677 13.519 -2.208 1.00 92.25 341 SER A CA 1
ATOM 2573 C C . SER A 1 341 ? 0.942 14.731 -2.816 1.00 92.25 341 SER A C 1
ATOM 2575 O O . SER A 1 341 ? 0.488 15.591 -2.075 1.00 92.25 341 SER A O 1
ATOM 2577 N N . TRP A 1 342 ? 0.800 14.802 -4.149 1.00 90.19 342 TRP A N 1
ATOM 2578 C CA . TRP A 1 342 ? 0.096 15.881 -4.871 1.00 90.19 342 TRP A CA 1
ATOM 2579 C C . TRP A 1 342 ? -1.235 15.459 -5.525 1.00 90.19 342 TRP A C 1
ATOM 2581 O O . TRP A 1 342 ? -2.116 16.288 -5.728 1.00 90.19 342 TRP A O 1
ATOM 2591 N N . ARG A 1 343 ? -1.391 14.166 -5.831 1.00 94.75 343 ARG A N 1
ATOM 2592 C CA . ARG A 1 343 ? -2.666 13.498 -6.147 1.00 94.75 343 ARG A CA 1
ATOM 2593 C C . ARG A 1 343 ? -2.776 12.201 -5.359 1.00 94.75 343 ARG A C 1
ATOM 2595 O O . ARG A 1 343 ? -1.743 11.642 -4.999 1.00 94.75 343 ARG A O 1
ATOM 2602 N N . ASP A 1 344 ? -3.978 11.691 -5.142 1.00 97.75 344 ASP A N 1
ATOM 2603 C CA . ASP A 1 344 ? -4.148 10.375 -4.522 1.00 97.75 344 ASP A CA 1
ATOM 2604 C C . ASP A 1 344 ? -3.488 9.263 -5.358 1.00 97.75 344 ASP A C 1
ATOM 2606 O O . ASP A 1 344 ? -3.405 9.352 -6.587 1.00 97.75 344 ASP A O 1
ATOM 2610 N N . THR A 1 345 ? -3.017 8.213 -4.688 1.00 98.75 345 THR A N 1
ATOM 2611 C CA . THR A 1 345 ? -2.723 6.936 -5.352 1.00 98.75 345 THR A CA 1
ATOM 2612 C C . THR A 1 345 ? -4.053 6.230 -5.595 1.00 98.75 345 THR A C 1
ATOM 2614 O O . THR A 1 345 ? -4.858 6.137 -4.671 1.00 98.75 345 THR A O 1
ATOM 2617 N N . VAL A 1 346 ? -4.318 5.756 -6.810 1.00 98.81 346 VAL A N 1
ATOM 2618 C CA . VAL A 1 346 ? -5.626 5.207 -7.202 1.00 98.81 346 VAL A CA 1
ATOM 2619 C C . VAL A 1 346 ? -5.464 3.829 -7.827 1.00 98.81 346 VAL A C 1
ATOM 2621 O O . VAL A 1 346 ? -4.684 3.662 -8.763 1.00 98.81 346 VAL A O 1
ATOM 2624 N N . ILE A 1 347 ? -6.241 2.863 -7.341 1.00 98.88 347 ILE A N 1
ATOM 2625 C CA . ILE A 1 347 ? -6.390 1.525 -7.917 1.00 98.88 347 ILE A CA 1
ATOM 2626 C C . ILE A 1 347 ? -7.834 1.363 -8.388 1.00 98.88 347 ILE A C 1
ATOM 2628 O O . ILE A 1 347 ? -8.752 1.443 -7.574 1.00 98.88 347 ILE A O 1
ATOM 2632 N N . GLY A 1 348 ? -8.025 1.155 -9.690 1.00 98.75 348 GLY A N 1
ATOM 2633 C CA . GLY A 1 348 ? -9.335 1.004 -10.315 1.00 98.75 348 GLY A CA 1
ATOM 2634 C C . GLY A 1 348 ? -10.054 -0.296 -9.957 1.00 98.75 348 GLY A C 1
ATOM 2635 O O . GLY A 1 348 ? -9.484 -1.228 -9.383 1.00 98.75 348 GLY A O 1
ATOM 2636 N N . ASP A 1 349 ? -11.327 -0.356 -10.335 1.00 98.88 349 ASP A N 1
ATOM 2637 C CA . ASP A 1 349 ? -12.217 -1.466 -10.017 1.00 98.88 349 ASP A CA 1
ATOM 2638 C C . ASP A 1 349 ? -11.744 -2.770 -10.669 1.00 98.88 349 ASP A C 1
ATOM 2640 O O . ASP A 1 349 ? -11.165 -2.789 -11.761 1.00 98.88 349 ASP A O 1
ATOM 2644 N N . HIS A 1 350 ? -12.035 -3.892 -10.015 1.00 98.75 350 HIS A N 1
ATOM 2645 C CA . HIS A 1 350 ? -11.726 -5.247 -10.477 1.00 98.75 350 HIS A CA 1
ATOM 2646 C C . HIS A 1 350 ? -10.230 -5.550 -10.683 1.00 98.75 350 HIS A C 1
ATOM 2648 O O . HIS A 1 350 ? -9.900 -6.580 -11.276 1.00 98.75 350 HIS A O 1
ATOM 2654 N N . ALA A 1 351 ? -9.319 -4.698 -10.202 1.00 98.75 351 ALA A N 1
ATOM 2655 C CA . ALA A 1 351 ? -7.887 -4.966 -10.264 1.00 98.75 351 ALA A CA 1
ATOM 2656 C C . ALA A 1 351 ? -7.500 -6.195 -9.418 1.00 98.75 351 ALA A C 1
ATOM 2658 O O . ALA A 1 351 ? -8.047 -6.426 -8.336 1.00 98.75 351 ALA A O 1
ATOM 2659 N N . LYS A 1 352 ? -6.543 -6.985 -9.912 1.00 98.81 352 LYS A N 1
ATOM 2660 C CA . LYS A 1 352 ? -5.980 -8.160 -9.235 1.00 98.81 352 LYS A CA 1
ATOM 2661 C C . LYS A 1 352 ? -4.483 -7.968 -9.078 1.00 98.81 352 LYS A C 1
ATOM 2663 O O . LYS A 1 352 ? -3.751 -7.923 -10.063 1.00 98.81 352 LYS A O 1
ATOM 2668 N N . ILE A 1 353 ? -4.044 -7.816 -7.841 1.00 98.88 353 ILE A N 1
ATOM 2669 C CA . ILE A 1 353 ? -2.664 -7.524 -7.480 1.00 98.88 353 ILE A CA 1
ATOM 2670 C C . ILE A 1 353 ? -2.160 -8.714 -6.678 1.00 98.88 353 ILE A C 1
ATOM 2672 O O . ILE A 1 353 ? -2.757 -9.084 -5.677 1.00 98.88 353 ILE A O 1
ATOM 2676 N N . ASP A 1 354 ? -1.094 -9.346 -7.141 1.00 98.75 354 ASP A N 1
ATOM 2677 C CA . ASP A 1 354 ? -0.493 -10.520 -6.513 1.00 98.75 354 ASP A CA 1
ATOM 2678 C C . ASP A 1 354 ? 0.396 -10.106 -5.319 1.00 98.75 354 ASP A C 1
ATOM 2680 O O . ASP A 1 354 ? 0.403 -8.958 -4.870 1.00 98.75 354 ASP A O 1
ATOM 2684 N N . ASN A 1 355 ? 1.123 -11.065 -4.761 1.00 98.75 355 ASN A N 1
ATOM 2685 C CA . ASN A 1 355 ? 1.955 -10.911 -3.579 1.00 98.75 355 ASN A CA 1
ATOM 2686 C C . ASN A 1 355 ? 3.215 -10.074 -3.849 1.00 98.75 355 ASN A C 1
ATOM 2688 O O . ASN A 1 355 ? 3.815 -10.145 -4.931 1.00 98.75 355 ASN A O 1
ATOM 2692 N N . LEU A 1 356 ? 3.692 -9.386 -2.809 1.00 98.69 356 LEU A N 1
ATOM 2693 C CA . LEU A 1 356 ? 4.955 -8.634 -2.811 1.00 98.69 356 LEU A CA 1
ATOM 2694 C C . LEU A 1 356 ? 5.038 -7.571 -3.917 1.00 98.69 356 LEU A C 1
ATOM 2696 O O . LEU A 1 356 ? 6.115 -7.325 -4.462 1.00 98.69 356 LEU A O 1
ATOM 2700 N N . VAL A 1 357 ? 3.912 -6.964 -4.284 1.00 98.81 357 VAL A N 1
ATOM 2701 C CA . VAL A 1 357 ? 3.887 -5.850 -5.234 1.00 98.81 357 VAL A CA 1
ATOM 2702 C C . VAL A 1 357 ? 4.190 -4.547 -4.491 1.00 98.81 357 VAL A C 1
ATOM 2704 O O . VAL A 1 357 ? 3.710 -4.332 -3.380 1.00 98.81 357 VAL A O 1
ATOM 2707 N N . GLN A 1 358 ? 4.977 -3.664 -5.107 1.00 98.69 358 GLN A N 1
ATOM 2708 C CA . GLN A 1 358 ? 5.184 -2.295 -4.624 1.00 98.69 358 GLN A CA 1
ATOM 2709 C C . GLN A 1 358 ? 4.486 -1.309 -5.559 1.00 98.69 358 GLN A C 1
ATOM 2711 O O . GLN A 1 358 ? 4.777 -1.281 -6.759 1.00 98.69 358 GLN A O 1
ATOM 2716 N N . ILE A 1 359 ? 3.624 -0.460 -5.000 1.00 98.69 359 ILE A N 1
ATOM 2717 C CA . ILE A 1 359 ? 2.956 0.635 -5.710 1.00 98.69 359 ILE A CA 1
ATOM 2718 C C . ILE A 1 359 ? 3.373 1.957 -5.070 1.00 98.69 359 ILE A C 1
ATOM 2720 O O . ILE A 1 359 ? 2.995 2.258 -3.940 1.00 98.69 359 ILE A O 1
ATOM 2724 N N . GLY A 1 360 ? 4.165 2.739 -5.803 1.00 98.06 360 GLY A N 1
ATOM 2725 C CA . GLY A 1 360 ? 4.654 4.036 -5.353 1.00 98.06 360 GLY A CA 1
ATOM 2726 C C . GLY A 1 360 ? 3.565 5.103 -5.205 1.00 98.06 360 GLY A C 1
ATOM 2727 O O . GLY A 1 360 ? 2.425 4.962 -5.653 1.00 98.06 360 GLY A O 1
ATOM 2728 N N . HIS A 1 361 ? 3.952 6.227 -4.607 1.00 97.56 361 HIS A N 1
ATOM 2729 C CA . HIS A 1 361 ? 3.064 7.366 -4.389 1.00 97.56 361 HIS A CA 1
ATOM 2730 C C . HIS A 1 361 ? 2.545 7.960 -5.710 1.00 97.56 361 HIS A C 1
ATOM 2732 O O . HIS A 1 361 ? 3.261 8.029 -6.712 1.00 97.56 361 HIS A O 1
ATOM 2738 N N . ASN A 1 362 ? 1.309 8.466 -5.706 1.00 97.75 362 ASN A N 1
ATOM 2739 C CA . ASN A 1 362 ? 0.649 9.101 -6.857 1.00 97.75 362 ASN A CA 1
ATOM 2740 C C . ASN A 1 362 ? 0.419 8.179 -8.064 1.00 97.75 362 ASN A C 1
ATOM 2742 O O . ASN A 1 362 ? 0.140 8.686 -9.153 1.00 97.75 362 ASN A O 1
ATOM 2746 N N . VAL A 1 363 ? 0.576 6.864 -7.936 1.00 98.62 363 VAL A N 1
ATOM 2747 C CA . VAL A 1 363 ? 0.307 5.949 -9.051 1.00 98.62 363 VAL A CA 1
ATOM 2748 C C . VAL A 1 363 ? -1.194 5.918 -9.344 1.00 98.62 363 VAL A C 1
ATOM 2750 O O . VAL A 1 363 ? -2.008 5.936 -8.427 1.00 98.62 363 VAL A O 1
ATOM 2753 N N . ILE A 1 364 ? -1.564 5.876 -10.623 1.00 98.81 364 ILE A N 1
ATOM 2754 C CA . ILE A 1 364 ? -2.934 5.586 -11.061 1.00 98.81 364 ILE A CA 1
ATOM 2755 C C . ILE A 1 364 ? -2.917 4.275 -11.832 1.00 98.81 364 ILE A C 1
ATOM 2757 O O . ILE A 1 364 ? -2.180 4.153 -12.809 1.00 98.81 364 ILE A O 1
ATOM 2761 N N . ILE A 1 365 ? -3.744 3.324 -11.411 1.00 98.81 365 ILE A N 1
ATOM 2762 C CA . ILE A 1 365 ? -3.992 2.063 -12.106 1.00 98.81 365 ILE A CA 1
ATOM 2763 C C . ILE A 1 365 ? -5.458 2.022 -12.520 1.00 98.81 365 ILE A C 1
ATOM 2765 O O . ILE A 1 365 ? -6.337 2.203 -11.679 1.00 98.81 365 ILE A O 1
ATOM 2769 N N . GLY A 1 366 ? -5.714 1.796 -13.807 1.00 98.75 366 GLY A N 1
ATOM 2770 C CA . GLY A 1 366 ? -7.054 1.655 -14.361 1.00 98.75 366 GLY A CA 1
ATOM 2771 C C . GLY A 1 366 ? -7.771 0.382 -13.911 1.00 98.75 366 GLY A C 1
ATOM 2772 O O . GLY A 1 366 ? -7.293 -0.404 -13.088 1.00 98.75 366 GLY A O 1
ATOM 2773 N N . ASN A 1 367 ? -8.947 0.163 -14.480 1.00 98.81 367 ASN A N 1
ATOM 2774 C CA . ASN A 1 367 ? -9.824 -0.944 -14.127 1.00 98.81 367 ASN A CA 1
ATOM 2775 C C . ASN A 1 367 ? -9.346 -2.263 -14.743 1.00 98.81 367 ASN A C 1
ATOM 2777 O O . ASN A 1 367 ? -8.734 -2.282 -15.813 1.00 98.81 367 ASN A O 1
ATOM 2781 N N . ARG A 1 368 ? -9.691 -3.382 -14.096 1.00 98.75 368 ARG A N 1
ATOM 2782 C CA . ARG A 1 368 ? -9.431 -4.757 -14.575 1.00 98.75 368 ARG A CA 1
ATOM 2783 C C . ARG A 1 368 ? -7.952 -5.038 -14.882 1.00 98.75 368 ARG A C 1
ATOM 2785 O O . ARG A 1 368 ? -7.633 -5.879 -15.720 1.00 98.75 368 ARG A O 1
ATOM 2792 N N . CYS A 1 369 ? -7.041 -4.342 -14.205 1.00 98.81 369 CYS A N 1
ATOM 2793 C CA . CYS A 1 369 ? -5.612 -4.602 -14.334 1.00 98.81 369 CYS A CA 1
ATOM 2794 C C . CYS A 1 369 ? -5.203 -5.857 -13.556 1.00 98.81 369 CYS A C 1
ATOM 2796 O O . CYS A 1 369 ? -5.751 -6.143 -12.492 1.00 98.81 369 CYS A O 1
ATOM 2798 N N . MET A 1 370 ? -4.206 -6.581 -14.060 1.00 98.81 370 MET A N 1
ATOM 2799 C CA . MET A 1 370 ? -3.625 -7.747 -13.393 1.00 98.81 370 MET A CA 1
ATOM 2800 C C . MET A 1 370 ? -2.125 -7.541 -13.192 1.00 98.81 370 MET A C 1
ATOM 2802 O O . MET A 1 370 ? -1.380 -7.393 -14.158 1.00 98.81 370 MET A O 1
ATOM 2806 N N . LEU A 1 371 ? -1.680 -7.514 -11.940 1.00 98.69 371 LEU A N 1
ATOM 2807 C CA . LEU A 1 371 ? -0.290 -7.296 -11.553 1.00 98.69 371 LEU A CA 1
ATOM 2808 C C . LEU A 1 371 ? 0.223 -8.567 -10.882 1.00 98.69 371 LEU A C 1
ATOM 2810 O O . LEU A 1 371 ? -0.183 -8.880 -9.768 1.00 98.69 371 LEU A O 1
ATOM 2814 N N . CYS A 1 372 ? 1.095 -9.307 -11.558 1.00 98.38 372 CYS A N 1
ATOM 2815 C CA . CYS A 1 372 ? 1.679 -10.531 -11.017 1.00 98.38 372 CYS A CA 1
ATOM 2816 C C . CYS A 1 372 ? 2.729 -10.246 -9.928 1.00 98.38 372 CYS A C 1
ATOM 2818 O O . CYS A 1 372 ? 3.157 -9.110 -9.720 1.00 98.38 372 CYS A O 1
ATOM 2820 N N . GLY A 1 373 ? 3.169 -11.299 -9.235 1.00 97.50 373 GLY A N 1
ATOM 2821 C CA . GLY A 1 373 ? 4.011 -11.159 -8.052 1.00 97.50 373 GLY A CA 1
ATOM 2822 C C . GLY A 1 373 ? 5.319 -10.409 -8.297 1.00 97.50 373 GLY A C 1
ATOM 2823 O O . GLY A 1 373 ? 5.953 -10.537 -9.354 1.00 97.50 373 GLY A O 1
ATOM 2824 N N . GLN A 1 374 ? 5.745 -9.653 -7.284 1.00 97.94 374 GLN A N 1
ATOM 2825 C CA . GLN A 1 374 ? 6.981 -8.855 -7.292 1.00 97.94 374 GLN A CA 1
ATOM 2826 C C . GLN A 1 374 ? 7.041 -7.765 -8.372 1.00 97.94 374 GLN A C 1
ATOM 2828 O O . GLN A 1 374 ? 8.129 -7.301 -8.716 1.00 97.94 374 GLN A O 1
ATOM 2833 N N . VAL A 1 375 ? 5.902 -7.356 -8.934 1.00 98.69 375 VAL A N 1
ATOM 2834 C CA . VAL A 1 375 ? 5.834 -6.146 -9.761 1.00 98.69 375 VAL A CA 1
ATOM 2835 C C . VAL A 1 375 ? 6.195 -4.923 -8.913 1.00 98.69 375 VAL A C 1
ATOM 2837 O O . VAL A 1 375 ? 5.725 -4.772 -7.787 1.00 98.69 375 VAL A O 1
ATOM 2840 N N . GLY A 1 376 ? 7.032 -4.043 -9.459 1.00 98.56 376 GLY A N 1
ATOM 2841 C CA . GLY A 1 376 ? 7.427 -2.790 -8.820 1.00 98.56 376 GLY A CA 1
ATOM 2842 C C . GLY A 1 376 ? 7.062 -1.595 -9.689 1.00 98.56 376 GLY A C 1
ATOM 2843 O O . GLY A 1 376 ? 7.546 -1.477 -10.816 1.00 98.56 376 GLY A O 1
ATOM 2844 N N . ILE A 1 377 ? 6.229 -0.699 -9.168 1.00 98.62 377 ILE A N 1
ATOM 2845 C CA . ILE A 1 377 ? 5.784 0.511 -9.864 1.00 98.62 377 ILE A CA 1
ATOM 2846 C C . ILE A 1 377 ? 6.291 1.722 -9.090 1.00 98.62 377 ILE A C 1
ATOM 2848 O O . ILE A 1 377 ? 5.901 1.942 -7.943 1.00 98.62 377 ILE A O 1
ATOM 2852 N N . ALA A 1 378 ? 7.164 2.509 -9.712 1.00 98.12 378 ALA A N 1
ATOM 2853 C CA . ALA A 1 378 ? 7.678 3.731 -9.112 1.00 98.12 378 ALA A CA 1
ATOM 2854 C C . ALA A 1 378 ? 6.632 4.866 -9.112 1.00 98.12 378 ALA A C 1
ATOM 2856 O O . ALA A 1 378 ? 5.540 4.748 -9.671 1.00 98.12 378 ALA A O 1
ATOM 2857 N N . GLY A 1 379 ? 6.957 5.974 -8.443 1.00 96.44 379 GLY A N 1
ATOM 2858 C CA . GLY A 1 379 ? 6.016 7.065 -8.195 1.00 96.44 379 GLY A CA 1
ATOM 2859 C C . GLY A 1 379 ? 5.466 7.731 -9.463 1.00 96.44 379 GLY A C 1
ATOM 2860 O O . GLY A 1 379 ? 6.128 7.832 -10.495 1.00 96.44 379 GLY A O 1
ATOM 2861 N N . SER A 1 380 ? 4.239 8.242 -9.370 1.00 96.81 380 SER A N 1
ATOM 2862 C CA . SER A 1 380 ? 3.571 9.044 -10.412 1.00 96.81 380 SER A CA 1
ATOM 2863 C C . SER A 1 380 ? 3.381 8.358 -11.774 1.00 96.81 380 SER A C 1
ATOM 2865 O O . SER A 1 380 ? 3.176 9.034 -12.783 1.00 96.81 380 SER A O 1
ATOM 2867 N N . VAL A 1 381 ? 3.408 7.027 -11.821 1.00 98.56 381 VAL A N 1
ATOM 2868 C CA . VAL A 1 381 ? 3.048 6.251 -13.017 1.00 98.56 381 VAL A CA 1
ATOM 2869 C C . VAL A 1 381 ? 1.539 6.319 -13.265 1.00 98.56 381 VAL A C 1
ATOM 2871 O O . VAL A 1 381 ? 0.743 6.414 -12.329 1.00 98.56 381 VAL A O 1
ATOM 2874 N N . THR A 1 382 ? 1.133 6.272 -14.532 1.00 98.69 382 THR A N 1
ATOM 2875 C CA . THR A 1 382 ? -0.278 6.144 -14.929 1.00 98.69 382 THR A CA 1
ATOM 2876 C C . THR A 1 382 ? -0.448 4.923 -15.826 1.00 98.69 382 THR A C 1
ATOM 2878 O O . THR A 1 382 ? 0.235 4.804 -16.838 1.00 98.69 382 THR A O 1
ATOM 2881 N N . ILE A 1 383 ? -1.342 4.011 -15.455 1.00 98.75 383 ILE A N 1
ATOM 2882 C CA . ILE A 1 383 ? -1.638 2.763 -16.163 1.00 98.75 383 ILE A CA 1
ATOM 2883 C C . ILE A 1 383 ? -3.118 2.775 -16.549 1.00 98.75 383 ILE A C 1
ATOM 2885 O O . ILE A 1 383 ? -3.971 3.018 -15.697 1.00 98.75 383 ILE A O 1
ATOM 2889 N N . GLY A 1 384 ? -3.415 2.531 -17.825 1.00 98.75 384 GLY A N 1
ATOM 2890 C CA . GLY A 1 384 ? -4.775 2.429 -18.351 1.00 98.75 384 GLY A CA 1
ATOM 2891 C C . GLY A 1 384 ? -5.509 1.158 -17.912 1.00 98.75 384 GLY A C 1
ATOM 2892 O O . GLY A 1 384 ? -5.043 0.409 -17.060 1.00 98.75 384 GLY A O 1
ATOM 2893 N N . ASP A 1 385 ? -6.672 0.914 -18.508 1.00 98.81 385 ASP A N 1
ATOM 2894 C CA . ASP A 1 385 ? -7.509 -0.253 -18.212 1.00 98.81 385 ASP A CA 1
ATOM 2895 C C . ASP A 1 385 ? -6.987 -1.536 -18.878 1.00 98.81 385 ASP A C 1
ATOM 2897 O O . ASP A 1 385 ? -6.332 -1.499 -19.923 1.00 98.81 385 ASP A O 1
ATOM 2901 N N . ASP A 1 386 ? -7.346 -2.696 -18.327 1.00 98.69 386 ASP A N 1
ATOM 2902 C CA . ASP A 1 386 ? -7.058 -4.011 -18.919 1.00 98.69 386 ASP A CA 1
ATOM 2903 C C . ASP A 1 386 ? -5.551 -4.254 -19.169 1.00 98.69 386 ASP A C 1
ATOM 2905 O O . ASP A 1 386 ? -5.163 -4.932 -20.127 1.00 98.69 386 ASP A O 1
ATOM 2909 N N . VAL A 1 387 ? -4.686 -3.672 -18.330 1.00 98.75 387 VAL A N 1
ATOM 2910 C CA . VAL A 1 387 ? -3.232 -3.865 -18.397 1.00 98.75 387 VAL A CA 1
ATOM 2911 C C . VAL A 1 387 ? -2.814 -5.082 -17.580 1.00 98.75 387 VAL A C 1
ATOM 2913 O O . VAL A 1 387 ? -3.268 -5.286 -16.453 1.00 98.75 387 VAL A O 1
ATOM 2916 N N . ILE A 1 388 ? -1.906 -5.883 -18.136 1.00 98.81 388 ILE A N 1
ATOM 2917 C CA . ILE A 1 388 ? -1.339 -7.061 -17.478 1.00 98.81 388 ILE A CA 1
ATOM 2918 C C . ILE A 1 388 ? 0.163 -6.860 -17.306 1.00 98.81 388 ILE A C 1
ATOM 2920 O O . ILE A 1 388 ? 0.896 -6.757 -18.290 1.00 98.81 388 ILE A O 1
ATOM 2924 N N . LEU A 1 389 ? 0.636 -6.844 -16.064 1.00 98.50 389 LEU A N 1
ATOM 2925 C CA . LEU A 1 389 ? 2.055 -6.792 -15.730 1.00 98.50 389 LEU A CA 1
ATOM 2926 C C . LEU A 1 389 ? 2.507 -8.173 -15.259 1.00 98.50 389 LEU A C 1
ATOM 2928 O O . LEU A 1 389 ? 2.122 -8.623 -14.181 1.00 98.50 389 LEU A O 1
ATOM 2932 N N . GLY A 1 390 ? 3.320 -8.852 -16.069 1.00 97.81 390 GLY A N 1
ATOM 2933 C CA . GLY A 1 390 ? 3.914 -10.137 -15.711 1.00 97.81 390 GLY A CA 1
ATOM 2934 C C . GLY A 1 390 ? 4.815 -10.045 -14.476 1.00 97.81 390 GLY A C 1
ATOM 2935 O O . GLY A 1 390 ? 5.239 -8.967 -14.063 1.00 97.81 390 GLY A O 1
ATOM 2936 N N . GLY A 1 391 ? 5.125 -11.197 -13.875 1.00 96.88 391 GLY A N 1
ATOM 2937 C CA . GLY A 1 391 ? 5.875 -11.240 -12.617 1.00 96.88 391 GLY A CA 1
ATOM 2938 C C . GLY A 1 391 ? 7.216 -10.513 -12.720 1.00 96.88 391 GLY A C 1
ATOM 2939 O O . GLY A 1 391 ? 7.905 -10.618 -13.738 1.00 96.88 391 GLY A O 1
ATOM 2940 N N . ARG A 1 392 ? 7.596 -9.780 -11.669 1.00 96.44 392 ARG A N 1
ATOM 2941 C CA . ARG A 1 392 ? 8.831 -8.972 -11.625 1.00 96.44 392 ARG A CA 1
ATOM 2942 C C . ARG A 1 392 ? 8.955 -7.893 -12.703 1.00 96.44 392 ARG A C 1
ATOM 2944 O O . ARG A 1 392 ? 10.069 -7.468 -13.006 1.00 96.44 392 ARG A O 1
ATOM 2951 N N . VAL A 1 393 ? 7.856 -7.452 -13.311 1.00 97.75 393 VAL A N 1
ATOM 2952 C CA . VAL A 1 393 ? 7.903 -6.254 -14.154 1.00 97.75 393 VAL A CA 1
ATOM 2953 C C . VAL A 1 393 ? 8.227 -5.035 -13.290 1.00 97.75 393 VAL A C 1
ATOM 2955 O O . VAL A 1 393 ? 7.651 -4.853 -12.218 1.00 97.75 393 VAL A O 1
ATOM 2958 N N . ALA A 1 394 ? 9.140 -4.197 -13.770 1.00 97.56 394 ALA A N 1
ATOM 2959 C CA . ALA A 1 394 ? 9.481 -2.924 -13.147 1.00 97.56 394 ALA A CA 1
ATOM 2960 C C . ALA A 1 394 ? 9.014 -1.762 -14.030 1.00 97.56 394 ALA A C 1
ATOM 2962 O O . ALA A 1 394 ? 9.190 -1.796 -15.251 1.00 97.56 394 ALA A O 1
ATOM 2963 N N . VAL A 1 395 ? 8.447 -0.719 -13.429 1.00 98.19 395 VAL A N 1
ATOM 2964 C CA . VAL A 1 395 ? 8.000 0.489 -14.135 1.00 98.19 395 VAL A CA 1
ATOM 2965 C C . VAL A 1 395 ? 8.685 1.706 -13.529 1.00 98.19 395 VAL A C 1
ATOM 2967 O O . VAL A 1 395 ? 8.551 1.967 -12.333 1.00 98.19 395 VAL A O 1
ATOM 2970 N N . ARG A 1 396 ? 9.430 2.442 -14.361 1.00 97.56 396 ARG A N 1
ATOM 2971 C CA . ARG A 1 396 ? 10.072 3.710 -13.993 1.00 97.56 396 ARG A CA 1
ATOM 2972 C C . ARG A 1 396 ? 9.024 4.774 -13.651 1.00 97.56 396 ARG A C 1
ATOM 2974 O O . ARG A 1 396 ? 7.929 4.765 -14.205 1.00 97.56 396 ARG A O 1
ATOM 2981 N N . ASP A 1 397 ? 9.391 5.699 -12.774 1.00 96.00 397 ASP A N 1
ATOM 2982 C CA . ASP A 1 397 ? 8.580 6.835 -12.354 1.00 96.00 397 ASP A CA 1
ATOM 2983 C C . ASP A 1 397 ? 8.167 7.723 -13.535 1.00 96.00 397 ASP A C 1
ATOM 2985 O O . ASP A 1 397 ? 8.839 7.788 -14.569 1.00 96.00 397 ASP A O 1
ATOM 2989 N N . HIS A 1 398 ? 7.031 8.405 -13.374 1.00 95.75 398 HIS A N 1
ATOM 2990 C CA . HIS A 1 398 ? 6.497 9.366 -14.349 1.00 95.75 398 HIS A CA 1
ATOM 2991 C C . HIS A 1 398 ? 6.287 8.810 -15.770 1.00 95.75 398 HIS A C 1
ATOM 2993 O O . HIS A 1 398 ? 6.356 9.551 -16.750 1.00 95.75 398 HIS A O 1
ATOM 2999 N N . VAL A 1 399 ? 6.033 7.508 -15.893 1.00 97.88 399 VAL A N 1
ATOM 3000 C CA . VAL A 1 399 ? 5.713 6.853 -17.167 1.00 97.88 399 VAL A CA 1
ATOM 3001 C C . VAL A 1 399 ? 4.205 6.644 -17.310 1.00 97.88 399 VAL A C 1
ATOM 3003 O O . VAL A 1 399 ? 3.505 6.370 -16.331 1.00 97.88 399 VAL A O 1
ATOM 3006 N N . SER A 1 400 ? 3.710 6.738 -18.544 1.00 98.38 400 SER A N 1
ATOM 3007 C CA . SER A 1 400 ? 2.339 6.379 -18.916 1.00 98.38 400 SER A CA 1
ATOM 3008 C C . SER A 1 400 ? 2.278 5.071 -19.715 1.00 98.38 400 SER A C 1
ATOM 3010 O O . SER A 1 400 ? 3.020 4.886 -20.683 1.00 98.38 400 SER A O 1
ATOM 3012 N N . ILE A 1 401 ? 1.379 4.165 -19.332 1.00 98.62 401 ILE A N 1
ATOM 3013 C CA . ILE A 1 401 ? 1.073 2.916 -20.037 1.00 98.62 401 ILE A CA 1
ATOM 3014 C C . ILE A 1 401 ? -0.400 2.953 -20.451 1.00 98.62 401 ILE A C 1
ATOM 3016 O O . ILE A 1 401 ? -1.289 2.971 -19.603 1.00 98.62 401 ILE A O 1
ATOM 3020 N N . ILE A 1 402 ? -0.661 2.957 -21.756 1.00 98.69 402 ILE A N 1
ATOM 3021 C CA . ILE A 1 402 ? -2.008 2.846 -22.337 1.00 98.69 402 ILE A CA 1
ATOM 3022 C C . ILE A 1 402 ? -2.718 1.535 -21.955 1.00 98.69 402 ILE A C 1
ATOM 3024 O O . ILE A 1 402 ? -2.092 0.525 -21.639 1.00 98.69 402 ILE A O 1
ATOM 3028 N N . SER A 1 403 ? -4.050 1.558 -22.005 1.00 98.81 403 SER A N 1
ATOM 3029 C CA . SER A 1 403 ? -4.911 0.389 -21.832 1.00 98.81 403 SER A CA 1
ATOM 3030 C C . SER A 1 403 ? -4.568 -0.771 -22.780 1.00 98.81 403 SER A C 1
ATOM 3032 O O . SER A 1 403 ? -4.074 -0.562 -23.890 1.00 98.81 403 SER A O 1
ATOM 3034 N N . LYS A 1 404 ? -4.928 -2.000 -22.387 1.00 98.25 404 LYS A N 1
ATOM 3035 C CA . LYS A 1 404 ? -4.756 -3.233 -23.187 1.00 98.25 404 LYS A CA 1
ATOM 3036 C C . LYS A 1 404 ? -3.296 -3.553 -23.539 1.00 98.25 404 LYS A C 1
ATOM 3038 O O . LYS A 1 404 ? -3.006 -4.100 -24.604 1.00 98.25 404 LYS A O 1
ATOM 3043 N N . VAL A 1 405 ? -2.378 -3.219 -22.637 1.00 98.56 405 VAL A N 1
ATOM 3044 C CA . VAL A 1 405 ? -0.959 -3.586 -22.721 1.00 98.56 405 VAL A CA 1
ATOM 3045 C C . VAL A 1 405 ? -0.696 -4.837 -21.891 1.00 98.56 405 VAL A C 1
ATOM 3047 O O . VAL A 1 405 ? -1.179 -4.954 -20.765 1.00 98.56 405 VAL A O 1
ATOM 3050 N N . ARG A 1 406 ? 0.110 -5.763 -22.414 1.00 98.50 406 ARG A N 1
ATOM 3051 C CA . ARG A 1 406 ? 0.618 -6.912 -21.653 1.00 98.50 406 ARG A CA 1
ATOM 3052 C C . ARG A 1 406 ? 2.134 -6.881 -21.625 1.00 98.50 406 ARG A C 1
ATOM 3054 O O . ARG A 1 406 ? 2.775 -6.885 -22.672 1.00 98.50 406 ARG A O 1
ATOM 3061 N N . LEU A 1 407 ? 2.717 -6.867 -20.433 1.00 97.12 407 LEU A N 1
ATOM 3062 C CA . LEU A 1 407 ? 4.162 -6.924 -20.246 1.00 97.12 407 LEU A CA 1
ATOM 3063 C C . LEU A 1 407 ? 4.588 -8.321 -19.824 1.00 97.12 407 LEU A C 1
ATOM 3065 O O . LEU A 1 407 ? 4.139 -8.834 -18.799 1.00 97.12 407 LEU A O 1
ATOM 3069 N N . ALA A 1 408 ? 5.489 -8.924 -20.593 1.00 96.00 408 ALA A N 1
ATOM 3070 C CA . ALA A 1 408 ? 6.104 -10.191 -20.232 1.00 96.00 408 ALA A CA 1
ATOM 3071 C C . ALA A 1 408 ? 6.901 -10.060 -18.921 1.00 96.00 408 ALA A C 1
ATOM 3073 O O . ALA A 1 408 ? 7.480 -9.010 -18.629 1.00 96.00 408 ALA A O 1
ATOM 3074 N N . ALA A 1 409 ? 6.961 -11.148 -18.151 1.00 94.94 409 ALA A N 1
ATOM 3075 C CA . ALA A 1 409 ? 7.664 -11.198 -16.872 1.00 94.94 409 ALA A CA 1
ATOM 3076 C C . ALA A 1 409 ? 9.125 -10.717 -16.974 1.00 94.94 409 ALA A C 1
ATOM 3078 O O . ALA A 1 409 ? 9.814 -10.991 -17.957 1.00 94.94 409 ALA A O 1
ATOM 3079 N N . GLY A 1 410 ? 9.592 -10.003 -15.948 1.00 92.75 410 GLY A N 1
ATOM 3080 C CA . GLY A 1 410 ? 10.954 -9.465 -15.863 1.00 92.75 410 GLY A CA 1
ATOM 3081 C C . GLY A 1 410 ? 11.249 -8.260 -16.765 1.00 92.75 410 GLY A C 1
ATOM 3082 O O . GLY A 1 410 ? 12.384 -7.786 -16.780 1.00 92.75 410 GLY A O 1
ATOM 3083 N N . SER A 1 411 ? 10.263 -7.751 -17.508 1.00 94.38 411 SER A N 1
ATOM 3084 C CA . SER A 1 411 ? 10.448 -6.572 -18.361 1.00 94.38 411 SER A CA 1
ATOM 3085 C C . SER A 1 411 ? 10.554 -5.287 -17.534 1.00 94.38 411 SER A C 1
ATOM 3087 O O . SER A 1 411 ? 9.922 -5.153 -16.488 1.00 94.38 411 SER A O 1
ATOM 3089 N N . CYS A 1 412 ? 11.316 -4.309 -18.029 1.00 95.06 412 CYS A N 1
ATOM 3090 C CA . CYS A 1 412 ? 11.453 -2.995 -17.400 1.00 95.06 412 CYS A CA 1
ATOM 3091 C C . CYS A 1 412 ? 10.955 -1.888 -18.337 1.00 95.06 412 CYS A C 1
ATOM 3093 O O . CYS A 1 412 ? 11.493 -1.700 -19.432 1.00 95.06 412 CYS A O 1
ATOM 3095 N N . VAL A 1 413 ? 9.937 -1.146 -17.905 1.00 96.12 413 VAL A N 1
ATOM 3096 C CA . VAL A 1 413 ? 9.378 -0.013 -18.648 1.00 96.12 413 VAL A CA 1
ATOM 3097 C C . VAL A 1 413 ? 10.140 1.250 -18.286 1.00 96.12 413 VAL A C 1
ATOM 3099 O O . VAL A 1 413 ? 10.112 1.711 -17.148 1.00 96.12 413 VAL A O 1
ATOM 3102 N N . THR A 1 414 ? 10.802 1.837 -19.278 1.00 95.94 414 THR A N 1
ATOM 3103 C CA . THR A 1 414 ? 11.618 3.050 -19.105 1.00 95.94 414 THR A CA 1
ATOM 3104 C C . THR A 1 414 ? 11.050 4.271 -19.824 1.00 95.94 414 THR A C 1
ATOM 3106 O O . THR A 1 414 ? 11.541 5.378 -19.626 1.00 95.94 414 THR A O 1
ATOM 3109 N N . LYS A 1 415 ? 10.032 4.094 -20.670 1.00 95.94 415 LYS A N 1
ATOM 3110 C CA . LYS A 1 415 ? 9.394 5.144 -21.474 1.00 95.94 415 LYS A CA 1
ATOM 3111 C C . LYS A 1 415 ? 7.908 4.848 -21.617 1.00 95.94 415 LYS A C 1
ATOM 3113 O O . LYS A 1 415 ? 7.500 3.705 -21.425 1.00 95.94 415 LYS A O 1
ATOM 3118 N N . ASP A 1 416 ? 7.147 5.865 -22.004 1.00 97.88 416 ASP A N 1
ATOM 3119 C CA . ASP A 1 416 ? 5.718 5.725 -22.265 1.00 97.88 416 ASP A CA 1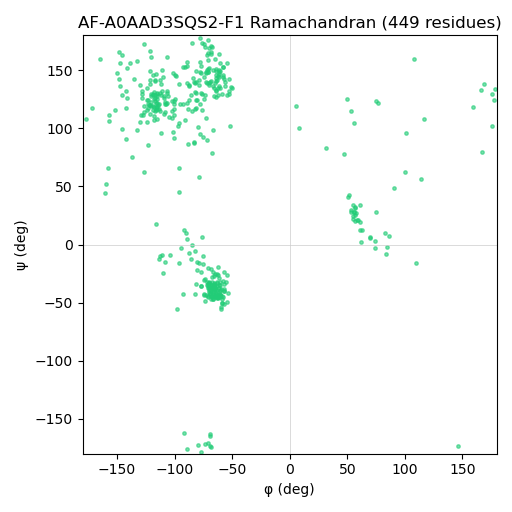
ATOM 3120 C C . ASP A 1 416 ? 5.430 4.644 -23.306 1.00 97.88 416 ASP A C 1
ATOM 3122 O O . ASP A 1 416 ? 6.081 4.580 -24.354 1.00 97.88 416 ASP A O 1
ATOM 3126 N N . ILE A 1 417 ? 4.410 3.837 -23.027 1.00 97.62 417 ILE A N 1
ATOM 3127 C CA . ILE A 1 417 ? 3.840 2.877 -23.965 1.00 97.62 417 ILE A CA 1
ATOM 3128 C C . ILE A 1 417 ? 2.571 3.510 -24.523 1.00 97.62 417 ILE A C 1
ATOM 3130 O O . ILE A 1 417 ? 1.608 3.738 -23.792 1.00 97.62 417 ILE A O 1
ATOM 3134 N N . LYS A 1 418 ? 2.607 3.845 -25.814 1.00 98.00 418 LYS A N 1
ATOM 3135 C CA . LYS A 1 418 ? 1.556 4.614 -26.500 1.00 98.00 418 LYS A CA 1
ATOM 3136 C C . LYS A 1 418 ? 0.658 3.768 -27.394 1.00 98.00 418 LYS A C 1
ATOM 3138 O O . LYS A 1 418 ? -0.357 4.265 -27.867 1.00 98.00 418 LYS A O 1
ATOM 3143 N N . GLU A 1 419 ? 1.014 2.507 -27.602 1.00 97.62 419 GLU A N 1
ATOM 3144 C CA . GLU A 1 419 ? 0.253 1.574 -28.423 1.00 97.62 419 GLU A CA 1
ATOM 3145 C C . GLU A 1 419 ? -0.156 0.358 -27.579 1.00 97.62 419 GLU A C 1
ATOM 3147 O O . GLU A 1 419 ? 0.609 -0.078 -26.716 1.00 97.62 419 GLU A O 1
ATOM 3152 N N . PRO A 1 420 ? -1.374 -0.175 -27.761 1.00 98.31 420 PRO A N 1
ATOM 3153 C CA . PRO A 1 420 ? -1.768 -1.418 -27.116 1.00 98.31 420 PRO A CA 1
ATOM 3154 C C . PRO A 1 420 ? -0.998 -2.591 -27.728 1.00 98.31 420 PRO A C 1
ATOM 3156 O O . PRO A 1 420 ? -0.654 -2.577 -28.910 1.00 98.31 420 PRO A O 1
ATOM 3159 N N . GLY A 1 421 ? -0.783 -3.644 -26.944 1.00 96.31 421 GLY A N 1
ATOM 3160 C CA . GLY A 1 421 ? -0.099 -4.840 -27.422 1.00 96.31 421 GLY A CA 1
ATOM 3161 C C . GLY A 1 421 ? 0.745 -5.524 -26.361 1.00 96.31 421 GLY A C 1
ATOM 3162 O O . GLY A 1 421 ? 0.733 -5.163 -25.181 1.00 96.31 421 GLY A O 1
ATOM 3163 N N . ASP A 1 422 ? 1.484 -6.529 -26.815 1.00 97.44 422 ASP A N 1
ATOM 3164 C CA . ASP A 1 422 ? 2.344 -7.335 -25.967 1.00 97.44 422 ASP A CA 1
ATOM 3165 C C . ASP A 1 422 ? 3.791 -6.837 -26.099 1.00 97.44 422 ASP A C 1
ATOM 3167 O O . ASP A 1 422 ? 4.348 -6.762 -27.195 1.00 97.44 422 ASP A O 1
ATOM 3171 N N . TYR A 1 423 ? 4.416 -6.508 -24.972 1.00 94.31 423 TYR A N 1
ATOM 3172 C CA . TYR A 1 423 ? 5.805 -6.063 -24.902 1.00 94.31 423 TYR A CA 1
ATOM 3173 C C . TYR A 1 423 ? 6.591 -7.005 -23.993 1.00 94.31 423 TYR A C 1
ATOM 3175 O O . TYR A 1 423 ? 6.064 -7.557 -23.026 1.00 94.31 423 TYR A O 1
ATOM 3183 N N . GLY A 1 424 ? 7.882 -7.176 -24.261 1.00 90.88 424 GLY A N 1
ATOM 3184 C CA . GLY A 1 424 ? 8.722 -8.033 -23.435 1.00 90.88 424 GLY A CA 1
ATOM 3185 C C . GLY A 1 424 ? 10.216 -7.836 -23.658 1.00 90.88 424 GLY A C 1
ATOM 3186 O O . GLY A 1 424 ? 10.633 -7.341 -24.705 1.00 90.88 424 GLY A O 1
ATOM 3187 N N . GLY A 1 425 ? 11.030 -8.255 -22.685 1.00 72.56 425 GLY A N 1
ATOM 3188 C CA . GLY A 1 425 ? 12.482 -8.348 -22.851 1.00 72.56 425 GLY A CA 1
ATOM 3189 C C . GLY A 1 425 ? 13.247 -8.759 -21.589 1.00 72.56 425 GLY A C 1
ATOM 3190 O O . GLY A 1 425 ? 13.128 -8.103 -20.569 1.00 72.56 425 GLY A O 1
ATOM 3191 N N . PHE A 1 426 ? 14.121 -9.766 -21.742 1.00 70.75 426 PHE A N 1
ATOM 3192 C CA . PHE A 1 426 ? 14.890 -10.547 -20.746 1.00 70.75 426 PHE A CA 1
ATOM 3193 C C . PHE A 1 426 ? 14.303 -11.936 -20.397 1.00 70.75 426 PHE A C 1
ATOM 3195 O O . PHE A 1 426 ? 14.009 -12.209 -19.235 1.00 70.75 426 PHE A O 1
ATOM 3202 N N . PRO A 1 427 ? 14.195 -12.883 -21.357 1.00 75.62 427 PRO A N 1
ATOM 3203 C CA . PRO A 1 427 ? 14.102 -14.292 -20.997 1.00 75.62 427 PRO A CA 1
ATOM 3204 C C . PRO A 1 427 ? 15.494 -14.867 -20.701 1.00 75.62 427 PRO A C 1
ATOM 3206 O O . PRO A 1 427 ? 16.505 -14.465 -21.284 1.00 75.62 427 PRO A O 1
ATOM 3209 N N . ALA A 1 428 ? 15.551 -15.853 -19.810 1.00 74.44 428 ALA A N 1
ATOM 3210 C CA . ALA A 1 428 ? 16.764 -16.628 -19.605 1.00 74.44 428 ALA A CA 1
ATOM 3211 C C . ALA A 1 428 ? 17.115 -17.405 -20.887 1.00 74.44 428 ALA A C 1
ATOM 3213 O O . ALA A 1 428 ? 16.302 -18.163 -21.409 1.00 74.44 428 ALA A O 1
ATOM 3214 N N . VAL A 1 429 ? 18.348 -17.239 -21.365 1.00 86.19 429 VAL A N 1
ATOM 3215 C CA . VAL A 1 429 ? 18.944 -18.037 -22.450 1.00 86.19 429 VAL A CA 1
ATOM 3216 C C . VAL A 1 429 ? 20.202 -18.738 -21.924 1.00 86.19 429 VAL A C 1
ATOM 3218 O O . VAL A 1 429 ? 20.758 -18.303 -20.907 1.00 86.19 429 VAL A O 1
ATOM 3221 N N . PRO A 1 430 ? 20.707 -19.803 -22.577 1.00 93.06 430 PRO A N 1
ATOM 3222 C CA . PRO A 1 430 ? 21.939 -20.457 -22.148 1.00 93.06 430 PRO A CA 1
ATOM 3223 C C . PRO A 1 430 ? 23.091 -19.459 -21.951 1.00 93.06 430 PRO A C 1
ATOM 3225 O O . PRO A 1 430 ? 23.349 -18.606 -22.800 1.00 93.06 430 PRO A O 1
ATOM 3228 N N . ILE A 1 431 ? 23.846 -19.587 -20.853 1.00 91.75 431 ILE A N 1
ATOM 3229 C CA . ILE A 1 431 ? 24.833 -18.571 -20.426 1.00 91.75 431 ILE A CA 1
ATOM 3230 C C . ILE A 1 431 ? 25.878 -18.224 -21.502 1.00 91.75 431 ILE A C 1
ATOM 3232 O O . ILE A 1 431 ? 26.348 -17.089 -21.594 1.00 91.75 431 ILE A O 1
ATOM 3236 N N . ARG A 1 432 ? 26.247 -19.195 -22.349 1.00 93.50 432 ARG A N 1
ATOM 3237 C CA . ARG A 1 432 ? 27.184 -18.986 -23.467 1.00 93.50 432 ARG A CA 1
ATOM 3238 C C . ARG A 1 432 ? 26.586 -18.133 -24.581 1.00 93.50 432 ARG A C 1
ATOM 3240 O O . ARG A 1 432 ? 27.331 -17.439 -25.268 1.00 93.50 432 ARG A O 1
ATOM 3247 N N . GLU A 1 433 ? 25.284 -18.239 -24.801 1.00 93.31 433 GLU A N 1
ATOM 3248 C CA . GLU A 1 433 ? 24.552 -17.425 -25.763 1.00 93.31 433 GLU A CA 1
ATOM 3249 C C . GLU A 1 433 ? 24.383 -16.005 -25.230 1.00 93.31 433 GLU A C 1
ATOM 3251 O O . GLU A 1 433 ? 24.797 -15.061 -25.898 1.00 93.31 433 GLU A O 1
ATOM 3256 N N . TRP A 1 434 ? 23.936 -15.859 -23.980 1.00 91.50 434 TRP A N 1
ATOM 3257 C CA . TRP A 1 434 ? 23.817 -14.555 -23.325 1.00 91.50 434 TRP A CA 1
ATOM 3258 C C . TRP A 1 434 ? 25.141 -13.772 -23.357 1.00 91.50 434 TRP A C 1
ATOM 3260 O O . TRP A 1 434 ? 25.193 -12.636 -23.828 1.00 91.50 434 TRP A O 1
ATOM 3270 N N . ARG A 1 435 ? 26.262 -14.401 -22.967 1.00 91.69 435 ARG A N 1
ATOM 3271 C CA . ARG A 1 435 ? 27.599 -13.773 -23.037 1.00 91.69 435 ARG A CA 1
ATOM 3272 C C . ARG A 1 435 ? 27.961 -13.316 -24.454 1.00 91.69 435 ARG A C 1
ATOM 3274 O O . ARG A 1 435 ? 28.566 -12.255 -24.615 1.00 91.69 435 ARG A O 1
ATOM 3281 N N . ARG A 1 436 ? 27.595 -14.094 -25.481 1.00 92.62 436 ARG A N 1
ATOM 3282 C CA . ARG A 1 436 ? 27.816 -13.733 -26.892 1.00 92.62 436 ARG A CA 1
ATOM 3283 C C . ARG A 1 436 ? 26.961 -12.537 -27.308 1.00 92.62 436 ARG A C 1
ATOM 3285 O O . ARG A 1 436 ? 27.507 -11.619 -27.919 1.00 92.62 436 ARG A O 1
ATOM 3292 N N . GLN A 1 437 ? 25.682 -12.513 -26.934 1.00 91.75 437 GLN A N 1
ATOM 3293 C CA . GLN A 1 437 ? 24.773 -11.392 -27.191 1.00 91.75 437 GLN A CA 1
ATOM 3294 C C . GLN A 1 437 ? 25.309 -10.091 -26.560 1.00 91.75 437 GLN A C 1
ATOM 3296 O O . GLN A 1 437 ? 25.450 -9.082 -27.254 1.00 91.75 437 GLN A O 1
ATOM 3301 N N . ILE A 1 438 ? 25.744 -10.128 -25.292 1.00 91.62 438 ILE A N 1
ATOM 3302 C CA . ILE A 1 438 ? 26.340 -8.967 -24.599 1.00 91.62 438 ILE A CA 1
ATOM 3303 C C . ILE A 1 438 ? 27.638 -8.497 -25.275 1.00 91.62 438 ILE A C 1
ATOM 3305 O O . ILE A 1 438 ? 27.842 -7.298 -25.484 1.00 91.62 438 ILE A O 1
ATOM 3309 N N . ALA A 1 439 ? 28.526 -9.422 -25.651 1.00 91.19 439 ALA A N 1
ATOM 3310 C CA . ALA A 1 439 ? 29.775 -9.081 -26.333 1.00 91.19 439 ALA A CA 1
ATOM 3311 C C . ALA A 1 439 ? 29.548 -8.479 -27.732 1.00 91.19 439 ALA A C 1
ATOM 3313 O O . ALA A 1 439 ? 30.332 -7.634 -28.172 1.00 91.19 439 ALA A O 1
ATOM 3314 N N . ALA A 1 440 ? 28.511 -8.916 -28.450 1.00 92.88 440 ALA A N 1
ATOM 3315 C CA . ALA A 1 440 ? 28.116 -8.334 -29.731 1.00 92.88 440 ALA A CA 1
ATOM 3316 C C . ALA A 1 440 ? 27.554 -6.916 -29.545 1.00 92.88 440 ALA A C 1
ATOM 3318 O O . ALA A 1 440 ? 28.012 -5.986 -30.209 1.00 92.88 440 ALA A O 1
ATOM 3319 N N . HIS A 1 441 ? 26.659 -6.725 -28.572 1.00 89.88 441 HIS A N 1
ATOM 3320 C CA . HIS A 1 441 ? 26.071 -5.421 -28.263 1.00 89.88 441 HIS A CA 1
ATOM 3321 C C . HIS A 1 441 ? 27.143 -4.370 -27.911 1.00 89.88 441 HIS A C 1
ATOM 3323 O O . HIS A 1 441 ? 27.154 -3.278 -28.479 1.00 89.88 441 HIS A O 1
ATOM 3329 N N . ARG A 1 442 ? 28.127 -4.731 -27.070 1.00 88.25 442 ARG A N 1
ATOM 3330 C CA . ARG A 1 442 ? 29.270 -3.859 -26.719 1.00 88.25 442 ARG A CA 1
ATOM 3331 C C . ARG A 1 442 ? 30.170 -3.497 -27.903 1.00 88.25 442 ARG A C 1
ATOM 3333 O O . ARG A 1 442 ? 30.790 -2.438 -27.895 1.00 88.25 442 ARG A O 1
ATOM 3340 N N . ARG A 1 443 ? 30.314 -4.384 -28.892 1.00 89.88 443 ARG A N 1
ATOM 3341 C CA . ARG A 1 443 ? 31.106 -4.100 -30.101 1.00 89.88 443 ARG A CA 1
ATOM 3342 C C . ARG A 1 443 ? 30.368 -3.138 -31.023 1.00 89.88 443 ARG A C 1
ATOM 3344 O O . ARG A 1 443 ? 30.978 -2.196 -31.520 1.00 89.88 443 ARG A O 1
ATOM 3351 N N . ASN A 1 444 ? 29.068 -3.343 -31.204 1.00 86.81 444 ASN A N 1
ATOM 3352 C CA . ASN A 1 444 ? 28.247 -2.489 -32.057 1.00 86.81 444 ASN A CA 1
ATOM 3353 C C . ASN A 1 444 ? 28.108 -1.073 -31.481 1.00 86.81 444 ASN A C 1
ATOM 3355 O O . ASN A 1 444 ? 28.232 -0.111 -32.232 1.00 86.81 444 ASN A O 1
ATOM 3359 N N . SER A 1 445 ? 27.980 -0.921 -30.158 1.00 79.25 445 SER A N 1
ATOM 3360 C CA . SER A 1 445 ? 27.925 0.406 -29.525 1.00 79.25 445 SER A CA 1
ATOM 3361 C C . SER A 1 445 ? 29.219 1.219 -29.666 1.00 79.25 445 SER A C 1
ATOM 3363 O O . SER A 1 445 ? 29.173 2.446 -29.656 1.00 79.25 445 SER A O 1
ATOM 3365 N N . LYS A 1 446 ? 30.376 0.561 -29.841 1.00 74.75 446 LYS A N 1
ATOM 3366 C CA . LYS A 1 446 ? 31.655 1.236 -30.121 1.00 74.75 446 LYS A CA 1
ATOM 3367 C C . LYS A 1 446 ? 31.775 1.711 -31.569 1.00 74.75 446 LYS A C 1
ATOM 3369 O O . LYS A 1 446 ? 32.336 2.776 -31.785 1.00 74.75 446 LYS A O 1
ATOM 3374 N N . LYS A 1 447 ? 31.232 0.962 -32.537 1.00 71.19 447 LYS A N 1
ATOM 3375 C CA . LYS A 1 447 ? 31.285 1.320 -33.968 1.00 71.19 447 LYS A CA 1
ATOM 3376 C C . LYS A 1 447 ? 30.464 2.569 -34.309 1.00 71.19 447 LYS A C 1
ATOM 3378 O O . LYS A 1 447 ? 30.862 3.328 -35.177 1.00 71.19 447 LYS A O 1
ATOM 3383 N N . VAL A 1 448 ? 29.354 2.797 -33.604 1.00 60.75 448 VAL A N 1
ATOM 3384 C CA . VAL A 1 448 ? 28.473 3.962 -33.824 1.00 60.75 448 VAL A CA 1
ATOM 3385 C C . VAL A 1 448 ? 29.112 5.280 -33.358 1.00 60.75 448 VAL A C 1
ATOM 3387 O O . VAL A 1 448 ? 28.725 6.339 -33.824 1.00 60.75 448 VAL A O 1
ATOM 3390 N N . LYS A 1 449 ? 30.124 5.244 -32.479 1.00 54.12 449 LYS A N 1
ATOM 3391 C CA . LYS A 1 449 ? 30.834 6.452 -32.011 1.00 54.12 449 LYS A CA 1
ATOM 3392 C C . LYS A 1 449 ? 31.970 6.912 -32.933 1.00 54.12 449 LYS A C 1
ATOM 3394 O O . LYS A 1 449 ? 32.673 7.852 -32.586 1.00 54.12 449 LYS A O 1
ATOM 3399 N N . THR A 1 450 ? 32.220 6.210 -34.037 1.00 52.03 450 THR A N 1
ATOM 3400 C CA . THR A 1 450 ? 33.362 6.463 -34.937 1.00 52.03 450 THR A CA 1
ATOM 3401 C C . THR A 1 450 ? 32.930 6.901 -36.342 1.00 52.03 450 THR A C 1
ATOM 3403 O O . THR A 1 450 ? 33.735 6.813 -37.266 1.00 52.03 450 THR A O 1
ATOM 3406 N N . GLN A 1 451 ? 31.680 7.346 -36.506 1.00 41.81 451 GLN A N 1
ATOM 3407 C CA . GLN A 1 451 ? 31.161 7.955 -37.735 1.00 41.81 451 GLN A CA 1
ATOM 3408 C C . GLN A 1 451 ? 30.707 9.383 -37.479 1.00 41.81 451 GLN A C 1
ATOM 3410 O O . GLN A 1 451 ? 30.120 9.610 -36.395 1.00 41.81 451 GLN A O 1
#

Radius of gyration: 30.9 Å; Cα contacts (8 Å, |Δi|>4): 918; chains: 1; bounding box: 97×85×78 Å

Solvent-accessible surface area (backbone atoms only — not comparable to full-atom values): 24074 Å² total; per-residue (Å²): 141,83,83,90,84,90,85,82,88,78,81,81,80,52,78,63,59,58,51,59,46,51,52,51,53,49,61,64,62,73,70,68,77,81,71,70,50,42,76,44,74,41,65,67,53,43,54,49,54,44,51,52,27,38,74,67,71,34,39,35,40,36,38,38,31,40,96,89,37,64,63,26,59,66,42,48,67,57,52,46,51,50,36,68,74,36,80,81,44,49,35,36,35,34,39,44,84,69,29,48,69,54,35,57,75,70,68,62,86,62,77,16,26,38,37,35,34,47,76,76,39,83,76,47,78,46,77,52,78,50,72,70,61,52,49,52,51,51,52,54,52,54,48,54,54,51,52,53,54,48,50,54,52,49,54,51,53,52,50,52,50,57,50,52,60,57,52,69,73,67,79,85,82,84,94,85,84,89,82,90,90,85,88,87,87,90,88,84,86,89,87,86,80,87,85,80,92,74,89,86,80,86,87,81,93,79,79,94,73,80,86,72,76,81,83,72,63,74,39,74,38,85,49,53,53,6,39,31,26,75,62,32,48,67,34,89,64,28,33,28,23,50,63,11,39,37,29,44,53,16,33,39,28,48,52,19,36,38,22,40,52,15,36,40,27,55,58,21,36,38,26,35,50,18,38,39,28,38,48,21,42,39,29,44,28,38,37,29,31,49,22,40,37,33,38,46,21,37,37,21,45,84,41,100,42,71,45,69,52,98,86,67,53,77,45,79,50,83,58,80,46,28,20,41,39,33,34,47,25,35,38,24,37,50,18,39,36,17,11,3,56,93,47,54,10,36,39,27,38,46,19,38,36,32,34,47,24,41,38,28,21,29,21,37,38,28,34,49,20,38,37,32,42,46,21,35,37,34,37,46,20,37,37,33,36,50,24,33,37,24,40,42,20,35,36,45,56,69,28,44,37,45,40,48,25,36,37,38,47,48,17,71,44,85,61,65,40,86,65,63,44,81,47,69,56,71,77,94,60,61,68,75,56,48,54,48,53,53,54,50,53,60,53,54,63,55,60,66,74,75,112

pLDDT: mean 79.94, std 24.95, range [22.12, 98.94]